Protein AF-B9FAA7-F1 (afdb_monomer_lite)

Structure (mmCIF, N/CA/C/O backbone):
data_AF-B9FAA7-F1
#
_entry.id   AF-B9FAA7-F1
#
loop_
_atom_site.group_PDB
_atom_site.id
_atom_site.type_symbol
_atom_site.label_atom_id
_atom_site.label_alt_id
_atom_site.label_comp_id
_atom_site.label_asym_id
_atom_site.label_entity_id
_atom_site.label_seq_id
_atom_site.pdbx_PDB_ins_code
_atom_site.Cartn_x
_atom_site.Cartn_y
_atom_site.Cartn_z
_atom_site.occupancy
_atom_site.B_iso_or_equiv
_atom_site.auth_seq_id
_atom_site.auth_comp_id
_atom_site.auth_asym_id
_atom_site.auth_atom_id
_atom_site.pdbx_PDB_model_num
ATOM 1 N N . MET A 1 1 ? 46.317 -9.852 -46.069 1.00 83.25 1 MET A N 1
ATOM 2 C CA . MET A 1 1 ? 47.782 -9.994 -46.211 1.00 83.25 1 MET A CA 1
ATOM 3 C C . MET A 1 1 ? 48.183 -11.458 -46.258 1.00 83.25 1 MET A C 1
ATOM 5 O O . MET A 1 1 ? 48.580 -11.908 -47.322 1.00 83.25 1 MET A O 1
ATOM 9 N N . ASP A 1 2 ? 47.978 -12.222 -45.183 1.00 87.25 2 ASP A N 1
ATOM 10 C CA . ASP A 1 2 ? 48.342 -13.651 -45.115 1.00 87.25 2 ASP A CA 1
ATOM 11 C C . ASP A 1 2 ? 47.782 -14.503 -46.278 1.00 87.25 2 ASP A C 1
ATOM 13 O O . ASP A 1 2 ? 48.499 -15.276 -46.909 1.00 87.25 2 ASP A O 1
ATOM 17 N N . SER A 1 3 ? 46.523 -14.280 -46.670 1.00 89.56 3 SER A N 1
ATOM 18 C CA . SER A 1 3 ? 45.907 -14.951 -47.826 1.00 89.56 3 SER A CA 1
ATOM 19 C C . SER A 1 3 ? 46.642 -14.719 -49.156 1.00 89.56 3 SER A C 1
ATOM 21 O O . SER A 1 3 ? 46.718 -15.631 -49.979 1.00 89.56 3 SER A O 1
ATOM 23 N N . LYS A 1 4 ? 47.208 -13.524 -49.367 1.00 85.56 4 LYS A N 1
ATOM 24 C CA . LYS A 1 4 ? 47.966 -13.168 -50.576 1.00 85.56 4 LYS A CA 1
ATOM 25 C C . LYS A 1 4 ? 49.333 -13.850 -50.577 1.00 85.56 4 LYS A C 1
ATOM 27 O O . LYS A 1 4 ? 49.690 -14.465 -51.575 1.00 85.56 4 LYS A O 1
ATOM 32 N N . VAL A 1 5 ? 50.031 -13.848 -49.439 1.00 89.81 5 VAL A N 1
ATOM 33 C CA . VAL A 1 5 ? 51.309 -14.564 -49.268 1.00 89.81 5 VAL A CA 1
ATOM 34 C C . VAL A 1 5 ? 51.126 -16.063 -49.510 1.00 89.81 5 VAL A C 1
ATOM 36 O O . VAL A 1 5 ? 51.869 -16.660 -50.286 1.00 89.81 5 VAL A O 1
ATOM 39 N N . LYS A 1 6 ? 50.079 -16.673 -48.940 1.00 91.00 6 LYS A N 1
ATOM 40 C CA . LYS A 1 6 ? 49.749 -18.088 -49.179 1.00 91.00 6 LYS A CA 1
ATOM 41 C C . LYS A 1 6 ? 49.495 -18.394 -50.657 1.00 91.00 6 LYS A C 1
ATOM 43 O O . LYS A 1 6 ? 49.919 -19.441 -51.138 1.00 91.00 6 LYS A O 1
ATOM 48 N N . ALA A 1 7 ? 48.830 -17.498 -51.386 1.00 89.31 7 ALA A N 1
ATOM 49 C CA . ALA A 1 7 ? 48.627 -17.654 -52.825 1.00 89.31 7 ALA A CA 1
ATOM 50 C C . ALA A 1 7 ? 49.944 -17.531 -53.622 1.00 89.31 7 ALA A C 1
ATOM 52 O O . ALA A 1 7 ? 50.160 -18.312 -54.546 1.00 89.31 7 ALA A O 1
ATOM 53 N N . MET A 1 8 ? 50.861 -16.640 -53.222 1.00 90.12 8 MET A N 1
ATOM 54 C CA . MET A 1 8 ? 52.193 -16.519 -53.838 1.00 90.12 8 MET A CA 1
ATOM 55 C C . MET A 1 8 ? 53.030 -17.784 -53.629 1.00 90.12 8 MET A C 1
ATOM 57 O O . MET A 1 8 ? 53.631 -18.290 -54.572 1.00 90.12 8 MET A O 1
ATOM 61 N N . ILE A 1 9 ? 53.022 -18.335 -52.411 1.00 87.50 9 ILE A N 1
ATOM 62 C CA . ILE A 1 9 ? 53.741 -19.575 -52.082 1.00 87.50 9 ILE A CA 1
ATOM 63 C C . ILE A 1 9 ? 53.204 -20.751 -52.907 1.00 87.50 9 ILE A C 1
ATOM 65 O O . ILE A 1 9 ? 53.989 -21.543 -53.425 1.00 87.50 9 ILE A O 1
ATOM 69 N N . LYS A 1 10 ? 51.880 -20.852 -53.091 1.00 87.56 10 LYS A N 1
ATOM 70 C CA . LYS A 1 10 ? 51.273 -21.901 -53.929 1.00 87.56 10 LYS A CA 1
ATOM 71 C C . LYS A 1 10 ? 51.723 -21.830 -55.392 1.00 87.56 10 LYS A C 1
ATOM 73 O O . LYS A 1 10 ? 51.966 -22.874 -55.980 1.00 87.56 10 LYS A O 1
ATOM 78 N N . LEU A 1 11 ? 51.872 -20.630 -55.962 1.00 85.25 11 LEU A N 1
ATOM 79 C CA . LEU A 1 11 ? 52.363 -20.460 -57.338 1.00 85.25 11 LEU A CA 1
ATOM 80 C C . LEU A 1 11 ? 53.830 -20.892 -57.507 1.00 85.25 11 LEU A C 1
ATOM 82 O O . LEU A 1 11 ? 54.213 -21.310 -58.600 1.00 85.25 11 LEU A O 1
ATOM 86 N N . LEU A 1 12 ? 54.636 -20.783 -56.445 1.00 83.81 12 LEU A N 1
ATOM 87 C CA . LEU A 1 12 ? 56.060 -21.131 -56.445 1.00 83.81 12 LEU A CA 1
ATOM 88 C C . LEU A 1 12 ? 56.321 -22.622 -56.192 1.00 83.81 12 LEU A C 1
ATOM 90 O O . LEU A 1 12 ? 57.197 -23.198 -56.832 1.00 83.81 12 LEU A O 1
ATOM 94 N N . ASN A 1 13 ? 55.566 -23.245 -55.285 1.00 80.44 13 ASN A N 1
ATOM 95 C CA . ASN A 1 13 ? 55.794 -24.621 -54.828 1.00 80.44 13 ASN A CA 1
ATOM 96 C C . ASN A 1 13 ? 55.036 -25.684 -55.644 1.00 80.44 13 ASN A C 1
ATOM 98 O O . ASN A 1 13 ? 54.739 -26.754 -55.122 1.00 80.44 13 ASN A O 1
ATOM 102 N N . GLU A 1 14 ? 54.678 -25.410 -56.899 1.00 76.19 14 GLU A N 1
ATOM 103 C CA . GLU A 1 14 ? 53.942 -26.393 -57.697 1.00 76.19 14 GLU A CA 1
ATOM 104 C C . GLU A 1 14 ? 54.856 -27.537 -58.162 1.00 76.19 14 GLU A C 1
ATOM 106 O O . GLU A 1 14 ? 55.918 -27.308 -58.751 1.00 76.19 14 GLU A O 1
ATOM 111 N N . ASP A 1 15 ? 54.446 -28.773 -57.872 1.00 74.12 15 ASP A N 1
ATOM 112 C CA . ASP A 1 15 ? 55.227 -29.976 -58.151 1.00 74.12 15 ASP A CA 1
ATOM 113 C C . ASP A 1 15 ? 55.348 -30.241 -59.657 1.00 74.12 15 ASP A C 1
ATOM 115 O O . ASP A 1 15 ? 54.360 -30.290 -60.391 1.00 74.12 15 ASP A O 1
ATOM 119 N N . ALA A 1 16 ? 56.579 -30.468 -60.117 1.00 75.62 16 ALA A N 1
ATOM 120 C CA . ALA A 1 16 ? 56.848 -31.014 -61.440 1.00 75.62 16 ALA A CA 1
ATOM 121 C C . ALA A 1 16 ? 57.983 -32.042 -61.370 1.00 75.62 16 ALA A C 1
ATOM 123 O O . ALA A 1 16 ? 58.930 -31.885 -60.596 1.00 75.62 16 ALA A O 1
ATOM 124 N N . ASP A 1 17 ? 57.905 -33.061 -62.229 1.00 80.06 17 ASP A N 1
ATOM 125 C CA . ASP A 1 17 ? 58.768 -34.255 -62.209 1.00 80.06 17 ASP A CA 1
ATOM 126 C C . ASP A 1 17 ? 60.265 -33.972 -62.433 1.00 80.06 17 ASP A C 1
ATOM 128 O O . ASP A 1 17 ? 61.112 -34.825 -62.175 1.00 80.06 17 ASP A O 1
ATOM 132 N N . SER A 1 18 ? 60.622 -32.784 -62.937 1.00 85.50 18 SER A N 1
ATOM 133 C CA . SER A 1 18 ? 62.015 -32.394 -63.168 1.00 85.50 18 SER A CA 1
ATOM 134 C C . SER A 1 18 ? 62.275 -30.926 -62.837 1.00 85.50 18 SER A C 1
ATOM 136 O O . SER A 1 18 ? 61.400 -30.065 -62.955 1.00 85.50 18 SER A O 1
ATOM 138 N N . PHE A 1 19 ? 63.520 -30.617 -62.458 1.00 83.75 19 PHE A N 1
ATOM 139 C CA . PHE A 1 19 ? 63.954 -29.243 -62.190 1.00 83.75 19 PHE A CA 1
ATOM 140 C C . PHE A 1 19 ? 63.767 -28.322 -63.405 1.00 83.75 19 PHE A C 1
ATOM 142 O O . PHE A 1 19 ? 63.283 -27.205 -63.247 1.00 83.75 19 PHE A O 1
ATOM 149 N N . ALA A 1 20 ? 64.079 -28.802 -64.615 1.00 85.50 20 ALA A N 1
ATOM 150 C CA . ALA A 1 20 ? 63.898 -28.030 -65.844 1.00 85.50 20 ALA A CA 1
ATOM 151 C C . ALA A 1 20 ? 62.422 -27.660 -66.076 1.00 85.50 20 ALA A C 1
ATOM 153 O O . ALA A 1 20 ? 62.127 -26.510 -66.396 1.00 85.50 20 ALA A O 1
ATOM 154 N N . ARG A 1 21 ? 61.487 -28.594 -65.824 1.00 85.19 21 ARG A N 1
ATOM 155 C CA . ARG A 1 21 ? 60.044 -28.307 -65.876 1.00 85.19 21 ARG A CA 1
ATOM 156 C C . ARG A 1 21 ? 59.603 -27.317 -64.800 1.00 85.19 21 ARG A C 1
ATOM 158 O O . ARG A 1 21 ? 58.840 -26.409 -65.116 1.00 85.19 21 ARG A O 1
ATOM 165 N N . ARG A 1 22 ? 60.092 -27.445 -63.558 1.00 83.00 22 ARG A N 1
ATOM 166 C CA . ARG A 1 22 ? 59.811 -26.464 -62.487 1.00 83.00 22 ARG A CA 1
ATOM 167 C C . ARG A 1 22 ? 60.271 -25.060 -62.878 1.00 83.00 22 ARG A C 1
ATOM 169 O O . ARG A 1 22 ? 59.516 -24.105 -62.720 1.00 83.00 22 ARG A O 1
ATOM 176 N N . ALA A 1 23 ? 61.475 -24.935 -63.438 1.00 85.12 23 ALA A N 1
ATOM 177 C CA . ALA A 1 23 ? 61.996 -23.659 -63.917 1.00 85.12 23 ALA A CA 1
ATOM 178 C C . ALA A 1 23 ? 61.135 -23.083 -65.056 1.00 85.12 23 ALA A C 1
ATOM 180 O O . ALA A 1 23 ? 60.758 -21.914 -65.003 1.00 85.12 23 ALA A O 1
ATOM 181 N N . GLU A 1 24 ? 60.766 -23.893 -66.053 1.00 88.44 24 GLU A N 1
ATOM 182 C CA . GLU A 1 24 ? 59.886 -23.472 -67.152 1.00 88.44 24 GLU A CA 1
ATOM 183 C C . GLU A 1 24 ? 58.508 -23.005 -66.646 1.00 88.44 24 GLU A C 1
ATOM 185 O O . GLU A 1 24 ? 58.010 -21.955 -67.062 1.00 88.44 24 GLU A O 1
ATOM 190 N N . MET A 1 25 ? 57.905 -23.744 -65.707 1.00 87.00 25 MET A N 1
ATOM 191 C CA . MET A 1 25 ? 56.639 -23.364 -65.074 1.00 87.00 25 MET A CA 1
ATOM 192 C C . MET A 1 25 ? 56.749 -22.060 -64.283 1.00 87.00 25 MET A C 1
ATOM 194 O O . MET A 1 25 ? 55.859 -21.216 -64.386 1.00 87.00 25 MET A O 1
ATOM 198 N N . TYR A 1 26 ? 57.844 -21.857 -63.549 1.00 87.38 26 TYR A N 1
ATOM 199 C CA . TYR A 1 26 ? 58.108 -20.598 -62.858 1.00 87.38 26 TYR A CA 1
ATOM 200 C C . TYR A 1 26 ? 58.152 -19.419 -63.837 1.00 87.38 26 TYR A C 1
ATOM 202 O O . TYR A 1 26 ? 57.464 -18.421 -63.621 1.00 87.38 26 TYR A O 1
ATOM 210 N N . TYR A 1 27 ? 58.890 -19.537 -64.948 1.00 88.75 27 TYR A N 1
ATOM 211 C CA . TYR A 1 27 ? 58.933 -18.489 -65.975 1.00 88.75 27 TYR A CA 1
ATOM 212 C C . TYR A 1 27 ? 57.551 -18.194 -66.570 1.00 88.75 27 TYR A C 1
ATOM 214 O O . TYR A 1 27 ? 57.214 -17.024 -66.748 1.00 88.75 27 TYR A O 1
ATOM 222 N N . LYS A 1 28 ? 56.730 -19.225 -66.808 1.00 89.56 28 LYS A N 1
ATOM 223 C CA . LYS A 1 28 ? 55.342 -19.066 -67.279 1.00 89.56 28 LYS A CA 1
ATOM 224 C C . LYS A 1 28 ? 54.446 -18.352 -66.259 1.00 89.56 28 LYS A C 1
ATOM 226 O O . LYS A 1 28 ? 53.595 -17.565 -66.658 1.00 89.56 28 LYS A O 1
ATOM 231 N N . LYS A 1 29 ? 54.657 -18.579 -64.959 1.00 90.00 29 LYS A N 1
ATOM 232 C CA . LYS A 1 29 ? 53.862 -17.989 -63.865 1.00 90.00 29 LYS A CA 1
ATOM 233 C C . LYS A 1 29 ? 54.360 -16.631 -63.367 1.00 90.00 29 LYS A C 1
ATOM 235 O O . LYS A 1 29 ? 53.645 -15.975 -62.612 1.00 90.00 29 LYS A O 1
ATOM 240 N N . ARG A 1 30 ? 55.540 -16.164 -63.795 1.00 90.06 30 ARG A N 1
ATOM 241 C CA . ARG A 1 30 ? 56.090 -14.847 -63.407 1.00 90.06 30 ARG A CA 1
ATOM 242 C C . ARG A 1 30 ? 55.090 -13.684 -63.520 1.00 90.06 30 ARG A C 1
ATOM 244 O O . ARG A 1 30 ? 55.064 -12.888 -62.586 1.00 90.06 30 ARG A O 1
ATOM 251 N N . PRO A 1 31 ? 54.258 -13.559 -64.576 1.00 92.38 31 PRO A N 1
ATOM 252 C CA . PRO A 1 31 ? 53.289 -12.465 -64.670 1.00 92.38 31 PRO A CA 1
ATOM 253 C C . PRO A 1 31 ? 52.192 -12.526 -63.597 1.00 92.38 31 PRO A C 1
ATOM 255 O O . PRO A 1 31 ? 51.804 -11.493 -63.058 1.00 92.38 31 PRO A O 1
ATOM 258 N N . GLU A 1 32 ? 51.696 -13.723 -63.264 1.00 90.06 32 GLU A N 1
ATOM 259 C CA . GLU A 1 32 ? 50.690 -13.915 -62.207 1.00 90.06 32 GLU A CA 1
ATOM 260 C C . GLU A 1 32 ? 51.281 -13.648 -60.824 1.00 90.06 32 GLU A C 1
ATOM 262 O O . GLU A 1 32 ? 50.668 -12.961 -60.005 1.00 90.06 32 GLU A O 1
ATOM 267 N N . LEU A 1 33 ? 52.506 -14.128 -60.591 1.00 91.75 33 LEU A N 1
ATOM 268 C CA . LEU A 1 33 ? 53.241 -13.851 -59.365 1.00 91.75 33 LEU A CA 1
ATOM 269 C C . LEU A 1 33 ? 53.500 -12.347 -59.203 1.00 91.75 33 LEU A C 1
ATOM 271 O O . LEU A 1 33 ? 53.279 -11.814 -58.120 1.00 91.75 33 LEU A O 1
ATOM 275 N N . MET A 1 34 ? 53.899 -11.654 -60.276 1.00 93.38 34 MET A N 1
ATOM 276 C CA . MET A 1 34 ? 54.132 -10.207 -60.267 1.00 93.38 34 MET A CA 1
ATOM 277 C C . MET A 1 34 ? 52.865 -9.430 -59.901 1.00 93.38 34 MET A C 1
ATOM 279 O O . MET A 1 34 ? 52.906 -8.595 -59.002 1.00 93.38 34 MET A O 1
ATOM 283 N N . LYS A 1 35 ? 51.716 -9.758 -60.510 1.00 92.50 35 LYS A N 1
ATOM 284 C CA . LYS A 1 35 ? 50.429 -9.137 -60.145 1.00 92.50 35 LYS A CA 1
ATOM 285 C C . LYS A 1 35 ? 50.114 -9.311 -58.661 1.00 92.50 35 LYS A C 1
ATOM 287 O O . LYS A 1 35 ? 49.677 -8.370 -58.006 1.00 92.50 35 LYS A O 1
ATOM 292 N N . LEU A 1 36 ? 50.359 -10.501 -58.116 1.00 90.62 36 LEU A N 1
ATOM 293 C CA . LEU A 1 36 ? 50.076 -10.792 -56.714 1.00 90.62 36 LEU A CA 1
ATOM 294 C C . LEU A 1 36 ? 51.017 -10.039 -55.754 1.00 90.62 36 LEU A C 1
ATOM 296 O O . LEU A 1 36 ? 50.569 -9.587 -54.700 1.00 90.62 36 LEU A O 1
ATOM 300 N N . VAL A 1 37 ? 52.286 -9.852 -56.139 1.00 93.62 37 VAL A N 1
ATOM 301 C CA . VAL A 1 37 ? 53.263 -9.006 -55.427 1.00 93.62 37 VAL A CA 1
ATOM 302 C C . VAL A 1 37 ? 52.833 -7.539 -55.450 1.00 93.62 37 VAL A C 1
ATOM 304 O O . VAL A 1 37 ? 52.816 -6.888 -54.407 1.00 93.62 37 VAL A O 1
ATOM 307 N N . GLU A 1 38 ? 52.449 -7.015 -56.614 1.00 94.25 38 GLU A N 1
ATOM 308 C CA . GLU A 1 38 ? 51.984 -5.632 -56.753 1.00 94.25 38 GLU A CA 1
ATOM 309 C C . GLU A 1 38 ? 50.721 -5.377 -55.920 1.00 94.25 38 GLU A C 1
ATOM 311 O O . GLU A 1 38 ? 50.622 -4.363 -55.227 1.00 94.25 38 GLU A O 1
ATOM 316 N N . GLU A 1 39 ? 49.766 -6.309 -55.931 1.00 91.94 39 GLU A N 1
ATOM 317 C CA . GLU A 1 39 ? 48.573 -6.247 -55.084 1.00 91.94 39 GLU A CA 1
ATOM 318 C C . GLU A 1 39 ? 48.918 -6.301 -53.593 1.00 91.94 39 GLU A C 1
ATOM 320 O O . GLU A 1 39 ? 48.323 -5.568 -52.799 1.00 91.94 39 GLU A O 1
ATOM 325 N N . PHE A 1 40 ? 49.878 -7.142 -53.199 1.00 94.19 40 PHE A N 1
ATOM 326 C CA . PHE A 1 40 ? 50.356 -7.209 -51.821 1.00 94.19 40 PHE A CA 1
ATOM 327 C C . PHE A 1 40 ? 50.991 -5.882 -51.385 1.00 94.19 40 PHE A C 1
ATOM 329 O O . PHE A 1 40 ? 50.651 -5.373 -50.318 1.00 94.19 40 PHE A O 1
ATOM 336 N N . TYR A 1 41 ? 51.840 -5.282 -52.222 1.00 94.06 41 TYR A N 1
ATOM 337 C CA . TYR A 1 41 ? 52.459 -3.984 -51.946 1.00 94.06 41 TYR A CA 1
ATOM 338 C C . TYR A 1 41 ? 51.418 -2.862 -51.841 1.00 94.06 41 TYR A C 1
ATOM 340 O O . TYR A 1 41 ? 51.452 -2.071 -50.899 1.00 94.06 41 TYR A O 1
ATOM 348 N N . ARG A 1 42 ? 50.432 -2.824 -52.748 1.00 92.88 42 ARG A N 1
ATOM 349 C CA . ARG A 1 42 ? 49.312 -1.868 -52.677 1.00 92.88 42 ARG A CA 1
ATOM 350 C C . ARG A 1 42 ? 48.506 -2.028 -51.388 1.00 92.88 42 ARG A C 1
ATOM 352 O O . ARG A 1 42 ? 48.176 -1.031 -50.753 1.00 92.88 42 ARG A O 1
ATOM 359 N N . ALA A 1 43 ? 48.212 -3.265 -50.984 1.00 92.12 43 ALA A N 1
ATOM 360 C CA . ALA A 1 43 ? 47.494 -3.542 -49.742 1.00 92.12 43 ALA A CA 1
ATOM 361 C C . ALA A 1 43 ? 48.310 -3.152 -48.497 1.00 92.12 43 ALA A C 1
ATOM 363 O O . ALA A 1 43 ? 47.744 -2.597 -47.558 1.00 92.12 43 ALA A O 1
ATOM 364 N N . TYR A 1 44 ? 49.623 -3.405 -48.497 1.00 94.81 44 TYR A N 1
ATOM 365 C CA . TYR A 1 44 ? 50.528 -2.978 -47.428 1.00 94.81 44 TYR A CA 1
ATOM 366 C C . TYR A 1 44 ? 50.568 -1.454 -47.302 1.00 94.81 44 TYR A C 1
ATOM 368 O O . TYR A 1 44 ? 50.379 -0.918 -46.215 1.00 94.81 44 TYR A O 1
ATOM 376 N N . ARG A 1 45 ? 50.736 -0.751 -48.426 1.00 94.00 45 ARG A N 1
ATOM 377 C CA . ARG A 1 45 ? 50.758 0.712 -48.459 1.00 94.00 45 ARG A CA 1
ATOM 378 C C . ARG A 1 45 ? 49.447 1.317 -47.954 1.00 94.00 45 ARG A C 1
ATOM 380 O O . ARG A 1 45 ? 49.478 2.201 -47.110 1.00 94.00 45 ARG A O 1
ATOM 387 N N . ALA A 1 46 ? 48.304 0.792 -48.397 1.00 94.62 46 ALA A N 1
ATOM 388 C CA . ALA A 1 46 ? 46.998 1.241 -47.914 1.00 94.62 46 ALA A CA 1
ATOM 389 C C . ALA A 1 46 ? 46.800 0.973 -46.410 1.00 94.62 46 ALA A C 1
ATOM 391 O O . ALA A 1 46 ? 46.133 1.745 -45.723 1.00 94.62 46 ALA A O 1
ATOM 392 N N . LEU A 1 47 ? 47.362 -0.120 -45.882 1.00 92.38 47 LEU A N 1
ATOM 393 C CA . LEU A 1 47 ? 47.341 -0.396 -44.447 1.00 92.38 47 LEU A CA 1
ATOM 394 C C . LEU A 1 47 ? 48.194 0.614 -43.670 1.00 92.38 47 LEU A C 1
ATOM 396 O O . LEU A 1 47 ? 47.721 1.120 -42.657 1.00 92.38 47 LEU A O 1
ATOM 400 N N . ALA A 1 48 ? 49.399 0.924 -44.156 1.00 94.62 48 ALA A N 1
ATOM 401 C CA . ALA A 1 48 ? 50.274 1.929 -43.556 1.00 94.62 48 ALA A CA 1
ATOM 402 C C . ALA A 1 48 ? 49.610 3.317 -43.540 1.00 94.62 48 ALA A C 1
ATOM 404 O O . ALA A 1 48 ? 49.495 3.924 -42.482 1.00 94.62 48 ALA A O 1
ATOM 405 N N . GLU A 1 49 ? 49.034 3.756 -44.665 1.00 94.19 49 GLU A N 1
ATOM 406 C CA . GLU A 1 49 ? 48.312 5.036 -44.753 1.00 94.19 49 GLU A CA 1
ATOM 407 C C . GLU A 1 49 ? 47.117 5.094 -43.780 1.00 94.19 49 GLU A C 1
ATOM 409 O O . GLU A 1 49 ? 46.885 6.112 -43.127 1.00 94.19 49 GLU A O 1
ATOM 414 N N . ARG A 1 50 ? 46.371 3.991 -43.620 1.00 94.94 50 ARG A N 1
ATOM 415 C CA . ARG A 1 50 ? 45.289 3.903 -42.621 1.00 94.94 50 ARG A CA 1
ATOM 416 C C . ARG A 1 50 ? 45.808 3.939 -41.186 1.00 94.94 50 ARG A C 1
ATOM 418 O O . ARG A 1 50 ? 45.120 4.471 -40.318 1.00 94.94 50 ARG A O 1
ATOM 425 N N . TYR A 1 51 ? 46.974 3.356 -40.928 1.00 95.12 51 TYR A N 1
ATOM 426 C CA . TYR A 1 51 ? 47.598 3.371 -39.610 1.00 95.12 51 TYR A CA 1
ATOM 427 C C . TYR A 1 51 ? 48.060 4.783 -39.238 1.00 95.12 51 TYR A C 1
ATOM 429 O O . TYR A 1 51 ? 47.780 5.245 -38.132 1.00 95.12 51 TYR A O 1
ATOM 437 N N . ASP A 1 52 ? 48.661 5.510 -40.180 1.00 93.06 52 ASP A N 1
ATOM 438 C CA . ASP A 1 52 ? 49.046 6.911 -39.993 1.00 93.06 52 ASP A CA 1
ATOM 439 C C . ASP A 1 52 ? 47.823 7.800 -39.743 1.00 93.06 52 ASP A C 1
ATOM 441 O O . ASP A 1 52 ? 47.829 8.622 -38.825 1.00 93.06 52 ASP A O 1
ATOM 445 N N . GLN A 1 53 ? 46.732 7.587 -40.487 1.00 94.38 53 GLN A N 1
ATOM 446 C CA . GLN A 1 53 ? 45.464 8.291 -40.266 1.00 94.38 53 GLN A CA 1
ATOM 447 C C . GLN A 1 53 ? 44.863 7.990 -38.889 1.00 94.38 53 GLN A C 1
ATOM 449 O O . GLN A 1 53 ? 44.449 8.913 -38.191 1.00 94.38 53 GLN A O 1
ATOM 454 N N . ALA A 1 54 ? 44.831 6.720 -38.472 1.00 94.62 54 ALA A N 1
ATOM 455 C CA . ALA A 1 54 ? 44.322 6.329 -37.159 1.00 94.62 54 ALA A CA 1
ATOM 456 C C . ALA A 1 54 ? 45.187 6.898 -36.023 1.00 94.62 54 ALA A C 1
ATOM 458 O O . ALA A 1 54 ? 44.654 7.399 -35.036 1.00 94.62 54 ALA A O 1
ATOM 459 N N . THR A 1 55 ? 46.512 6.889 -36.185 1.00 93.56 55 THR A N 1
ATOM 460 C CA . THR A 1 55 ? 47.458 7.456 -35.213 1.00 93.56 55 THR A CA 1
ATOM 461 C C . THR A 1 55 ? 47.325 8.979 -35.142 1.00 93.56 55 THR A C 1
ATOM 463 O O . THR A 1 55 ? 47.322 9.553 -34.053 1.00 93.56 55 THR A O 1
ATOM 466 N N . GLY A 1 56 ? 47.153 9.647 -36.286 1.00 91.38 56 GLY A N 1
ATOM 467 C CA . GLY A 1 56 ? 46.854 11.076 -36.357 1.00 91.38 56 GLY A CA 1
ATOM 468 C C . GLY A 1 56 ? 45.533 11.431 -35.668 1.00 91.38 56 GLY A C 1
ATOM 469 O O . GLY A 1 56 ? 45.502 12.340 -34.839 1.00 91.38 56 GLY A O 1
ATOM 470 N N . ALA A 1 57 ? 44.468 10.672 -35.937 1.00 92.50 57 ALA A N 1
ATOM 471 C CA . ALA A 1 57 ? 43.161 10.852 -35.306 1.00 92.50 57 ALA A CA 1
ATOM 472 C C . ALA A 1 57 ? 43.205 10.603 -33.791 1.00 92.50 57 ALA A C 1
ATOM 474 O O . ALA A 1 57 ? 42.606 11.359 -33.031 1.00 92.50 57 ALA A O 1
ATOM 475 N N . LEU A 1 58 ? 43.954 9.593 -33.334 1.00 92.88 58 LEU A N 1
ATOM 476 C CA . LEU A 1 58 ? 44.150 9.314 -31.912 1.00 92.88 58 LEU A CA 1
ATOM 477 C C . LEU A 1 58 ? 44.871 10.475 -31.212 1.00 92.88 58 LEU A C 1
ATOM 479 O O . LEU A 1 58 ? 44.411 10.944 -30.174 1.00 92.88 58 LEU A O 1
ATOM 483 N N . ARG A 1 59 ? 45.952 11.004 -31.806 1.00 92.06 59 ARG A N 1
ATOM 484 C CA . ARG A 1 59 ? 46.639 12.203 -31.290 1.00 92.06 59 ARG A CA 1
ATOM 485 C C . ARG A 1 59 ? 45.702 13.411 -31.230 1.00 92.06 59 ARG A C 1
ATOM 487 O O . ARG A 1 59 ? 45.725 14.151 -30.250 1.00 92.06 59 ARG A O 1
ATOM 494 N N . GLN A 1 60 ? 44.860 13.599 -32.245 1.00 91.81 60 GLN A N 1
ATOM 495 C CA . GLN A 1 60 ? 43.878 14.683 -32.273 1.00 91.81 60 GLN A CA 1
ATOM 496 C C . GLN A 1 60 ? 42.799 14.512 -31.192 1.00 91.81 60 GLN A C 1
ATOM 498 O O . GLN A 1 60 ? 42.475 15.479 -30.508 1.00 91.81 60 GLN A O 1
ATOM 503 N N . ALA A 1 61 ? 42.296 13.292 -30.981 1.00 91.00 61 ALA A N 1
ATOM 504 C CA . ALA A 1 61 ? 41.342 12.980 -29.920 1.00 91.00 61 ALA A CA 1
ATOM 505 C C . ALA A 1 61 ? 41.945 13.223 -28.531 1.00 91.00 61 ALA A C 1
ATOM 507 O O . ALA A 1 61 ? 41.306 13.857 -27.696 1.00 91.00 61 ALA A O 1
ATOM 508 N N . HIS A 1 62 ? 43.194 12.803 -28.302 1.00 81.44 62 HIS A N 1
ATOM 509 C CA . HIS A 1 62 ? 43.906 13.115 -27.063 1.00 81.44 62 HIS A CA 1
ATOM 510 C C . HIS A 1 62 ? 44.055 14.619 -26.855 1.00 81.44 62 HIS A C 1
ATOM 512 O O . HIS A 1 62 ? 43.799 15.097 -25.756 1.00 81.44 62 HIS A O 1
ATOM 518 N N . LYS A 1 63 ? 44.384 15.380 -27.905 1.00 85.75 63 LYS A N 1
ATOM 519 C CA . LYS A 1 63 ? 44.458 16.841 -27.819 1.00 85.75 63 LYS A CA 1
ATOM 520 C C . LYS A 1 63 ? 43.100 17.461 -27.461 1.00 85.75 63 LYS A C 1
ATOM 522 O O . LYS A 1 63 ? 43.043 18.275 -26.547 1.00 85.75 63 LYS A O 1
ATOM 527 N N . SER A 1 64 ? 42.006 17.011 -28.084 1.00 88.94 64 SER A N 1
ATOM 528 C CA . SER A 1 64 ? 40.647 17.453 -27.731 1.00 88.94 64 SER A CA 1
ATOM 529 C C . SER A 1 64 ? 40.234 17.072 -26.309 1.00 88.94 64 SER A C 1
ATOM 531 O O . SER A 1 64 ? 39.566 17.863 -25.651 1.00 88.94 64 SER A O 1
ATOM 533 N N . ILE A 1 65 ? 40.619 15.893 -25.813 1.00 76.38 65 ILE A N 1
ATOM 534 C CA . ILE A 1 65 ? 40.336 15.479 -24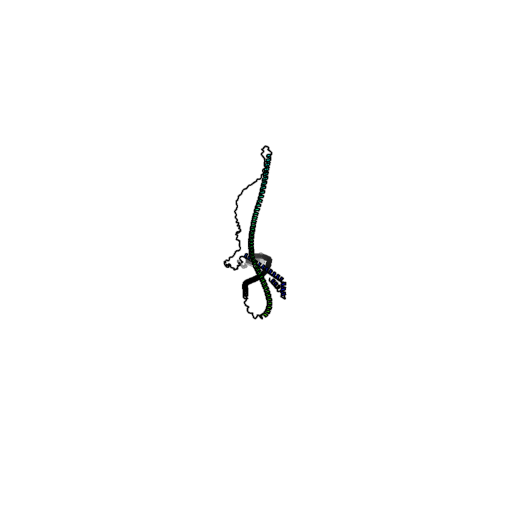.430 1.00 76.38 65 ILE A CA 1
ATOM 535 C C . ILE A 1 65 ? 41.144 16.331 -23.446 1.00 76.38 65 ILE A C 1
ATOM 537 O O . ILE A 1 65 ? 40.575 16.802 -22.465 1.00 76.38 65 ILE A O 1
ATOM 541 N N . SER A 1 66 ? 42.428 16.588 -23.719 1.00 77.69 66 SER A N 1
ATOM 542 C CA . SER A 1 66 ? 43.268 17.465 -22.892 1.00 77.69 66 SER A CA 1
ATOM 543 C C . SER A 1 66 ? 42.769 18.914 -22.878 1.00 77.69 66 SER A C 1
ATOM 545 O O . SER A 1 66 ? 42.844 19.573 -21.846 1.00 77.69 66 SER A O 1
ATOM 547 N N . GLU A 1 67 ? 42.218 19.410 -23.990 1.00 79.88 67 GLU A N 1
ATOM 548 C CA . GLU A 1 67 ? 41.585 20.735 -24.068 1.00 79.88 67 GLU A CA 1
ATOM 549 C C . GLU A 1 67 ? 40.224 20.778 -23.343 1.00 79.88 67 GLU A C 1
ATOM 551 O O . GLU A 1 67 ? 39.913 21.769 -22.683 1.00 79.88 67 GLU A O 1
ATOM 556 N N . ALA A 1 68 ? 39.421 19.709 -23.420 1.00 80.81 68 ALA A N 1
ATOM 557 C CA . ALA A 1 68 ? 38.117 19.620 -22.756 1.00 80.81 68 ALA A CA 1
ATOM 558 C C . ALA A 1 68 ? 38.221 19.361 -21.241 1.00 80.81 68 ALA A C 1
ATOM 560 O O . ALA A 1 68 ? 37.363 19.807 -20.478 1.00 80.81 68 ALA A O 1
ATOM 561 N N . PHE A 1 69 ? 39.273 18.666 -20.799 1.00 72.69 69 PHE A N 1
ATOM 562 C CA . PHE A 1 69 ? 39.502 18.295 -19.401 1.00 72.69 69 PHE A CA 1
ATOM 563 C C . PHE A 1 69 ? 40.960 18.558 -18.970 1.00 72.69 69 PHE A C 1
ATOM 565 O O . PHE A 1 69 ? 41.693 17.609 -18.676 1.00 72.69 69 PHE A O 1
ATOM 572 N N . PRO A 1 70 ? 41.387 19.832 -18.839 1.00 71.31 70 PRO A N 1
ATOM 573 C CA . PRO A 1 70 ? 42.778 20.188 -18.523 1.00 71.31 70 PRO A CA 1
ATOM 574 C C . PRO A 1 70 ? 43.317 19.566 -17.227 1.00 71.31 70 PRO A C 1
ATOM 576 O O . PRO A 1 70 ? 44.516 19.361 -17.081 1.00 71.31 70 PRO A O 1
ATOM 579 N N . ASN A 1 71 ? 42.429 19.259 -16.276 1.00 65.56 71 ASN A N 1
ATOM 580 C CA . ASN A 1 71 ? 42.808 18.863 -14.919 1.00 65.56 71 ASN A CA 1
ATOM 581 C C . ASN A 1 71 ? 42.948 17.344 -14.716 1.00 65.56 71 ASN A C 1
ATOM 583 O O . ASN A 1 71 ? 43.295 16.931 -13.613 1.00 65.56 71 ASN A O 1
ATOM 587 N N . GLN A 1 72 ? 42.634 16.511 -15.718 1.00 60.00 72 GLN A N 1
ATOM 588 C CA . GLN A 1 72 ? 42.651 15.044 -15.569 1.00 60.00 72 GLN A CA 1
ATOM 589 C C . GLN A 1 72 ? 43.724 14.330 -16.402 1.00 60.00 72 GLN A C 1
ATOM 591 O O . GLN A 1 72 ? 43.853 13.114 -16.298 1.00 60.00 72 GLN A O 1
ATOM 596 N N . MET A 1 73 ? 44.522 15.056 -17.189 1.00 45.16 73 MET A N 1
ATOM 597 C CA . MET A 1 73 ? 45.635 14.478 -17.948 1.00 45.16 73 MET A CA 1
ATOM 598 C C . MET A 1 73 ? 46.968 14.871 -17.295 1.00 45.16 73 MET A C 1
ATOM 600 O O . MET A 1 73 ? 47.269 16.065 -17.224 1.00 45.16 73 MET A O 1
ATOM 604 N N . PRO A 1 74 ? 47.772 13.904 -16.809 1.00 50.91 74 PRO A N 1
ATOM 605 C CA . PRO A 1 74 ? 49.130 14.167 -16.355 1.00 50.91 74 PRO A CA 1
ATOM 606 C C . PRO A 1 74 ? 49.928 14.846 -17.477 1.00 50.91 74 PRO A C 1
ATOM 608 O O . PRO A 1 74 ? 49.841 14.402 -18.626 1.00 50.91 74 PRO A O 1
ATOM 611 N N . PRO A 1 75 ? 50.712 15.900 -17.186 1.00 50.78 75 PRO A N 1
ATOM 612 C CA . PRO A 1 75 ? 51.681 16.397 -18.146 1.00 50.78 75 PRO A CA 1
ATOM 613 C C . PRO A 1 75 ? 52.615 15.234 -18.462 1.00 50.78 75 PRO A C 1
ATOM 615 O O . PRO A 1 75 ? 53.243 14.680 -17.558 1.00 50.78 75 PRO A O 1
ATOM 618 N N . MET A 1 76 ? 52.641 14.819 -19.728 1.00 49.06 76 MET A N 1
ATOM 619 C CA . MET A 1 76 ? 53.567 13.791 -20.176 1.00 49.06 76 MET A CA 1
ATOM 620 C C . MET A 1 76 ? 54.968 14.322 -19.900 1.00 49.06 76 MET A C 1
ATOM 622 O O . MET A 1 76 ? 55.412 15.299 -20.499 1.00 49.06 76 MET A O 1
ATOM 626 N N . SER A 1 77 ? 55.591 13.716 -18.896 1.00 42.25 77 SER A N 1
ATOM 627 C CA . SER A 1 77 ? 56.989 13.888 -18.566 1.00 42.25 77 SER A CA 1
ATOM 628 C C . SER A 1 77 ? 57.784 13.496 -19.803 1.00 42.25 77 SER A C 1
ATOM 630 O O . SER A 1 77 ? 57.816 12.321 -20.167 1.00 42.25 77 SER A O 1
ATOM 632 N N . ASP A 1 78 ? 58.393 14.481 -20.459 1.00 43.41 78 ASP A N 1
ATOM 633 C CA . ASP A 1 78 ? 59.497 14.261 -21.387 1.00 43.41 78 ASP A CA 1
ATOM 634 C C . ASP A 1 78 ? 60.675 13.699 -20.575 1.00 43.41 78 ASP A C 1
ATOM 636 O O . ASP A 1 78 ? 61.620 14.398 -20.212 1.00 43.41 78 ASP A O 1
ATOM 640 N N . GLU A 1 79 ? 60.625 12.408 -20.251 1.00 38.38 79 GLU A N 1
ATOM 641 C CA . GLU A 1 79 ? 61.813 11.639 -19.891 1.00 38.38 79 GLU A CA 1
ATOM 642 C C . GLU A 1 79 ? 62.609 11.371 -21.171 1.00 38.38 79 GLU A C 1
ATOM 644 O O . GLU A 1 79 ? 62.646 10.277 -21.723 1.00 38.38 79 GLU A 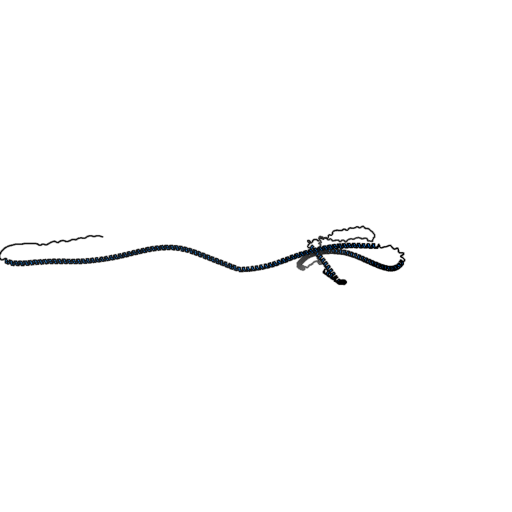O 1
ATOM 649 N N . SER A 1 80 ? 63.258 12.422 -21.662 1.00 39.12 80 SER A N 1
ATOM 650 C CA . SER A 1 80 ? 64.477 12.308 -22.455 1.00 39.12 80 SER A CA 1
ATOM 651 C C . SER A 1 80 ? 65.615 12.894 -21.619 1.00 39.12 80 SER A C 1
ATOM 653 O O . SER A 1 80 ? 65.784 14.113 -21.573 1.00 39.12 80 SER A O 1
ATOM 655 N N . PRO A 1 81 ? 66.394 12.061 -20.908 1.00 37.44 81 PRO A N 1
ATOM 656 C CA . PRO A 1 81 ? 67.571 12.521 -20.195 1.00 37.44 81 PRO A CA 1
ATOM 657 C C . PRO A 1 81 ? 68.692 12.768 -21.210 1.00 37.44 81 PRO A C 1
ATOM 659 O O . PRO A 1 81 ? 69.409 11.854 -21.599 1.00 37.44 81 PRO A O 1
ATOM 662 N N . SER A 1 82 ? 68.849 14.013 -21.655 1.00 36.75 82 SER A N 1
ATOM 663 C CA . SER A 1 82 ? 70.092 14.480 -22.277 1.00 36.75 82 SER A CA 1
ATOM 664 C C . SER A 1 82 ? 70.230 15.977 -21.999 1.00 36.75 82 SER A C 1
ATOM 666 O O . SER A 1 82 ? 69.576 16.816 -22.606 1.00 36.75 82 SER A O 1
ATOM 668 N N . SER A 1 83 ? 70.825 16.312 -20.856 1.00 26.80 83 SER A N 1
ATOM 669 C CA . SER A 1 83 ? 72.239 16.697 -20.787 1.00 26.80 83 SER A CA 1
ATOM 670 C C . SER A 1 83 ? 72.491 18.017 -21.517 1.00 26.80 83 SER A C 1
ATOM 672 O O . SER A 1 83 ? 72.812 18.057 -22.702 1.00 26.80 83 SER A O 1
ATOM 674 N N . SER A 1 84 ? 72.382 19.119 -20.768 1.00 32.31 84 SER A N 1
ATOM 675 C CA . SER A 1 84 ? 73.022 20.385 -21.120 1.00 32.31 84 SER A CA 1
ATOM 676 C C . SER A 1 84 ? 74.539 20.220 -20.949 1.00 32.31 84 SER A C 1
ATOM 678 O O . SER A 1 84 ? 75.123 20.641 -19.952 1.00 32.31 84 SER A O 1
ATOM 680 N N . GLY A 1 85 ? 75.168 19.524 -21.887 1.00 30.95 85 GLY A N 1
ATOM 681 C CA . GLY A 1 85 ? 76.608 19.332 -21.955 1.00 30.95 85 GLY A CA 1
ATOM 682 C C . GLY A 1 85 ? 77.118 19.979 -23.225 1.00 30.95 85 GLY A C 1
ATOM 683 O O . GLY A 1 85 ? 77.174 19.349 -24.272 1.00 30.95 85 GLY A O 1
ATOM 684 N N . GLN A 1 86 ? 77.440 21.264 -23.137 1.00 37.62 86 GLN A N 1
ATOM 685 C CA . GLN A 1 86 ? 78.178 21.989 -24.159 1.00 37.62 86 GLN A CA 1
ATOM 686 C C . GLN A 1 86 ? 79.608 21.417 -24.172 1.00 37.62 86 GLN A C 1
ATOM 688 O O . GLN A 1 86 ? 80.487 21.927 -23.479 1.00 37.62 86 GLN A O 1
ATOM 693 N N . GLU A 1 87 ? 79.825 20.298 -24.868 1.00 31.42 87 GLU A N 1
ATOM 694 C CA . GLU A 1 87 ? 81.162 19.735 -25.065 1.00 31.42 87 GLU A CA 1
ATOM 695 C C . GLU A 1 87 ? 81.938 20.628 -26.033 1.00 31.42 87 GLU A C 1
ATOM 697 O O . GLU A 1 87 ? 81.759 20.639 -27.248 1.00 31.42 87 GLU A O 1
ATOM 702 N N . VAL A 1 88 ? 82.775 21.453 -25.416 1.00 35.44 88 VAL A N 1
ATOM 703 C CA . VAL A 1 88 ? 83.878 22.182 -26.022 1.00 35.44 88 VAL A CA 1
ATOM 704 C C . VAL A 1 88 ? 84.944 21.152 -26.393 1.00 35.44 88 VAL A C 1
ATOM 706 O O . VAL A 1 88 ? 85.645 20.661 -25.510 1.00 35.44 88 VAL A O 1
ATOM 709 N N . GLU A 1 89 ? 85.080 20.820 -27.677 1.00 34.19 89 GLU A N 1
ATOM 710 C CA . GLU A 1 89 ? 86.235 20.055 -28.161 1.00 34.19 89 GLU A CA 1
ATOM 711 C C . GLU A 1 89 ? 87.383 21.019 -28.549 1.00 34.19 89 GLU A C 1
ATOM 713 O O . GLU A 1 89 ? 87.124 22.098 -29.097 1.00 34.19 89 GLU A O 1
ATOM 718 N N . PRO A 1 90 ? 88.647 20.712 -28.191 1.00 31.47 90 PRO A N 1
ATOM 719 C CA . PRO A 1 90 ? 89.696 21.703 -27.992 1.00 31.47 90 PRO A CA 1
ATOM 720 C C . PRO A 1 90 ? 90.328 22.202 -29.289 1.00 31.47 90 PRO A C 1
ATOM 722 O O . PRO A 1 90 ? 90.711 21.440 -30.172 1.00 31.47 90 PRO A O 1
ATOM 725 N N . HIS A 1 91 ? 90.570 23.508 -29.315 1.00 24.94 91 HIS A N 1
ATOM 726 C CA . HIS A 1 91 ? 91.510 24.155 -30.218 1.00 24.94 91 HIS A CA 1
ATOM 727 C C . HIS A 1 91 ? 92.905 23.512 -30.133 1.00 24.94 91 HIS A C 1
ATOM 729 O O . HIS A 1 91 ? 93.479 23.430 -29.045 1.00 24.94 91 HIS A O 1
ATOM 735 N N . THR A 1 92 ? 93.510 23.185 -31.278 1.00 30.88 92 THR A N 1
ATOM 736 C CA . THR A 1 92 ? 94.975 23.198 -31.407 1.00 30.88 92 THR A CA 1
ATOM 737 C C . THR A 1 92 ? 95.409 24.362 -32.294 1.00 30.88 92 THR A C 1
ATOM 739 O O . THR A 1 92 ? 94.851 24.510 -33.382 1.00 30.88 92 THR A O 1
ATOM 742 N N . PRO A 1 93 ? 96.356 25.203 -31.836 1.00 30.66 93 PRO A N 1
ATOM 743 C CA . PRO A 1 93 ? 96.583 26.539 -32.369 1.00 30.66 93 PRO A CA 1
ATOM 744 C C . PRO A 1 93 ? 97.619 26.543 -33.493 1.00 30.66 93 PRO A C 1
ATOM 746 O O . PRO A 1 93 ? 98.617 25.823 -33.451 1.00 30.66 93 PRO A O 1
ATOM 749 N N . ASP A 1 94 ? 97.386 27.436 -34.445 1.00 24.67 94 ASP A N 1
ATOM 750 C CA . ASP A 1 94 ? 98.310 27.866 -35.484 1.00 24.67 94 ASP A CA 1
ATOM 751 C C . ASP A 1 94 ? 99.727 28.185 -34.975 1.00 24.67 94 ASP A C 1
ATOM 753 O O . ASP A 1 94 ? 99.912 28.871 -33.966 1.00 24.67 94 ASP A O 1
ATOM 757 N N . LEU A 1 95 ? 100.733 27.839 -35.787 1.00 31.78 95 LEU A N 1
ATOM 758 C CA . LEU A 1 95 ? 101.835 28.765 -36.054 1.00 31.78 95 LEU A CA 1
ATOM 759 C C . LEU A 1 95 ? 102.242 28.693 -37.546 1.00 31.78 95 LEU A C 1
ATOM 761 O O . LEU A 1 95 ? 102.567 27.609 -38.033 1.00 31.78 95 LEU A O 1
ATOM 765 N N . PRO A 1 96 ? 102.234 29.827 -38.277 1.00 31.50 96 PRO A N 1
ATOM 766 C CA . PRO A 1 96 ? 102.490 29.906 -39.716 1.00 31.50 96 PRO A CA 1
ATOM 767 C C . PRO A 1 96 ? 104.005 29.953 -39.979 1.00 31.50 96 PRO A C 1
ATOM 769 O O . PRO A 1 96 ? 104.790 30.257 -39.083 1.00 31.50 96 PRO A O 1
ATOM 772 N N . THR A 1 97 ? 104.522 29.691 -41.180 1.00 29.53 97 THR A N 1
ATOM 773 C CA . THR A 1 97 ? 104.847 30.727 -42.185 1.00 29.53 97 THR A CA 1
ATOM 774 C C . THR A 1 97 ? 105.679 30.034 -43.268 1.00 29.53 97 THR A C 1
ATOM 776 O O . THR A 1 97 ? 106.751 29.574 -42.915 1.00 29.53 97 THR A O 1
ATOM 779 N N . PHE A 1 98 ? 105.286 29.986 -44.548 1.00 35.16 98 PHE A N 1
ATOM 780 C CA . PHE A 1 98 ? 106.256 29.871 -45.661 1.00 35.16 98 PHE A CA 1
ATOM 781 C C . PHE A 1 98 ? 105.681 30.410 -46.984 1.00 35.16 98 PHE A C 1
ATOM 783 O O . PHE A 1 98 ? 105.177 29.693 -47.837 1.00 35.16 98 PHE A O 1
ATOM 790 N N . THR A 1 99 ? 105.763 31.732 -47.114 1.00 26.59 99 THR A N 1
ATOM 791 C CA . THR A 1 99 ? 106.287 32.502 -48.256 1.00 26.59 99 THR A CA 1
ATOM 792 C C . THR A 1 99 ? 106.562 31.760 -49.580 1.00 26.59 99 THR A C 1
ATOM 794 O O . THR A 1 99 ? 107.584 31.083 -49.676 1.00 26.59 99 THR A O 1
ATOM 797 N N . ARG A 1 100 ? 105.810 32.064 -50.658 1.00 29.05 100 ARG A N 1
ATOM 798 C CA . ARG A 1 100 ? 106.384 32.539 -51.946 1.00 29.05 100 ARG A CA 1
ATOM 799 C C . ARG A 1 100 ? 105.352 32.861 -53.045 1.00 29.05 100 ARG A C 1
ATOM 801 O O . ARG A 1 100 ? 104.668 31.976 -53.532 1.00 29.05 100 ARG A O 1
ATOM 808 N N . LEU A 1 101 ? 105.501 34.092 -53.545 1.00 33.97 101 LEU A N 1
ATOM 809 C CA . LEU A 1 101 ? 105.347 34.577 -54.928 1.00 33.97 101 LEU A CA 1
ATOM 810 C C . LEU A 1 101 ? 103.932 34.765 -55.518 1.00 33.97 101 LEU A C 1
ATOM 812 O O . LEU A 1 101 ? 103.041 33.960 -55.284 1.00 33.97 101 LEU A O 1
ATOM 816 N N . PRO A 1 102 ? 103.731 35.858 -56.282 1.00 30.77 102 PRO A N 1
ATOM 817 C CA . PRO A 1 102 ? 102.467 36.584 -56.322 1.00 30.77 102 PRO A CA 1
ATOM 818 C C . PRO A 1 102 ? 101.710 36.323 -57.627 1.00 30.77 102 PRO A C 1
ATOM 820 O O . PRO A 1 102 ? 102.276 36.449 -58.713 1.00 30.77 102 PRO A O 1
ATOM 823 N N . PHE A 1 103 ? 100.422 36.014 -57.503 1.00 29.92 103 PHE A N 1
ATOM 824 C CA . PHE A 1 103 ? 99.447 36.188 -58.571 1.00 29.92 103 PHE A CA 1
ATOM 825 C C . PHE A 1 103 ? 98.567 37.386 -58.218 1.00 29.92 103 PHE A C 1
ATOM 827 O O . PHE A 1 103 ? 98.142 37.550 -57.076 1.00 29.92 103 PHE A O 1
ATOM 834 N N . ASP A 1 104 ? 98.402 38.217 -59.234 1.00 28.56 104 ASP A N 1
ATOM 835 C CA . ASP A 1 104 ? 97.692 39.486 -59.328 1.00 28.56 104 ASP A CA 1
ATOM 836 C C . ASP A 1 104 ? 96.291 39.433 -58.697 1.00 28.56 104 ASP A C 1
ATOM 838 O O . ASP A 1 104 ? 95.468 38.601 -59.086 1.00 28.56 104 ASP A O 1
ATOM 842 N N . LEU A 1 105 ? 96.007 40.321 -57.742 1.00 34.72 105 LEU A N 1
ATOM 843 C CA . LEU A 1 105 ? 94.636 40.621 -57.344 1.00 34.72 105 LEU A CA 1
ATOM 844 C C . LEU A 1 105 ? 94.486 42.133 -57.216 1.00 34.72 105 LEU A C 1
ATOM 846 O O . LEU A 1 105 ? 95.077 42.761 -56.337 1.00 34.72 105 LEU A O 1
ATOM 850 N N . ASP A 1 106 ? 93.707 42.659 -58.155 1.00 34.62 106 ASP A N 1
ATOM 851 C CA . ASP A 1 106 ? 93.276 44.040 -58.269 1.00 34.62 106 ASP A CA 1
ATOM 852 C C . ASP A 1 106 ? 92.732 44.590 -56.952 1.00 34.62 106 ASP A C 1
ATOM 854 O O . ASP A 1 106 ? 92.003 43.939 -56.196 1.00 34.62 106 ASP A O 1
ATOM 858 N N . ASP A 1 107 ? 93.123 45.835 -56.726 1.00 35.00 107 ASP A N 1
ATOM 859 C CA . ASP A 1 107 ? 92.878 46.606 -55.532 1.00 35.00 107 ASP A CA 1
ATOM 860 C C . ASP A 1 107 ? 91.399 46.990 -55.390 1.00 35.00 107 ASP A C 1
ATOM 862 O O . ASP A 1 107 ? 90.663 47.269 -56.340 1.00 35.00 107 ASP A O 1
ATOM 866 N N . LEU A 1 108 ? 90.989 46.998 -54.133 1.00 31.00 108 LEU A N 1
ATOM 867 C CA . LEU A 1 108 ? 89.643 47.198 -53.636 1.00 31.00 108 LEU A CA 1
ATOM 868 C C . LEU A 1 108 ? 89.247 48.679 -53.692 1.00 31.00 108 LEU A C 1
ATOM 870 O O . LEU A 1 108 ? 89.821 49.513 -52.994 1.00 31.00 108 LEU A O 1
ATOM 874 N N . GLN A 1 109 ? 88.156 48.984 -54.393 1.00 35.00 109 GLN A N 1
ATOM 875 C CA . GLN A 1 109 ? 87.350 50.189 -54.167 1.00 35.00 109 GLN A CA 1
ATOM 876 C C . GLN A 1 109 ? 85.955 49.715 -53.714 1.00 35.00 109 GLN A C 1
ATOM 878 O O . GLN A 1 109 ? 85.213 49.133 -54.494 1.00 35.00 109 GLN A O 1
ATOM 883 N N . LYS A 1 110 ? 85.678 49.592 -52.411 1.00 33.28 110 LYS A N 1
ATOM 884 C CA . LYS A 1 110 ? 85.296 50.626 -51.427 1.00 33.28 110 LYS A CA 1
ATOM 885 C C . LYS A 1 110 ? 83.966 51.341 -51.731 1.00 33.28 110 LYS A C 1
ATOM 887 O O . LYS A 1 110 ? 83.905 52.260 -52.536 1.00 33.28 110 LYS A O 1
ATOM 892 N N . ASP A 1 111 ? 82.986 50.936 -50.918 1.00 30.20 111 ASP A N 1
ATOM 893 C CA . ASP A 1 111 ? 82.047 51.769 -50.148 1.00 30.20 111 ASP A CA 1
ATOM 894 C C . ASP A 1 111 ? 80.620 52.036 -50.670 1.00 30.20 111 ASP A C 1
ATOM 896 O O . ASP A 1 111 ? 80.393 52.528 -51.770 1.00 30.20 111 ASP A O 1
ATOM 900 N N . GLY A 1 112 ? 79.658 51.793 -49.761 1.00 30.61 112 GLY A N 1
ATOM 901 C CA . GLY A 1 112 ? 78.297 52.353 -49.763 1.00 30.61 112 GLY A CA 1
ATOM 902 C C . GLY A 1 112 ? 77.180 51.302 -49.698 1.00 30.61 112 GLY A C 1
ATOM 903 O O . GLY A 1 112 ? 76.513 51.052 -50.689 1.00 30.61 112 GLY A O 1
ATOM 904 N N . VAL A 1 113 ? 77.045 50.509 -48.631 1.00 29.62 113 VAL A N 1
ATOM 905 C CA . VAL A 1 113 ? 76.223 50.791 -47.428 1.00 29.62 113 VAL A CA 1
ATOM 906 C C . VAL A 1 113 ? 74.764 51.194 -47.725 1.00 29.62 113 VAL A C 1
ATOM 908 O O . VAL A 1 113 ? 74.458 52.353 -47.970 1.00 29.62 113 VAL A O 1
ATOM 911 N N . GLY A 1 114 ? 73.864 50.216 -47.564 1.00 26.11 114 GLY A N 1
ATOM 912 C CA . GLY A 1 114 ? 72.811 50.265 -46.540 1.00 26.11 114 GLY A CA 1
ATOM 913 C C . GLY A 1 114 ? 71.601 51.169 -46.783 1.00 26.11 114 GLY A C 1
ATOM 914 O O . GLY A 1 114 ? 71.532 52.274 -46.255 1.00 26.11 114 GLY A O 1
ATOM 915 N N . VAL A 1 115 ? 70.570 50.630 -47.438 1.00 30.08 115 VAL A N 1
ATOM 916 C CA . VAL A 1 115 ? 69.191 51.127 -47.314 1.00 30.08 115 VAL A CA 1
ATOM 917 C C . VAL A 1 115 ? 68.554 50.415 -46.117 1.00 30.08 115 VAL A C 1
ATOM 919 O O . VAL A 1 115 ? 68.159 49.257 -46.217 1.00 30.08 115 VAL A O 1
ATOM 922 N N . SER A 1 116 ? 68.510 51.088 -44.964 1.00 31.27 116 SER A N 1
ATOM 923 C CA . SER A 1 116 ? 67.780 50.621 -43.778 1.00 31.27 116 SER A CA 1
ATOM 924 C C . SER A 1 116 ? 66.348 51.194 -43.781 1.00 31.27 116 SER A C 1
ATOM 926 O O . SER A 1 116 ? 66.203 52.415 -43.896 1.00 31.27 116 SER A O 1
ATOM 928 N N . PRO A 1 117 ? 65.289 50.364 -43.686 1.00 35.09 117 PRO A N 1
ATOM 929 C CA . PRO A 1 117 ? 63.887 50.788 -43.785 1.00 35.09 117 PRO A CA 1
ATOM 930 C C . PRO A 1 117 ? 63.374 51.616 -42.597 1.00 35.09 117 PRO A C 1
ATOM 932 O O . PRO A 1 117 ? 63.444 51.215 -41.436 1.00 35.09 117 PRO A O 1
ATOM 935 N N . GLN A 1 118 ? 62.785 52.767 -42.914 1.00 34.19 118 GLN A N 1
ATOM 936 C CA . GLN A 1 118 ? 62.212 53.724 -41.973 1.00 34.19 118 GLN A CA 1
ATOM 937 C C . GLN A 1 118 ? 60.777 53.299 -41.602 1.00 34.19 118 GLN A C 1
ATOM 939 O O . GLN A 1 118 ? 59.853 53.402 -42.408 1.00 34.19 118 GLN A O 1
ATOM 944 N N . GLN A 1 119 ? 60.592 52.783 -40.385 1.00 33.50 119 GLN A N 1
ATOM 945 C CA . GLN A 1 119 ? 59.281 52.425 -39.840 1.00 33.50 119 GLN A CA 1
ATOM 946 C C . GLN A 1 119 ? 58.485 53.676 -39.439 1.00 33.50 119 GLN A C 1
ATOM 948 O O . GLN A 1 119 ? 58.953 54.537 -38.694 1.00 33.50 119 GLN A O 1
ATOM 953 N N . PHE A 1 120 ? 57.250 53.740 -39.935 1.00 30.27 120 PHE A N 1
ATOM 954 C CA . PHE A 1 120 ? 56.240 54.740 -39.615 1.00 30.27 120 PHE A CA 1
ATOM 955 C C . PHE A 1 120 ? 55.582 54.433 -38.264 1.00 30.27 120 PHE A C 1
ATOM 957 O O . PHE A 1 120 ? 54.873 53.440 -38.126 1.00 30.27 120 PHE A O 1
ATOM 964 N N . THR A 1 121 ? 55.714 55.332 -37.289 1.00 31.08 121 THR A N 1
ATOM 965 C CA . THR A 1 121 ? 54.810 55.389 -36.131 1.00 31.08 121 THR A CA 1
ATOM 966 C C . THR A 1 121 ? 53.949 56.642 -36.240 1.00 31.08 121 THR A C 1
ATOM 968 O O . THR A 1 121 ? 54.400 57.750 -35.952 1.00 31.08 121 THR A O 1
ATOM 971 N N . SER A 1 122 ? 52.700 56.460 -36.670 1.00 32.66 122 SER A N 1
ATOM 972 C CA . SER A 1 122 ? 51.664 57.496 -36.665 1.00 32.66 122 SER A CA 1
ATOM 973 C C . SER A 1 122 ? 51.034 57.577 -35.277 1.00 32.66 122 SER A C 1
ATOM 975 O O . SER A 1 122 ? 50.418 56.617 -34.816 1.00 32.66 122 SER A O 1
ATOM 977 N N . LYS A 1 123 ? 51.180 58.722 -34.601 1.00 32.59 123 LYS A N 1
ATOM 978 C CA . LYS A 1 123 ? 50.539 59.006 -33.311 1.00 32.59 123 LYS A CA 1
ATOM 979 C C . LYS A 1 123 ? 49.521 60.135 -33.470 1.00 32.59 123 LYS A C 1
ATOM 981 O O . LYS A 1 123 ? 49.822 61.212 -33.969 1.00 32.59 123 LYS A O 1
ATOM 986 N N . ARG A 1 124 ? 48.299 59.807 -33.063 1.00 27.20 124 ARG A N 1
ATOM 987 C CA . ARG A 1 124 ? 47.057 60.585 -33.040 1.00 27.20 124 ARG A CA 1
ATOM 988 C C . ARG A 1 124 ? 47.106 61.673 -31.957 1.00 27.20 124 ARG A C 1
ATOM 990 O O . ARG A 1 124 ? 47.603 61.385 -30.876 1.00 27.20 124 ARG A O 1
ATOM 997 N N . ASN A 1 125 ? 46.581 62.861 -32.273 1.00 30.42 125 ASN A N 1
ATOM 998 C CA . ASN A 1 125 ? 45.948 63.903 -31.431 1.00 30.42 125 ASN A CA 1
ATOM 999 C C . ASN A 1 125 ? 45.722 65.111 -32.382 1.00 30.42 125 ASN A C 1
ATOM 1001 O O . ASN A 1 125 ? 46.649 65.481 -33.085 1.00 30.42 125 ASN A O 1
ATOM 1005 N N . GLY A 1 126 ? 44.565 65.746 -32.573 1.00 26.72 126 GLY A N 1
ATOM 1006 C CA . GLY A 1 126 ? 43.364 65.828 -31.756 1.00 26.72 126 GLY A CA 1
ATOM 1007 C C . GLY A 1 126 ? 43.288 67.165 -31.012 1.00 26.72 126 GLY A C 1
ATOM 1008 O O . GLY A 1 126 ? 43.323 67.128 -29.793 1.00 26.72 126 GLY A O 1
ATOM 1009 N N . THR A 1 127 ? 43.168 68.305 -31.712 1.00 31.30 127 THR A N 1
ATOM 1010 C CA . THR A 1 127 ? 42.683 69.569 -31.118 1.00 31.30 127 THR A CA 1
ATOM 1011 C C . THR A 1 127 ? 41.870 70.360 -32.146 1.00 31.30 127 THR A C 1
ATOM 1013 O O . THR A 1 127 ? 42.260 70.498 -33.302 1.00 31.30 127 THR A O 1
ATOM 1016 N N . HIS A 1 128 ? 40.700 70.788 -31.685 1.00 29.48 128 HIS A N 1
ATOM 1017 C CA . HIS A 1 128 ? 39.586 71.443 -32.371 1.00 29.48 128 HIS A CA 1
ATOM 1018 C C . HIS A 1 128 ? 39.811 72.987 -32.428 1.00 29.48 128 HIS A C 1
ATOM 1020 O O . HIS A 1 128 ? 40.924 73.434 -32.162 1.00 29.48 128 HIS A O 1
ATOM 1026 N N . PRO A 1 129 ? 38.807 73.798 -32.809 1.00 38.47 129 PRO A N 1
ATOM 1027 C CA . PRO A 1 129 ? 38.790 74.678 -33.979 1.00 38.47 129 PRO A CA 1
ATOM 1028 C C . PRO A 1 129 ? 39.077 76.159 -33.644 1.00 38.47 129 PRO A C 1
ATOM 1030 O O . PRO A 1 129 ? 38.959 76.567 -32.493 1.00 38.47 129 PRO A O 1
ATOM 1033 N N . GLU A 1 130 ? 39.297 77.007 -34.648 1.00 32.25 130 GLU A N 1
ATOM 1034 C CA . GLU A 1 130 ? 39.015 78.434 -34.467 1.00 32.25 130 GLU A CA 1
ATOM 1035 C C . GLU A 1 130 ? 38.430 79.072 -35.726 1.00 32.25 130 GLU A C 1
ATOM 1037 O O . GLU A 1 130 ? 38.700 78.683 -36.863 1.00 32.25 130 GLU A O 1
ATOM 1042 N N . GLU A 1 131 ? 37.514 79.980 -35.435 1.00 27.56 131 GLU A N 1
ATOM 1043 C CA . GLU A 1 131 ? 36.476 80.567 -36.256 1.00 27.56 131 GLU A CA 1
ATOM 1044 C C . GLU A 1 131 ? 36.976 81.708 -37.159 1.00 27.56 131 GLU A C 1
ATOM 1046 O O . GLU A 1 131 ? 38.114 82.158 -37.090 1.00 27.56 131 GLU A O 1
ATOM 1051 N N . ALA A 1 132 ? 36.014 82.243 -37.917 1.00 32.47 132 ALA A N 1
ATOM 1052 C CA . ALA A 1 132 ? 35.943 83.606 -38.444 1.00 32.47 132 ALA A CA 1
ATOM 1053 C C . ALA A 1 132 ? 36.336 83.797 -39.917 1.00 32.47 132 ALA A C 1
ATOM 1055 O O . ALA A 1 132 ? 37.414 84.258 -40.275 1.00 32.47 132 ALA A O 1
ATOM 1056 N N . SER A 1 133 ? 35.346 83.628 -40.794 1.00 30.58 133 SER A N 1
ATOM 1057 C CA . SER A 1 133 ? 35.109 84.642 -41.826 1.00 30.58 133 SER A CA 1
ATOM 1058 C C . SER A 1 133 ? 33.612 84.775 -42.103 1.00 30.58 133 SER A C 1
ATOM 1060 O O . SER A 1 133 ? 33.018 84.098 -42.934 1.00 30.58 133 SER A O 1
ATOM 1062 N N . ALA A 1 134 ? 32.993 85.695 -41.367 1.00 27.97 134 ALA A N 1
ATOM 1063 C CA . ALA A 1 134 ? 31.765 86.344 -41.786 1.00 27.97 134 ALA A CA 1
ATOM 1064 C C . ALA A 1 134 ? 32.133 87.444 -42.791 1.00 27.97 134 ALA A C 1
ATOM 1066 O O . ALA A 1 134 ? 32.605 88.504 -42.395 1.00 27.97 134 ALA A O 1
ATOM 1067 N N . LEU A 1 135 ? 31.915 87.205 -44.083 1.00 27.80 135 LEU A N 1
ATOM 1068 C CA . LEU A 1 135 ? 31.810 88.265 -45.089 1.00 27.80 135 LEU A CA 1
ATOM 1069 C C . LEU A 1 135 ? 30.691 87.899 -46.075 1.00 27.80 135 LEU A C 1
ATOM 1071 O O . LEU A 1 135 ? 30.901 87.113 -46.999 1.00 27.80 135 LEU A O 1
ATOM 1075 N N . PRO A 1 136 ? 29.481 88.440 -45.864 1.00 29.42 136 PRO A N 1
ATOM 1076 C CA . PRO A 1 136 ? 28.379 88.342 -46.798 1.00 29.42 136 PRO A CA 1
ATOM 1077 C C . PRO A 1 136 ? 28.462 89.451 -47.854 1.00 29.42 136 PRO A C 1
ATOM 1079 O O . PRO A 1 136 ? 29.245 90.394 -47.758 1.00 29.42 136 PRO A O 1
ATOM 1082 N N . ASN A 1 137 ? 27.540 89.352 -48.807 1.00 27.52 137 ASN A N 1
ATOM 1083 C CA . ASN A 1 137 ? 27.254 90.267 -49.906 1.00 27.52 137 ASN A CA 1
ATOM 1084 C C . ASN A 1 137 ? 28.184 90.180 -51.108 1.00 27.52 137 ASN A C 1
ATOM 1086 O O . ASN A 1 137 ? 29.224 90.831 -51.171 1.00 27.52 137 ASN A O 1
ATOM 1090 N N . ARG A 1 138 ? 27.650 89.581 -52.177 1.00 33.25 138 ARG A N 1
ATOM 1091 C CA . ARG A 1 138 ? 27.592 90.284 -53.458 1.00 33.25 138 ARG A CA 1
ATOM 1092 C C . ARG A 1 138 ? 26.506 89.713 -54.377 1.00 33.25 138 ARG A C 1
ATOM 1094 O O . ARG A 1 138 ? 26.707 88.720 -55.056 1.00 33.25 138 ARG A O 1
ATOM 1101 N N . LYS A 1 139 ? 25.470 90.543 -54.525 1.00 27.67 139 LYS A N 1
ATOM 1102 C CA . LYS A 1 139 ? 25.206 91.297 -55.764 1.00 27.67 139 LYS A CA 1
ATOM 1103 C C . LYS A 1 139 ? 23.995 90.817 -56.559 1.00 27.67 139 LYS A C 1
ATOM 1105 O O . LYS A 1 139 ? 23.989 89.730 -57.111 1.00 27.67 139 LYS A O 1
ATOM 1110 N N . GLY A 1 140 ? 23.060 91.748 -56.730 1.00 30.70 140 GLY A N 1
ATOM 1111 C CA . GLY A 1 140 ? 22.222 91.801 -57.922 1.00 30.70 140 GLY A CA 1
ATOM 1112 C C . GLY A 1 140 ? 20.742 91.619 -57.649 1.00 30.70 140 GLY A C 1
ATOM 1113 O O . GLY A 1 140 ? 20.181 90.583 -57.972 1.00 30.70 140 GLY A O 1
ATOM 1114 N N . PHE A 1 141 ? 20.099 92.667 -57.136 1.00 31.33 141 PHE A N 1
ATOM 1115 C CA . PHE A 1 141 ? 18.742 92.954 -57.583 1.00 31.33 141 PHE A CA 1
ATOM 1116 C C . PHE A 1 141 ? 18.821 93.308 -59.068 1.00 31.33 141 PHE A C 1
ATOM 1118 O O . PHE A 1 141 ? 19.481 94.274 -59.456 1.00 31.33 141 PHE A O 1
ATOM 1125 N N . ASP A 1 142 ? 18.179 92.484 -59.881 1.00 29.97 142 ASP A N 1
ATOM 1126 C CA . ASP A 1 142 ? 18.000 92.677 -61.307 1.00 29.97 142 ASP A CA 1
ATOM 1127 C C . ASP A 1 142 ? 16.708 93.477 -61.507 1.00 29.97 142 ASP A C 1
ATOM 1129 O O . ASP A 1 142 ? 15.610 92.930 -61.458 1.00 29.97 142 ASP A O 1
ATOM 1133 N N . VAL A 1 143 ? 16.813 94.800 -61.659 1.00 35.09 143 VAL A N 1
ATOM 1134 C CA . VAL A 1 143 ? 15.703 95.599 -62.193 1.00 35.09 143 VAL A CA 1
ATOM 1135 C C . VAL A 1 143 ? 16.241 96.585 -63.216 1.00 35.09 143 VAL A C 1
ATOM 1137 O O . VAL A 1 143 ? 16.674 97.702 -62.940 1.00 35.09 143 VAL A O 1
ATOM 1140 N N . LYS A 1 144 ? 16.137 96.127 -64.455 1.00 32.03 144 LYS A N 1
ATOM 1141 C CA . LYS A 1 144 ? 16.072 96.898 -65.687 1.00 32.03 144 LYS A CA 1
ATOM 1142 C C . LYS A 1 144 ? 14.886 97.870 -65.627 1.00 32.03 144 LYS A C 1
ATOM 1144 O O . LYS A 1 144 ? 13.818 97.583 -66.163 1.00 32.03 144 LYS A O 1
ATOM 1149 N N . VAL A 1 145 ? 15.063 99.031 -64.994 1.00 36.91 145 VAL A N 1
ATOM 1150 C CA . VAL A 1 145 ? 14.125 100.150 -65.159 1.00 36.91 145 VAL A CA 1
ATOM 1151 C C . VAL A 1 145 ? 14.487 100.929 -66.414 1.00 36.91 145 VAL A C 1
ATOM 1153 O O . VAL A 1 145 ? 15.618 101.361 -66.636 1.00 36.91 145 VAL A O 1
ATOM 1156 N N . ARG A 1 146 ? 13.480 101.025 -67.276 1.00 37.62 146 ARG A N 1
ATOM 1157 C CA . ARG A 1 146 ? 13.496 101.675 -68.575 1.00 37.62 146 ARG A CA 1
ATOM 1158 C C . ARG A 1 146 ? 13.895 103.142 -68.470 1.00 37.62 146 ARG A C 1
ATOM 1160 O O . ARG A 1 146 ? 13.448 103.883 -67.604 1.00 37.62 146 ARG A O 1
ATOM 1167 N N . LYS A 1 147 ? 14.646 103.535 -69.493 1.00 33.44 147 LYS A N 1
ATOM 1168 C CA . LYS A 1 147 ? 14.863 104.885 -70.004 1.00 33.44 147 LYS A CA 1
ATOM 1169 C C . LYS A 1 147 ? 13.500 105.560 -70.243 1.00 33.44 147 LYS A C 1
ATOM 1171 O O . LYS A 1 147 ? 12.898 105.398 -71.298 1.00 33.44 147 LYS A O 1
ATOM 1176 N N . GLY A 1 148 ? 12.993 106.237 -69.218 1.00 30.97 148 GLY A N 1
ATOM 1177 C CA . GLY A 1 148 ? 11.771 107.032 -69.234 1.00 30.97 148 GLY A CA 1
ATOM 1178 C C . GLY A 1 148 ? 12.107 108.516 -69.240 1.00 30.97 148 GLY A C 1
ATOM 1179 O O . GLY A 1 148 ? 12.328 109.094 -68.190 1.00 30.97 148 GLY A O 1
ATOM 1180 N N . LEU A 1 149 ? 12.155 109.055 -70.456 1.00 37.88 149 LEU A N 1
ATOM 1181 C CA . LEU A 1 149 ? 11.677 110.370 -70.886 1.00 37.88 149 LEU A CA 1
ATOM 1182 C C . LEU A 1 149 ? 12.222 111.654 -70.232 1.00 37.88 149 LEU A C 1
ATOM 1184 O O . LEU A 1 149 ? 12.100 111.941 -69.048 1.00 37.88 149 LEU A O 1
ATOM 1188 N N . SER A 1 150 ? 12.757 112.454 -71.151 1.00 33.84 150 SER A N 1
ATOM 1189 C CA . SER A 1 150 ? 13.111 113.863 -71.067 1.00 33.84 150 SER A CA 1
ATOM 1190 C C . SER A 1 150 ? 11.964 114.745 -70.570 1.00 33.84 150 SER A C 1
ATOM 1192 O O . SER A 1 150 ? 10.804 114.541 -70.918 1.00 33.84 150 SER A O 1
ATOM 1194 N N . PHE A 1 151 ? 12.366 115.787 -69.844 1.00 28.61 151 PHE A N 1
ATOM 1195 C CA . PHE A 1 151 ? 11.615 116.990 -69.497 1.00 28.61 151 PHE A CA 1
ATOM 1196 C C . PHE A 1 151 ? 10.809 117.555 -70.681 1.00 28.61 151 PHE A C 1
ATOM 1198 O O . PHE A 1 151 ? 11.366 117.826 -71.746 1.00 28.61 151 PHE A O 1
ATOM 1205 N N . GLY A 1 152 ? 9.522 117.798 -70.435 1.00 33.66 152 GLY A N 1
ATOM 1206 C CA . GLY A 1 152 ? 8.621 118.651 -71.205 1.00 33.66 152 GLY A CA 1
ATOM 1207 C C . GLY A 1 152 ? 7.489 119.096 -70.275 1.00 33.66 152 GLY A C 1
ATOM 1208 O O . GLY A 1 152 ? 6.659 118.282 -69.889 1.00 33.66 152 GLY A O 1
ATOM 1209 N N . SER A 1 153 ? 7.557 120.355 -69.839 1.00 32.91 153 SER A N 1
ATOM 1210 C CA . SER A 1 153 ? 6.745 121.018 -68.802 1.00 32.91 153 SER A CA 1
ATOM 1211 C C . SER A 1 153 ? 5.244 121.184 -69.145 1.00 32.91 153 SER A C 1
ATOM 1213 O O . SER A 1 153 ? 4.857 120.962 -70.290 1.00 32.91 153 SER A O 1
ATOM 1215 N N . PRO A 1 154 ? 4.394 121.550 -68.160 1.00 40.06 154 PRO A N 1
ATOM 1216 C CA . PRO A 1 154 ? 2.985 121.155 -68.085 1.00 40.06 154 PRO A CA 1
ATOM 1217 C C . PRO A 1 154 ? 2.006 122.209 -68.619 1.00 40.06 154 PRO A C 1
ATOM 1219 O O . PRO A 1 154 ? 2.178 123.384 -68.320 1.00 40.06 154 PRO A O 1
ATOM 1222 N N . GLU A 1 155 ? 0.909 121.789 -69.270 1.00 33.59 155 GLU A N 1
ATOM 1223 C CA . GLU A 1 155 ? -0.327 122.595 -69.321 1.00 33.59 155 GLU A CA 1
ATOM 1224 C C . GLU A 1 155 ? -1.597 121.800 -69.745 1.00 33.59 155 GLU A C 1
ATOM 1226 O O . GLU A 1 155 ? -1.765 121.416 -70.896 1.00 33.59 155 GLU A O 1
ATOM 1231 N N . VAL A 1 156 ? -2.493 121.603 -68.758 1.00 38.38 156 VAL A N 1
ATOM 1232 C CA . VAL A 1 156 ? -3.977 121.738 -68.762 1.00 38.38 156 VAL A CA 1
ATOM 1233 C C . VAL A 1 156 ? -4.884 120.731 -69.529 1.00 38.38 156 VAL A C 1
ATOM 1235 O O . VAL A 1 156 ? -4.850 120.635 -70.751 1.00 38.38 156 VAL A O 1
ATOM 1238 N N . LYS A 1 157 ? -5.834 120.143 -68.752 1.00 38.06 157 LYS A N 1
ATOM 1239 C CA . LYS A 1 157 ? -7.054 119.311 -69.034 1.00 38.06 157 LYS A CA 1
ATOM 1240 C C . LYS A 1 157 ? -6.903 117.808 -68.690 1.00 38.06 157 LYS A C 1
ATOM 1242 O O . LYS A 1 157 ? -6.343 117.063 -69.473 1.00 38.06 157 LYS A O 1
ATOM 1247 N N . GLY A 1 158 ? -7.391 117.236 -67.580 1.00 37.78 158 GLY A N 1
ATOM 1248 C CA . GLY A 1 158 ? -8.215 117.750 -66.479 1.00 37.78 158 GLY A CA 1
ATOM 1249 C C . GLY A 1 158 ? -9.704 117.360 -66.538 1.00 37.78 158 GLY A C 1
ATOM 1250 O O . GLY A 1 158 ? -10.518 118.270 -66.530 1.00 37.78 158 GLY A O 1
ATOM 1251 N N . CYS A 1 159 ? -10.063 116.067 -66.636 1.00 51.50 159 CYS A N 1
ATOM 1252 C CA . CYS A 1 159 ? -11.294 115.480 -66.041 1.00 51.50 159 CYS A CA 1
ATOM 1253 C C . CYS A 1 159 ? -11.389 113.948 -66.177 1.00 51.50 159 CYS A C 1
ATOM 1255 O O . CYS A 1 159 ? -11.972 113.315 -65.305 1.00 51.50 159 CYS A O 1
ATOM 1257 N N . ASP A 1 160 ? -10.723 113.322 -67.149 1.00 48.50 160 ASP A N 1
ATOM 1258 C CA . ASP A 1 160 ? -10.713 111.847 -67.217 1.00 48.50 160 ASP A CA 1
ATOM 1259 C C . ASP A 1 160 ? -9.665 111.211 -66.282 1.00 48.50 160 ASP A C 1
ATOM 1261 O O . ASP A 1 160 ? -9.757 110.039 -65.928 1.00 48.50 160 ASP A O 1
ATOM 1265 N N . ALA A 1 161 ? -8.689 111.988 -65.797 1.00 56.78 161 ALA A N 1
ATOM 1266 C CA . ALA A 1 161 ? -7.601 111.475 -64.960 1.00 56.78 161 ALA A CA 1
ATOM 1267 C C . ALA A 1 161 ? -8.049 111.023 -63.553 1.00 56.78 161 ALA A C 1
ATOM 1269 O O . ALA A 1 161 ? -7.553 110.017 -63.062 1.00 56.78 161 ALA A O 1
ATOM 1270 N N . ILE A 1 162 ? -9.020 111.705 -62.929 1.00 62.44 162 ILE A N 1
ATOM 1271 C CA . ILE A 1 162 ? -9.485 111.391 -61.560 1.00 62.44 162 ILE A CA 1
ATOM 1272 C C . ILE A 1 162 ? -10.347 110.117 -61.549 1.00 62.44 162 ILE A C 1
ATOM 1274 O O . ILE A 1 162 ? -10.260 109.299 -60.633 1.00 62.44 162 ILE A O 1
ATOM 1278 N N . SER A 1 163 ? -11.158 109.911 -62.594 1.00 67.00 163 SER A N 1
ATOM 1279 C CA . SER A 1 163 ? -11.947 108.683 -62.763 1.00 67.00 163 SER A CA 1
ATOM 1280 C C . SER A 1 163 ? -11.036 107.467 -62.957 1.00 67.00 163 SER A C 1
ATOM 1282 O O . SER A 1 163 ? -11.251 106.429 -62.330 1.00 67.00 163 SER A O 1
ATOM 1284 N N . ASN A 1 164 ? -9.951 107.641 -63.716 1.00 71.44 164 ASN A N 1
ATOM 1285 C CA . ASN A 1 164 ? -8.905 106.631 -63.864 1.00 71.44 164 ASN A CA 1
ATOM 1286 C C . ASN A 1 164 ? -8.198 106.323 -62.528 1.00 71.44 164 ASN A C 1
ATOM 1288 O O . ASN A 1 164 ? -7.817 105.183 -62.283 1.00 71.44 164 ASN A O 1
ATOM 1292 N N . GLU A 1 165 ? -8.056 107.306 -61.639 1.00 75.75 165 GLU A N 1
ATOM 1293 C CA . GLU A 1 165 ? -7.359 107.168 -60.354 1.00 75.75 165 GLU A CA 1
ATOM 1294 C C . GLU A 1 165 ? -8.183 106.416 -59.290 1.00 75.75 165 GLU A C 1
ATOM 1296 O O . GLU A 1 165 ? -7.651 105.574 -58.567 1.00 75.75 165 GLU A O 1
ATOM 1301 N N . MET A 1 166 ? -9.503 106.632 -59.241 1.00 77.62 166 MET A N 1
ATOM 1302 C CA . MET A 1 166 ? -10.409 105.885 -58.353 1.00 77.62 166 MET A CA 1
ATOM 1303 C C . MET A 1 166 ? -10.604 104.434 -58.811 1.00 77.62 166 MET A C 1
ATOM 1305 O O . MET A 1 166 ? -10.607 103.519 -57.984 1.00 77.62 166 MET A O 1
ATOM 1309 N N . VAL A 1 167 ? -10.701 104.218 -60.129 1.00 81.12 167 VAL A N 1
ATOM 1310 C CA . VAL A 1 167 ? -10.672 102.874 -60.721 1.00 81.12 167 VAL A CA 1
ATOM 1311 C C . VAL A 1 167 ? -9.351 102.185 -60.378 1.00 81.12 167 VAL A C 1
ATOM 1313 O O . VAL A 1 167 ? -9.389 101.050 -59.912 1.00 81.12 167 VAL A O 1
ATOM 1316 N N . ASN A 1 168 ? -8.212 102.883 -60.480 1.00 81.94 168 ASN A N 1
ATOM 1317 C CA . ASN A 1 168 ? -6.900 102.356 -60.091 1.00 81.94 168 ASN A CA 1
ATOM 1318 C C . ASN A 1 168 ? -6.831 101.936 -58.615 1.00 81.94 168 ASN A C 1
ATOM 1320 O O . ASN A 1 168 ? -6.356 100.843 -58.332 1.00 81.94 168 ASN A O 1
ATOM 1324 N N . LEU A 1 169 ? -7.308 102.751 -57.666 1.00 84.88 169 LEU A N 1
ATOM 1325 C CA . LEU A 1 169 ? -7.274 102.408 -56.233 1.00 84.88 169 LEU A CA 1
ATOM 1326 C C . LEU A 1 169 ? -8.143 101.188 -55.899 1.00 84.88 169 LEU A C 1
ATOM 1328 O O . LEU A 1 169 ? -7.755 100.342 -55.092 1.00 84.88 169 LEU A O 1
ATOM 1332 N N . GLN A 1 170 ? -9.309 101.064 -56.535 1.00 85.25 170 GLN A N 1
ATOM 1333 C CA . GLN A 1 170 ? -10.171 99.895 -56.357 1.00 85.25 170 GLN A CA 1
ATOM 1334 C C . GLN A 1 170 ? -9.567 98.633 -56.998 1.00 85.25 170 GLN A C 1
ATOM 1336 O O . GLN A 1 170 ? -9.683 97.529 -56.450 1.00 85.25 170 GLN A O 1
ATOM 1341 N N . GLN A 1 171 ? -8.855 98.805 -58.114 1.00 85.19 171 GLN A N 1
ATOM 1342 C CA . GLN A 1 171 ? -8.011 97.777 -58.720 1.00 85.19 171 GLN A CA 1
ATOM 1343 C C . GLN A 1 171 ? -6.861 97.375 -57.785 1.00 85.19 171 GLN A C 1
ATOM 1345 O O . GLN A 1 171 ? -6.575 96.189 -57.653 1.00 85.19 171 GLN A O 1
ATOM 1350 N N . GLU A 1 172 ? -6.260 98.335 -57.083 1.00 86.00 172 GLU A N 1
ATOM 1351 C CA . GLU A 1 172 ? -5.127 98.145 -56.176 1.00 86.00 172 GLU A CA 1
ATOM 1352 C C . GLU A 1 172 ? -5.511 97.378 -54.902 1.00 86.00 172 GLU A C 1
ATOM 1354 O O . GLU A 1 172 ? -4.804 96.463 -54.494 1.00 86.00 172 GLU A O 1
ATOM 1359 N N . ILE A 1 173 ? -6.670 97.664 -54.302 1.00 85.94 173 ILE A N 1
ATOM 1360 C CA . ILE A 1 173 ? -7.180 96.892 -53.153 1.00 85.94 173 ILE A CA 1
ATOM 1361 C C . ILE A 1 173 ? -7.484 95.448 -53.565 1.00 85.94 173 ILE A C 1
ATOM 1363 O O . ILE A 1 173 ? -7.148 94.507 -52.843 1.00 85.94 173 ILE A O 1
ATOM 1367 N N . SER A 1 174 ? -8.086 95.261 -54.742 1.00 85.12 174 SER A N 1
ATOM 1368 C CA . SER A 1 174 ? -8.354 93.927 -55.293 1.00 85.12 174 SER A CA 1
ATOM 1369 C C . SER A 1 174 ? -7.051 93.179 -55.595 1.00 85.12 174 SER A C 1
ATOM 1371 O O . SER A 1 174 ? -6.952 91.981 -55.332 1.00 85.12 174 SER A O 1
ATOM 1373 N N . ARG A 1 175 ? -6.028 93.900 -56.076 1.00 89.94 175 ARG A N 1
ATOM 1374 C CA . ARG A 1 175 ? -4.667 93.400 -56.289 1.00 89.94 175 ARG A CA 1
ATOM 1375 C C . ARG A 1 175 ? -4.027 92.951 -54.978 1.00 89.94 175 ARG A C 1
ATOM 1377 O O . ARG A 1 175 ? -3.579 91.815 -54.910 1.00 89.94 175 ARG A O 1
ATOM 1384 N N . LEU A 1 176 ? -4.064 93.777 -53.932 1.00 88.75 176 LEU A N 1
ATOM 1385 C CA . LEU A 1 176 ? -3.491 93.468 -52.616 1.00 88.75 176 LEU A CA 1
ATOM 1386 C C . LEU A 1 176 ? -4.223 92.327 -51.896 1.00 88.75 176 LEU A C 1
ATOM 1388 O O . LEU A 1 176 ? -3.589 91.528 -51.212 1.00 88.75 176 LEU A O 1
ATOM 1392 N N . LEU A 1 177 ? -5.545 92.204 -52.051 1.00 89.25 177 LEU A N 1
ATOM 1393 C CA . LEU A 1 177 ? -6.307 91.068 -51.511 1.00 89.25 177 LEU A CA 1
ATOM 1394 C C . LEU A 1 177 ? -5.978 89.763 -52.240 1.00 89.25 177 LEU A C 1
ATOM 1396 O O . LEU A 1 177 ? -5.809 88.723 -51.597 1.00 89.25 177 LEU A O 1
ATOM 1400 N N . ALA A 1 178 ? -5.863 89.810 -53.569 1.00 85.69 178 ALA A N 1
ATOM 1401 C CA . ALA A 1 178 ? -5.394 88.677 -54.357 1.00 85.69 178 ALA A CA 1
ATOM 1402 C C . ALA A 1 178 ? -3.950 88.304 -53.981 1.00 85.69 178 ALA A C 1
ATOM 1404 O O . ALA A 1 178 ? -3.652 87.127 -53.792 1.00 85.69 178 ALA A O 1
ATOM 1405 N N . GLU A 1 179 ? -3.082 89.296 -53.782 1.00 88.19 179 GLU A N 1
ATOM 1406 C CA . GLU A 1 179 ? -1.692 89.128 -53.353 1.00 88.19 179 GLU A CA 1
ATOM 1407 C C . GLU A 1 179 ? -1.586 88.576 -51.923 1.00 88.19 179 GLU A C 1
ATOM 1409 O O . GLU A 1 179 ? -0.783 87.685 -51.672 1.00 88.19 179 GLU A O 1
ATOM 1414 N N . SER A 1 180 ? -2.444 89.005 -50.993 1.00 87.44 180 SER A N 1
ATOM 1415 C CA . SER A 1 180 ? -2.502 88.483 -49.620 1.00 87.44 180 SER A CA 1
ATOM 1416 C C . SER A 1 180 ? -2.964 87.025 -49.579 1.00 87.44 180 SER A C 1
ATOM 1418 O O . SER A 1 180 ? -2.346 86.192 -48.911 1.00 87.44 180 SER A O 1
ATOM 1420 N N . ASN A 1 181 ? -4.006 86.684 -50.343 1.00 89.56 181 ASN A N 1
ATOM 1421 C CA . ASN A 1 181 ? -4.451 85.298 -50.481 1.00 89.56 181 ASN A CA 1
ATOM 1422 C C . ASN A 1 181 ? -3.390 84.433 -51.179 1.00 89.56 181 ASN A C 1
ATOM 1424 O O . ASN A 1 181 ? -3.163 83.299 -50.757 1.00 89.56 181 ASN A O 1
ATOM 1428 N N . SER A 1 182 ? -2.696 84.983 -52.180 1.00 88.81 182 SER A N 1
ATOM 1429 C CA . SER A 1 182 ? -1.546 84.350 -52.834 1.00 88.81 182 SER A CA 1
ATOM 1430 C C . SER A 1 182 ? -0.393 84.115 -51.854 1.00 88.81 182 SER A C 1
ATOM 1432 O O . SER A 1 182 ? 0.121 83.005 -51.787 1.00 88.81 182 SER A O 1
ATOM 1434 N N . MET A 1 183 ? -0.017 85.102 -51.035 1.00 86.44 183 MET A N 1
ATOM 1435 C CA . MET A 1 183 ? 1.018 84.950 -50.003 1.00 86.44 183 MET A CA 1
ATOM 1436 C C . MET A 1 183 ? 0.625 83.925 -48.940 1.00 86.44 183 MET A C 1
ATOM 1438 O O . MET A 1 183 ? 1.470 83.169 -48.477 1.00 86.44 183 MET A O 1
ATOM 1442 N N . LYS A 1 184 ? -0.649 83.859 -48.546 1.00 91.31 184 LYS A N 1
ATOM 1443 C CA . LYS A 1 184 ? -1.119 82.864 -47.574 1.00 91.31 184 LYS A CA 1
ATOM 1444 C C . LYS A 1 184 ? -1.044 81.445 -48.139 1.00 91.31 184 LYS A C 1
ATOM 1446 O O . LYS A 1 184 ? -0.588 80.540 -47.446 1.00 91.31 184 LYS A O 1
ATOM 1451 N N . GLN A 1 185 ? -1.444 81.268 -49.400 1.00 88.56 185 GLN A N 1
ATOM 1452 C CA . GLN A 1 185 ? -1.235 80.023 -50.147 1.00 88.56 185 GLN A CA 1
ATOM 1453 C C . GLN A 1 185 ? 0.259 79.692 -50.248 1.00 88.56 185 GLN A C 1
ATOM 1455 O O . GLN A 1 185 ? 0.647 78.552 -50.008 1.00 88.56 185 GLN A O 1
ATOM 1460 N N . GLN A 1 186 ? 1.102 80.697 -50.499 1.00 91.06 186 GLN A N 1
ATOM 1461 C CA . GLN A 1 186 ? 2.551 80.546 -50.546 1.00 91.06 186 GLN A CA 1
ATOM 1462 C C . GLN A 1 186 ? 3.120 80.095 -49.193 1.00 91.06 186 GLN A C 1
ATOM 1464 O O . GLN A 1 186 ? 3.858 79.124 -49.164 1.00 91.06 186 GLN A O 1
ATOM 1469 N N . ILE A 1 187 ? 2.732 80.701 -48.068 1.00 90.31 187 ILE A N 1
ATOM 1470 C CA . ILE A 1 187 ? 3.183 80.313 -46.718 1.00 90.31 187 ILE A CA 1
ATOM 1471 C C . ILE A 1 187 ? 2.743 78.892 -46.362 1.00 90.31 187 ILE A C 1
ATOM 1473 O O . ILE A 1 187 ? 3.534 78.136 -45.803 1.00 90.31 187 ILE A O 1
ATOM 1477 N N . LEU A 1 188 ? 1.503 78.510 -46.684 1.00 89.56 188 LEU A N 1
ATOM 1478 C CA . LEU A 1 188 ? 1.038 77.137 -46.469 1.00 89.56 188 LEU A CA 1
ATOM 1479 C C . LEU A 1 188 ? 1.844 76.152 -47.318 1.00 89.56 188 LEU A C 1
ATOM 1481 O O . LEU A 1 188 ? 2.339 75.163 -46.785 1.00 89.56 188 LEU A O 1
ATOM 1485 N N . SER A 1 189 ? 2.075 76.471 -48.595 1.00 85.75 189 SER A N 1
ATOM 1486 C CA . SER A 1 189 ? 2.932 75.659 -49.462 1.00 85.75 189 SER A CA 1
ATOM 1487 C C . SER A 1 189 ? 4.386 75.604 -48.968 1.00 85.75 189 SER A C 1
ATOM 1489 O O . SER A 1 189 ? 5.027 74.561 -49.059 1.00 85.75 189 SER A O 1
ATOM 1491 N N . GLU A 1 190 ? 4.891 76.686 -48.368 1.00 88.50 190 GLU A N 1
ATOM 1492 C CA . GLU A 1 190 ? 6.233 76.779 -47.791 1.00 88.50 190 GLU A CA 1
ATOM 1493 C C . GLU A 1 190 ? 6.338 75.969 -46.489 1.00 88.50 190 GLU A C 1
ATOM 1495 O O . GLU A 1 190 ? 7.355 75.327 -46.255 1.00 88.50 190 GLU A O 1
ATOM 1500 N N . SER A 1 191 ? 5.288 75.944 -45.661 1.00 87.62 191 SER A N 1
ATOM 1501 C CA . SER A 1 191 ? 5.210 75.148 -44.428 1.00 87.62 191 SER A CA 1
ATOM 1502 C C . SER A 1 191 ? 5.057 73.657 -44.722 1.00 87.62 191 SER A C 1
ATOM 1504 O O . SER A 1 191 ? 5.706 72.841 -44.072 1.00 87.62 191 SER A O 1
ATOM 1506 N N . GLU A 1 192 ? 4.272 73.287 -45.735 1.00 90.94 192 GLU A N 1
ATOM 1507 C CA . GLU A 1 192 ? 4.232 71.914 -46.243 1.00 90.94 192 GLU A CA 1
ATOM 1508 C C . GLU A 1 192 ? 5.588 71.500 -46.818 1.00 90.94 192 GLU A C 1
ATOM 1510 O O . GLU A 1 192 ? 6.046 70.383 -46.579 1.00 90.94 192 GLU A O 1
ATOM 1515 N N . ARG A 1 193 ? 6.267 72.406 -47.533 1.00 89.38 193 ARG A N 1
ATOM 1516 C CA . ARG A 1 193 ? 7.637 72.191 -48.010 1.00 89.38 193 ARG A CA 1
ATOM 1517 C C . ARG A 1 193 ? 8.627 72.064 -46.849 1.00 89.38 193 ARG A C 1
ATOM 1519 O O . ARG A 1 193 ? 9.503 71.212 -46.918 1.00 89.38 193 ARG A O 1
ATOM 1526 N N . ALA A 1 194 ? 8.480 72.851 -45.784 1.00 89.31 194 ALA A N 1
ATOM 1527 C CA . ALA A 1 194 ? 9.315 72.780 -44.586 1.00 89.31 194 ALA A CA 1
ATOM 1528 C C . ALA A 1 194 ? 9.094 71.473 -43.816 1.00 89.31 194 ALA A C 1
ATOM 1530 O O . ALA A 1 194 ? 10.065 70.824 -43.463 1.00 89.31 194 ALA A O 1
ATOM 1531 N N . ASN A 1 195 ? 7.848 71.022 -43.645 1.00 90.69 195 ASN A N 1
ATOM 1532 C CA . ASN A 1 195 ? 7.554 69.716 -43.047 1.00 90.69 195 ASN A CA 1
ATOM 1533 C C . ASN A 1 195 ? 8.086 68.562 -43.902 1.00 90.69 195 ASN A C 1
ATOM 1535 O O . ASN A 1 195 ? 8.597 67.583 -43.366 1.00 90.69 195 ASN A O 1
ATOM 1539 N N . LYS A 1 196 ? 7.997 68.667 -45.235 1.00 92.50 196 LYS A N 1
ATOM 1540 C CA . LYS A 1 196 ? 8.653 67.711 -46.139 1.00 92.50 196 LYS A CA 1
ATOM 1541 C C . LYS A 1 196 ? 10.169 67.711 -45.929 1.00 92.50 196 LYS A C 1
ATOM 1543 O O . LYS A 1 196 ? 10.736 66.636 -45.784 1.00 92.50 196 LYS A O 1
ATOM 1548 N N . ALA A 1 197 ? 10.792 68.884 -45.825 1.00 90.31 197 ALA A N 1
ATOM 1549 C CA . ALA A 1 197 ? 12.222 69.014 -45.558 1.00 90.31 197 ALA A CA 1
ATOM 1550 C C . ALA A 1 197 ? 12.625 68.495 -44.162 1.00 90.31 197 ALA A C 1
ATOM 1552 O O . ALA A 1 197 ? 13.654 67.846 -44.037 1.00 90.31 197 ALA A O 1
ATOM 1553 N N . GLU A 1 198 ? 11.826 68.722 -43.117 1.00 91.25 198 GLU A N 1
ATOM 1554 C CA . GLU A 1 198 ? 12.067 68.218 -41.755 1.00 91.25 198 GLU A CA 1
ATOM 1555 C C . GLU A 1 198 ? 11.993 66.685 -41.718 1.00 91.25 198 GLU A C 1
ATOM 1557 O O . GLU A 1 198 ? 12.868 66.024 -41.159 1.00 91.25 198 GLU A O 1
ATOM 1562 N N . ASN A 1 199 ? 10.990 66.107 -42.387 1.00 90.50 199 ASN A N 1
ATOM 1563 C CA . ASN A 1 199 ? 10.875 64.661 -42.547 1.00 90.50 199 ASN A CA 1
ATOM 1564 C C . ASN A 1 199 ? 12.053 64.095 -43.353 1.00 90.50 199 ASN A C 1
ATOM 1566 O O . ASN A 1 199 ? 12.606 63.069 -42.969 1.00 90.50 199 ASN A O 1
ATOM 1570 N N . GLU A 1 200 ? 12.482 64.769 -44.425 1.00 92.62 200 GLU A N 1
ATOM 1571 C CA . GLU A 1 200 ? 13.704 64.414 -45.157 1.00 92.62 200 GLU A CA 1
ATOM 1572 C C . GLU A 1 200 ? 14.948 64.496 -44.264 1.00 92.62 200 GLU A C 1
ATOM 1574 O O . GLU A 1 200 ? 15.760 63.579 -44.291 1.00 92.62 200 GLU A O 1
ATOM 1579 N N . ILE A 1 201 ? 15.095 65.524 -43.420 1.00 91.25 201 ILE A N 1
ATOM 1580 C CA . ILE A 1 201 ? 16.195 65.634 -42.446 1.00 91.25 201 ILE A CA 1
ATOM 1581 C C . ILE A 1 201 ? 16.159 64.473 -41.449 1.00 91.25 201 ILE A C 1
ATOM 1583 O O . ILE A 1 201 ? 17.212 63.935 -41.106 1.00 91.25 201 ILE A O 1
ATOM 1587 N N . GLN A 1 202 ? 14.978 64.076 -40.975 1.00 92.88 202 GLN A N 1
ATOM 1588 C CA . GLN A 1 202 ? 14.849 62.960 -40.043 1.00 92.88 202 GLN A CA 1
ATOM 1589 C C . GLN A 1 202 ? 15.204 61.628 -40.713 1.00 92.88 202 GLN A C 1
ATOM 1591 O O . GLN A 1 202 ? 15.993 60.865 -40.159 1.00 92.88 202 GLN A O 1
ATOM 1596 N N . VAL A 1 203 ? 14.731 61.400 -41.942 1.00 92.75 203 VAL A N 1
ATOM 1597 C CA . VAL A 1 203 ? 15.153 60.261 -42.773 1.00 92.75 203 VAL A CA 1
ATOM 1598 C C . VAL A 1 203 ? 16.668 60.290 -42.979 1.00 92.75 203 VAL A C 1
ATOM 1600 O O . VAL A 1 203 ? 17.330 59.272 -42.797 1.00 92.75 203 VAL A O 1
ATOM 1603 N N . LEU A 1 204 ? 17.250 61.453 -43.281 1.00 93.31 204 LEU A N 1
ATOM 1604 C CA . LEU A 1 204 ? 18.695 61.609 -43.426 1.00 93.31 204 LEU A CA 1
ATOM 1605 C C . LEU A 1 204 ? 19.434 61.268 -42.124 1.00 93.31 204 LEU A C 1
ATOM 1607 O O . LEU A 1 204 ? 20.418 60.536 -42.172 1.00 93.31 204 LEU A O 1
ATOM 1611 N N . LYS A 1 205 ? 18.959 61.700 -40.952 1.00 94.31 205 LYS A N 1
ATOM 1612 C CA . LYS A 1 205 ? 19.549 61.318 -39.655 1.00 94.31 205 LYS A CA 1
ATOM 1613 C C . LYS A 1 205 ? 19.511 59.810 -39.424 1.00 94.31 205 LYS A C 1
ATOM 1615 O O . LYS A 1 205 ? 20.531 59.233 -39.048 1.00 94.31 205 LYS A O 1
ATOM 1620 N N . ASP A 1 206 ? 18.373 59.176 -39.683 1.00 92.50 206 ASP A N 1
ATOM 1621 C CA . ASP A 1 206 ? 18.219 57.730 -39.519 1.00 92.50 206 ASP A CA 1
ATOM 1622 C C . ASP A 1 206 ? 19.129 56.971 -40.500 1.00 92.50 206 ASP A C 1
ATOM 1624 O O . ASP A 1 206 ? 19.790 56.002 -40.118 1.00 92.50 206 ASP A O 1
ATOM 1628 N N . THR A 1 207 ? 19.271 57.461 -41.739 1.00 93.44 207 THR A N 1
ATOM 1629 C CA . THR A 1 207 ? 20.237 56.908 -42.703 1.00 93.44 207 THR A CA 1
ATOM 1630 C C . THR A 1 207 ? 21.686 57.109 -42.262 1.00 93.44 207 THR A C 1
ATOM 1632 O O . THR A 1 207 ? 22.485 56.195 -42.430 1.00 93.44 207 THR A O 1
ATOM 1635 N N . VAL A 1 208 ? 22.041 58.241 -41.642 1.00 93.19 208 VAL A N 1
ATOM 1636 C CA . VAL A 1 208 ? 23.386 58.480 -41.088 1.00 93.19 208 VAL A CA 1
ATOM 1637 C C . VAL A 1 208 ? 23.682 57.518 -39.936 1.00 93.19 208 VAL A C 1
ATOM 1639 O O . VAL A 1 208 ? 24.774 56.956 -39.886 1.00 93.19 208 VAL A O 1
ATOM 1642 N N . LEU A 1 209 ? 22.723 57.268 -39.039 1.00 92.88 209 LEU A N 1
ATOM 1643 C CA . LEU A 1 209 ? 22.872 56.276 -37.967 1.00 92.88 209 LEU A CA 1
ATOM 1644 C C . LEU A 1 209 ? 23.029 54.856 -38.524 1.00 92.88 209 LEU A C 1
ATOM 1646 O O . LEU A 1 209 ? 23.886 54.093 -38.063 1.00 92.88 209 LEU A O 1
ATOM 1650 N N . LYS A 1 210 ? 22.248 54.510 -39.552 1.00 93.94 210 LYS A N 1
ATOM 1651 C CA . LYS A 1 210 ? 22.357 53.217 -40.228 1.00 93.94 210 LYS A CA 1
ATOM 1652 C C . LYS A 1 210 ? 23.718 53.059 -40.908 1.00 93.94 210 LYS A C 1
ATOM 1654 O O . LYS A 1 210 ? 24.426 52.103 -40.616 1.00 93.94 210 LYS A O 1
ATOM 1659 N N . LEU A 1 211 ? 24.143 54.048 -41.690 1.00 92.69 211 LEU A N 1
ATOM 1660 C CA . LEU A 1 211 ? 25.467 54.083 -42.313 1.00 92.69 211 LEU A CA 1
ATOM 1661 C C . LEU A 1 211 ? 26.597 54.025 -41.282 1.00 92.69 211 LEU A C 1
ATOM 1663 O O . LEU A 1 211 ? 27.622 53.404 -41.541 1.00 92.69 211 LEU A O 1
ATOM 1667 N N . ASN A 1 212 ? 26.435 54.638 -40.107 1.00 93.81 212 ASN A N 1
ATOM 1668 C CA . ASN A 1 212 ? 27.462 54.584 -39.073 1.00 93.81 212 ASN A CA 1
ATOM 1669 C C . ASN A 1 212 ? 27.589 53.182 -38.453 1.00 93.81 212 ASN A C 1
ATOM 1671 O O . ASN A 1 212 ? 28.706 52.715 -38.253 1.00 93.81 212 ASN A O 1
ATOM 1675 N N . SER A 1 213 ? 26.476 52.482 -38.218 1.00 89.50 213 SER A N 1
ATOM 1676 C CA . SER A 1 213 ? 26.524 51.079 -37.769 1.00 89.50 213 SER A CA 1
ATOM 1677 C C . SER A 1 213 ? 27.041 50.127 -38.858 1.00 89.50 213 SER A C 1
ATOM 1679 O O . SER A 1 213 ? 27.817 49.215 -38.564 1.00 89.50 213 SER A O 1
ATOM 1681 N N . ASP A 1 214 ? 26.718 50.380 -40.127 1.00 92.81 214 ASP A N 1
ATOM 1682 C CA . ASP A 1 214 ? 27.278 49.650 -41.272 1.00 92.81 214 ASP A CA 1
ATOM 1683 C C . ASP A 1 214 ? 28.794 49.920 -41.437 1.00 92.81 214 ASP A C 1
ATOM 1685 O O . ASP A 1 214 ? 29.574 49.015 -41.740 1.00 92.81 214 ASP A O 1
ATOM 1689 N N . LYS A 1 215 ? 29.258 51.146 -41.161 1.00 93.75 215 LYS A N 1
ATOM 1690 C CA . LYS A 1 215 ? 30.687 51.502 -41.120 1.00 93.75 215 LYS A CA 1
ATOM 1691 C C . LYS A 1 215 ? 31.416 50.760 -39.999 1.00 93.75 215 LYS A C 1
ATOM 1693 O O . LYS A 1 215 ? 32.499 50.231 -40.233 1.00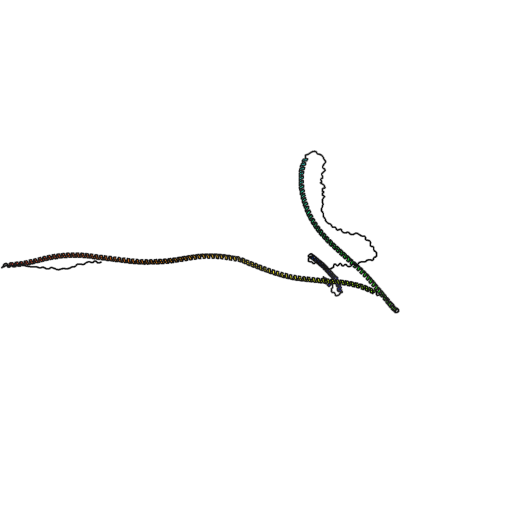 93.75 215 LYS A O 1
ATOM 1698 N N . ASP A 1 216 ? 30.838 50.698 -38.801 1.00 93.12 216 ASP A N 1
ATOM 1699 C CA . ASP A 1 216 ? 31.458 50.031 -37.650 1.00 93.12 216 ASP A CA 1
ATOM 1700 C C . ASP A 1 216 ? 31.512 48.500 -37.838 1.00 93.12 216 ASP A C 1
ATOM 1702 O O . ASP A 1 216 ? 32.517 47.867 -37.510 1.00 93.12 216 ASP A O 1
ATOM 1706 N N . THR A 1 217 ? 30.485 47.901 -38.452 1.00 90.06 217 THR A N 1
ATOM 1707 C CA . THR A 1 217 ? 30.506 46.478 -38.845 1.00 90.06 217 THR A CA 1
ATOM 1708 C C . THR A 1 217 ? 31.516 46.198 -39.962 1.00 90.06 217 THR A C 1
ATOM 1710 O O . THR A 1 217 ? 32.260 45.220 -39.872 1.00 90.06 217 THR A O 1
ATOM 1713 N N . SER A 1 218 ? 31.619 47.080 -40.962 1.00 91.06 218 SER A N 1
ATOM 1714 C CA . SER A 1 218 ? 32.638 46.992 -42.021 1.00 91.06 218 SER A CA 1
ATOM 1715 C C . SER A 1 218 ? 34.059 47.123 -41.465 1.00 91.06 218 SER A C 1
ATOM 1717 O O . SER A 1 218 ? 34.955 46.398 -41.889 1.00 91.06 218 SER A O 1
ATOM 1719 N N . LEU A 1 219 ? 34.273 47.999 -40.478 1.00 93.69 219 LEU A N 1
ATOM 1720 C CA . LEU A 1 219 ? 35.557 48.160 -39.792 1.00 93.69 219 LEU A CA 1
ATOM 1721 C C . LEU A 1 219 ? 35.936 46.900 -39.000 1.00 93.69 219 LEU A C 1
ATOM 1723 O O . LEU A 1 219 ? 37.089 46.478 -39.026 1.00 93.69 219 LEU A O 1
ATOM 1727 N N . LEU A 1 220 ? 34.971 46.272 -38.324 1.00 91.94 220 LEU A N 1
ATOM 1728 C CA . LEU A 1 220 ? 35.175 44.995 -37.635 1.00 91.94 220 LEU A CA 1
ATOM 1729 C C . LEU A 1 220 ? 35.545 43.872 -38.609 1.00 91.94 220 LEU A C 1
ATOM 1731 O O . LEU A 1 220 ? 36.494 43.133 -38.351 1.00 91.94 220 LEU A O 1
ATOM 1735 N N . GLN A 1 221 ? 34.841 43.763 -39.740 1.00 93.06 221 GLN A N 1
ATOM 1736 C CA . GLN A 1 221 ? 35.183 42.791 -40.782 1.00 93.06 221 GLN A CA 1
ATOM 1737 C C . GLN A 1 221 ? 36.560 43.064 -41.390 1.00 93.06 221 GLN A C 1
ATOM 1739 O O . GLN A 1 221 ? 37.327 42.125 -41.593 1.00 93.06 221 GLN A O 1
ATOM 1744 N N . TYR A 1 222 ? 36.900 44.335 -41.622 1.00 92.94 222 TYR A N 1
ATOM 1745 C CA . TYR A 1 222 ? 38.229 44.739 -42.066 1.00 92.94 222 TYR A CA 1
ATOM 1746 C C . TYR A 1 222 ? 39.300 44.290 -41.067 1.00 92.94 222 TYR A C 1
ATOM 1748 O O . TYR A 1 222 ? 40.214 43.573 -41.461 1.00 92.94 222 TYR A O 1
ATOM 1756 N N . ASN A 1 223 ? 39.135 44.586 -39.774 1.00 93.88 223 ASN A N 1
ATOM 1757 C CA . ASN A 1 223 ? 40.073 44.164 -38.730 1.00 93.88 223 ASN A CA 1
ATOM 1758 C C . ASN A 1 223 ? 40.224 42.634 -38.665 1.00 93.88 223 ASN A C 1
ATOM 1760 O O . ASN A 1 223 ? 41.336 42.116 -38.573 1.00 93.88 223 ASN A O 1
ATOM 1764 N N . GLN A 1 224 ? 39.115 41.900 -38.788 1.00 93.88 224 GLN A N 1
ATOM 1765 C CA . GLN A 1 224 ? 39.136 40.439 -38.827 1.00 93.88 224 GLN A CA 1
ATOM 1766 C C . GLN A 1 224 ? 39.855 39.910 -40.080 1.00 93.88 224 GLN A C 1
ATOM 1768 O O . GLN A 1 224 ? 40.551 38.898 -40.025 1.00 93.88 224 GLN A O 1
ATOM 1773 N N . SER A 1 225 ? 39.697 40.577 -41.226 1.00 91.06 225 SER A N 1
ATOM 1774 C CA . SER A 1 225 ? 40.409 40.221 -42.456 1.00 91.06 225 SER A CA 1
ATOM 1775 C C . SER A 1 225 ? 41.901 40.541 -42.371 1.00 91.06 225 SER A C 1
ATOM 1777 O O . SER A 1 225 ? 42.705 39.732 -42.817 1.00 91.06 225 SER A O 1
ATOM 1779 N N . THR A 1 226 ? 42.289 41.650 -41.735 1.00 91.88 226 THR A N 1
ATOM 1780 C CA . THR A 1 226 ? 43.699 42.004 -41.529 1.00 91.88 226 THR A CA 1
ATOM 1781 C C . THR A 1 226 ? 44.389 41.062 -40.552 1.00 91.88 226 THR A C 1
ATOM 1783 O O . THR A 1 226 ? 45.539 40.706 -40.770 1.00 91.88 226 THR A O 1
ATOM 1786 N N . GLU A 1 227 ? 43.689 40.597 -39.515 1.00 93.94 227 GLU A N 1
ATOM 1787 C CA . GLU A 1 227 ? 44.212 39.577 -38.602 1.00 93.94 227 GLU A CA 1
ATOM 1788 C C . GLU A 1 227 ? 44.423 38.248 -39.338 1.00 93.94 227 GLU A C 1
ATOM 1790 O O . GLU A 1 227 ? 45.502 37.669 -39.260 1.00 93.94 227 GLU A O 1
ATOM 1795 N N . ARG A 1 228 ? 43.444 37.824 -40.153 1.00 96.31 228 ARG A N 1
ATOM 1796 C CA . ARG A 1 228 ? 43.584 36.641 -41.019 1.00 96.31 228 ARG A CA 1
ATOM 1797 C C . ARG A 1 228 ? 44.729 36.769 -42.025 1.00 96.31 228 ARG A C 1
ATOM 1799 O O . ARG A 1 228 ? 45.443 35.798 -42.257 1.00 96.31 228 ARG A O 1
ATOM 1806 N N . LEU A 1 229 ? 44.907 37.942 -42.631 1.00 93.81 229 LEU A N 1
ATOM 1807 C CA . LEU A 1 229 ? 46.035 38.202 -43.526 1.00 93.81 229 LEU A CA 1
ATOM 1808 C C . LEU A 1 229 ? 47.359 38.102 -42.768 1.00 93.81 229 LEU A C 1
ATOM 1810 O O . LEU A 1 229 ? 48.250 37.410 -43.237 1.00 93.81 229 LEU A O 1
ATOM 1814 N N . SER A 1 230 ? 47.456 38.677 -41.568 1.00 93.38 230 SER A N 1
ATOM 1815 C CA . SER A 1 230 ? 48.663 38.587 -40.739 1.00 93.38 230 SER A CA 1
ATOM 1816 C C . SER A 1 230 ? 48.985 37.145 -40.328 1.00 93.38 230 SER A C 1
ATOM 1818 O O . SER A 1 230 ? 50.151 36.749 -40.353 1.00 93.38 230 SER A O 1
ATOM 1820 N N . THR A 1 231 ? 47.972 36.324 -40.023 1.00 93.69 231 THR A N 1
ATOM 1821 C CA . THR A 1 231 ? 48.188 34.892 -39.764 1.00 93.69 231 THR A CA 1
ATOM 1822 C C . THR A 1 231 ? 48.666 34.161 -41.016 1.00 93.69 231 THR A C 1
ATOM 1824 O O . THR A 1 231 ? 49.658 33.440 -40.948 1.00 93.69 231 THR A O 1
ATOM 1827 N N . LEU A 1 232 ? 48.039 34.405 -42.174 1.00 94.00 232 LEU A N 1
ATOM 1828 C CA . LEU A 1 232 ? 48.439 33.785 -43.439 1.00 94.00 232 LEU A CA 1
ATOM 1829 C C . LEU A 1 232 ? 49.849 34.207 -43.865 1.00 94.00 232 LEU A C 1
ATOM 1831 O O . LEU A 1 232 ? 50.612 33.366 -44.317 1.00 94.00 232 LEU A O 1
ATOM 1835 N N . GLU A 1 233 ? 50.225 35.473 -43.687 1.00 95.00 233 GLU A N 1
ATOM 1836 C CA . GLU A 1 233 ? 51.580 35.979 -43.940 1.00 95.00 233 GLU A CA 1
ATOM 1837 C C . GLU A 1 233 ? 52.617 35.296 -43.040 1.00 95.00 233 GLU A C 1
ATOM 1839 O O . GLU A 1 233 ? 53.691 34.921 -43.511 1.00 95.00 233 GLU A O 1
ATOM 1844 N N . SER A 1 234 ? 52.288 35.073 -41.762 1.00 89.75 234 SER A N 1
ATOM 1845 C CA . SER A 1 234 ? 53.172 34.359 -40.834 1.00 89.75 234 SER A CA 1
ATOM 1846 C C . SER A 1 234 ? 53.355 32.885 -41.221 1.00 89.75 234 SER A C 1
ATOM 1848 O O . SER A 1 234 ? 54.471 32.364 -41.186 1.00 89.75 234 SER A O 1
ATOM 1850 N N . GLU A 1 235 ? 52.286 32.227 -41.675 1.00 94.56 235 GLU A N 1
ATOM 1851 C CA . GLU A 1 235 ? 52.329 30.861 -42.201 1.00 94.56 235 GLU A CA 1
ATOM 1852 C C . GLU A 1 235 ? 53.104 30.784 -43.522 1.00 94.56 235 GLU A C 1
ATOM 1854 O O . GLU A 1 235 ? 53.879 29.850 -43.716 1.00 94.56 235 GLU A O 1
ATOM 1859 N N . LEU A 1 236 ? 52.962 31.781 -44.402 1.00 94.44 236 LEU A N 1
ATOM 1860 C CA . LEU A 1 236 ? 53.710 31.882 -45.657 1.00 94.44 236 LEU A CA 1
ATOM 1861 C C . LEU A 1 236 ? 55.206 32.075 -45.392 1.00 94.44 236 LEU A C 1
ATOM 1863 O O . LEU A 1 236 ? 56.018 31.423 -46.040 1.00 94.44 236 LEU A O 1
ATOM 1867 N N . SER A 1 237 ? 55.571 32.908 -44.411 1.00 93.62 237 SER A N 1
ATOM 1868 C CA . SER A 1 237 ? 56.965 33.085 -43.989 1.00 93.62 237 SER A CA 1
ATOM 1869 C C . SER A 1 237 ? 57.543 31.785 -43.438 1.00 93.62 237 SER A C 1
ATOM 1871 O O . SER A 1 237 ? 58.637 31.388 -43.826 1.00 93.62 237 SER A O 1
ATOM 1873 N N . LYS A 1 238 ? 56.791 31.076 -42.588 1.00 93.12 238 LYS A N 1
ATOM 1874 C CA . LYS A 1 238 ? 57.215 29.773 -42.066 1.00 93.12 238 LYS A CA 1
ATOM 1875 C C . LYS A 1 238 ? 57.387 28.743 -43.187 1.00 93.12 238 LYS A C 1
ATOM 1877 O O . LYS A 1 238 ? 58.392 28.045 -43.228 1.00 93.12 238 LYS A O 1
ATOM 1882 N N . ALA A 1 239 ? 56.442 28.684 -44.125 1.00 93.00 239 ALA A N 1
ATOM 1883 C CA . ALA A 1 239 ? 56.533 27.807 -45.286 1.00 93.00 239 ALA A CA 1
ATOM 1884 C C . ALA A 1 239 ? 57.720 28.170 -46.193 1.00 93.00 239 ALA A C 1
ATOM 1886 O O . ALA A 1 239 ? 58.374 27.272 -46.712 1.00 93.00 239 ALA A O 1
ATOM 1887 N N . GLN A 1 240 ? 58.028 29.459 -46.372 1.00 93.31 240 GLN A N 1
ATOM 1888 C CA . GLN A 1 240 ? 59.214 29.920 -47.101 1.00 93.31 240 GLN A CA 1
ATOM 1889 C C . GLN A 1 240 ? 60.513 29.506 -46.405 1.00 93.31 240 GLN A C 1
ATOM 1891 O O . GLN A 1 240 ? 61.435 29.054 -47.085 1.00 93.31 240 GLN A O 1
ATOM 1896 N N . ASP A 1 241 ? 60.581 29.609 -45.076 1.00 92.31 241 ASP A N 1
ATOM 1897 C CA . ASP A 1 241 ? 61.731 29.146 -44.295 1.00 92.31 241 ASP A CA 1
ATOM 1898 C C . ASP A 1 241 ? 61.915 27.626 -44.409 1.00 92.31 241 ASP A C 1
ATOM 1900 O O . ASP A 1 241 ? 63.037 27.152 -44.589 1.00 92.31 241 ASP A O 1
ATOM 1904 N N . ASP A 1 242 ? 60.825 26.857 -44.372 1.00 93.44 242 ASP A N 1
ATOM 1905 C CA . ASP A 1 242 ? 60.860 25.402 -44.555 1.00 93.44 242 ASP A CA 1
ATOM 1906 C C . ASP A 1 242 ? 61.280 25.018 -45.989 1.00 93.44 242 ASP A C 1
ATOM 1908 O O . ASP A 1 242 ? 62.102 24.121 -46.175 1.00 93.44 242 ASP A O 1
ATOM 1912 N N . LEU A 1 243 ? 60.800 25.734 -47.015 1.00 91.75 243 LEU A N 1
ATOM 1913 C CA . LEU A 1 243 ? 61.209 25.537 -48.414 1.00 91.75 243 LEU A CA 1
ATOM 1914 C C . LEU A 1 243 ? 62.690 25.884 -48.617 1.00 91.75 243 LEU A C 1
ATOM 1916 O O . LEU A 1 243 ? 63.393 25.205 -49.366 1.00 91.75 243 LEU A O 1
ATOM 1920 N N . LYS A 1 244 ? 63.185 26.914 -47.924 1.00 93.69 244 LYS A N 1
ATOM 1921 C CA . LYS A 1 244 ? 64.600 27.288 -47.929 1.00 93.69 244 LYS A CA 1
ATOM 1922 C C . LYS A 1 244 ? 65.465 26.205 -47.289 1.00 93.69 244 LYS A C 1
ATOM 1924 O O . LYS A 1 244 ? 66.427 25.781 -47.918 1.00 93.69 244 LYS A O 1
ATOM 1929 N N . LYS A 1 245 ? 65.085 25.690 -46.114 1.00 94.50 245 LYS A N 1
ATOM 1930 C CA . LYS A 1 245 ? 65.775 24.550 -45.482 1.00 94.50 245 LYS A CA 1
ATOM 1931 C C . LYS A 1 245 ? 65.809 23.333 -46.400 1.00 94.50 245 LYS A C 1
ATOM 1933 O O . LYS A 1 245 ? 66.871 22.758 -46.598 1.00 94.50 245 LYS A O 1
ATOM 1938 N N . LEU A 1 246 ? 64.679 22.996 -47.023 1.00 91.62 246 LEU A N 1
ATOM 1939 C CA . LEU A 1 246 ? 64.606 21.891 -47.978 1.00 91.62 246 LEU A CA 1
ATOM 1940 C C . LEU A 1 246 ? 65.491 22.136 -49.214 1.00 91.62 246 LEU A C 1
ATOM 1942 O O . LEU A 1 246 ? 66.081 21.204 -49.752 1.00 91.62 246 LEU A O 1
ATOM 1946 N N . THR A 1 247 ? 65.606 23.388 -49.665 1.00 92.00 247 THR A N 1
ATOM 1947 C CA . THR A 1 247 ? 66.494 23.772 -50.774 1.00 92.00 247 THR A CA 1
ATOM 1948 C C . THR A 1 247 ? 67.964 23.603 -50.391 1.00 92.00 247 THR A C 1
ATOM 1950 O O . THR A 1 247 ? 68.736 23.067 -51.185 1.00 92.00 247 THR A O 1
ATOM 1953 N N . ASP A 1 248 ? 68.341 24.004 -49.176 1.00 90.94 248 ASP A N 1
ATOM 1954 C CA . ASP A 1 248 ? 69.695 23.830 -48.648 1.00 90.94 248 ASP A CA 1
ATOM 1955 C C . ASP A 1 248 ? 70.026 22.334 -48.471 1.00 90.94 248 ASP A C 1
ATOM 1957 O O . ASP A 1 248 ? 71.076 21.874 -48.919 1.00 90.94 248 ASP A O 1
ATOM 1961 N N . GLU A 1 249 ? 69.103 21.538 -47.921 1.00 92.69 249 GLU A N 1
ATOM 1962 C CA . GLU A 1 249 ? 69.231 20.076 -47.825 1.00 92.69 249 GLU A CA 1
ATOM 1963 C C . GLU A 1 249 ? 69.398 19.434 -49.208 1.00 92.69 249 GLU A C 1
ATOM 1965 O O . GLU A 1 249 ? 70.337 18.666 -49.428 1.00 92.69 249 GLU A O 1
ATOM 1970 N N . MET A 1 250 ? 68.559 19.804 -50.180 1.00 92.94 250 MET A N 1
ATOM 1971 C CA . MET A 1 250 ? 68.667 19.323 -51.557 1.00 92.94 250 MET A CA 1
ATOM 1972 C C . MET A 1 250 ? 70.017 19.695 -52.185 1.00 92.94 250 MET A C 1
ATOM 1974 O O . MET A 1 250 ? 70.608 18.868 -52.876 1.00 92.94 250 MET A O 1
ATOM 1978 N N . ALA A 1 251 ? 70.546 20.894 -51.923 1.00 91.75 251 ALA A N 1
ATOM 1979 C CA . ALA A 1 251 ? 71.876 21.284 -52.384 1.00 91.75 251 ALA A CA 1
ATOM 1980 C C . ALA A 1 251 ? 72.976 20.401 -51.769 1.00 91.75 251 ALA A C 1
ATOM 1982 O O . ALA A 1 251 ? 73.881 19.968 -52.487 1.00 91.75 251 ALA A O 1
ATOM 1983 N N . THR A 1 252 ? 72.877 20.064 -50.475 1.00 89.69 252 THR A N 1
ATOM 1984 C CA . THR A 1 252 ? 73.834 19.143 -49.838 1.00 89.69 252 THR A CA 1
ATOM 1985 C C . THR A 1 252 ? 73.754 17.726 -50.410 1.00 89.69 252 THR A C 1
ATOM 1987 O O . THR A 1 252 ? 74.792 17.107 -50.639 1.00 89.69 252 THR A O 1
ATOM 1990 N N . GLU A 1 253 ? 72.556 17.220 -50.714 1.00 93.75 253 GLU A N 1
ATOM 1991 C CA . GLU A 1 253 ? 72.381 15.901 -51.335 1.00 93.75 253 GLU A CA 1
ATOM 1992 C C . GLU A 1 253 ? 72.866 15.875 -52.789 1.00 93.75 253 GLU A C 1
ATOM 1994 O O . GLU A 1 253 ? 73.549 14.935 -53.194 1.00 93.75 253 GLU A O 1
ATOM 1999 N N . VAL A 1 254 ? 72.621 16.936 -53.566 1.00 93.12 254 VAL A N 1
ATOM 2000 C CA . VAL A 1 254 ? 73.180 17.081 -54.921 1.00 93.12 254 VAL A CA 1
ATOM 2001 C C . VAL A 1 254 ? 74.710 17.123 -54.879 1.00 93.12 254 VAL A C 1
ATOM 2003 O O . VAL A 1 254 ? 75.359 16.485 -55.707 1.00 93.12 254 VAL A O 1
ATOM 2006 N N . GLN A 1 255 ? 75.311 17.804 -53.899 1.00 90.94 255 GLN A N 1
ATOM 2007 C CA . GLN A 1 255 ? 76.766 17.821 -53.735 1.00 90.94 255 GLN A CA 1
ATOM 2008 C C . GLN A 1 255 ? 77.324 16.434 -53.367 1.00 90.94 255 GLN A C 1
ATOM 2010 O O . GLN A 1 255 ? 78.368 16.040 -53.893 1.00 90.94 255 GLN A O 1
ATOM 2015 N N . LYS A 1 256 ? 76.633 15.667 -52.511 1.00 93.19 256 LYS A N 1
ATOM 2016 C CA . LYS A 1 256 ? 76.997 14.273 -52.188 1.00 93.19 256 LYS A CA 1
ATOM 2017 C C . LYS A 1 256 ? 76.862 13.344 -53.396 1.00 93.19 256 LYS A C 1
ATOM 2019 O O . LYS A 1 256 ? 77.716 12.489 -53.607 1.00 93.19 256 LYS A O 1
ATOM 2024 N N . LEU A 1 257 ? 75.817 13.513 -54.205 1.00 92.56 257 LEU A N 1
ATOM 2025 C CA . LEU A 1 257 ? 75.652 12.758 -55.447 1.00 92.56 257 LEU A CA 1
ATOM 2026 C C . LEU A 1 257 ? 76.751 13.102 -56.452 1.00 92.56 257 LEU A C 1
ATOM 2028 O O . LEU A 1 257 ? 77.357 12.196 -57.008 1.00 92.56 257 LEU A O 1
ATOM 2032 N N . SER A 1 258 ? 77.083 14.384 -56.614 1.00 93.50 258 SER A N 1
ATOM 2033 C CA . SER A 1 258 ? 78.169 14.821 -57.496 1.00 93.50 258 SER A CA 1
ATOM 2034 C C . SER A 1 258 ? 79.531 14.262 -57.068 1.00 93.50 258 SER A C 1
ATOM 2036 O O . SER A 1 258 ? 80.303 13.812 -57.916 1.00 93.50 258 SER A O 1
ATOM 2038 N N . SER A 1 259 ? 79.831 14.218 -55.764 1.00 91.44 259 SER A N 1
ATOM 2039 C CA . SER A 1 259 ? 81.074 13.607 -55.274 1.00 91.44 259 SER A CA 1
ATOM 2040 C C . SER A 1 259 ? 81.093 12.084 -55.459 1.00 91.44 259 SER A C 1
ATOM 2042 O O . SER A 1 259 ? 82.126 11.527 -55.838 1.00 91.44 259 SER A O 1
ATOM 2044 N N . ALA A 1 260 ? 79.954 11.408 -55.275 1.00 88.81 260 ALA A N 1
ATOM 2045 C CA . ALA A 1 260 ? 79.816 9.982 -55.567 1.00 88.81 260 ALA A CA 1
ATOM 2046 C C . ALA A 1 260 ? 79.953 9.675 -57.072 1.00 88.81 260 ALA A C 1
ATOM 2048 O O . ALA A 1 260 ? 80.631 8.718 -57.443 1.00 88.81 260 ALA A O 1
ATOM 2049 N N . GLU A 1 261 ? 79.372 10.495 -57.951 1.00 91.12 261 GLU A N 1
ATOM 2050 C CA . GLU A 1 261 ? 79.501 10.384 -59.411 1.00 91.12 261 GLU A CA 1
ATOM 2051 C C . GLU A 1 261 ? 80.939 10.625 -59.889 1.00 91.12 261 GLU A C 1
ATOM 2053 O O . GLU A 1 261 ? 81.437 9.883 -60.741 1.00 91.12 261 GLU A O 1
ATOM 2058 N N . ALA A 1 262 ? 81.639 11.608 -59.313 1.00 92.19 262 ALA A N 1
ATOM 2059 C CA . ALA A 1 262 ? 83.053 11.846 -59.594 1.00 92.19 262 ALA A CA 1
ATOM 2060 C C . ALA A 1 262 ? 83.909 10.629 -59.208 1.00 92.19 262 ALA A C 1
ATOM 2062 O O . ALA A 1 262 ? 84.729 10.172 -60.004 1.00 92.19 262 ALA A O 1
ATOM 2063 N N . ARG A 1 263 ? 83.659 10.042 -58.031 1.00 94.69 263 ARG A N 1
ATOM 2064 C CA . ARG A 1 263 ? 84.352 8.827 -57.584 1.00 94.69 263 ARG A CA 1
ATOM 2065 C C . ARG A 1 263 ? 84.016 7.606 -58.440 1.00 94.69 263 ARG A C 1
ATOM 2067 O O . ARG A 1 263 ? 84.901 6.808 -58.730 1.00 94.69 263 ARG A O 1
ATOM 2074 N N . ASN A 1 264 ? 82.772 7.471 -58.896 1.00 90.06 264 ASN A N 1
ATOM 2075 C CA . ASN A 1 264 ? 82.405 6.427 -59.854 1.00 90.06 264 ASN A CA 1
ATOM 2076 C C . ASN A 1 264 ? 83.136 6.603 -61.191 1.00 90.06 264 ASN A C 1
ATOM 2078 O O . ASN A 1 264 ? 83.598 5.618 -61.758 1.00 90.06 264 ASN A O 1
ATOM 2082 N N . SER A 1 265 ? 83.292 7.840 -61.671 1.00 92.12 265 SER A N 1
ATOM 2083 C CA . SER A 1 265 ? 84.050 8.135 -62.895 1.00 92.12 265 SER A CA 1
ATOM 2084 C C . SER A 1 265 ? 85.540 7.802 -62.740 1.00 92.12 265 SER A C 1
ATOM 2086 O O . SER A 1 265 ? 86.142 7.228 -63.646 1.00 92.12 265 SER A O 1
ATOM 2088 N N . GLU A 1 266 ? 86.125 8.096 -61.575 1.00 93.56 266 GLU A N 1
ATOM 2089 C CA . GLU A 1 266 ? 87.498 7.715 -61.225 1.00 93.56 266 GLU A CA 1
ATOM 2090 C C . GLU A 1 266 ? 87.670 6.189 -61.223 1.00 93.56 266 GLU A C 1
ATOM 2092 O O . GLU A 1 266 ? 88.518 5.672 -61.949 1.00 93.56 266 GLU A O 1
ATOM 2097 N N . ILE A 1 267 ? 86.800 5.454 -60.521 1.00 92.44 267 ILE A N 1
ATOM 2098 C CA . ILE A 1 267 ? 86.815 3.981 -60.494 1.00 92.44 267 ILE A CA 1
ATOM 2099 C C . ILE A 1 267 ? 86.655 3.397 -61.905 1.00 92.44 267 ILE A C 1
ATOM 2101 O O . ILE A 1 267 ? 87.336 2.435 -62.256 1.00 92.44 267 ILE A O 1
ATOM 2105 N N . GLN A 1 268 ? 85.788 3.976 -62.740 1.00 92.38 268 GLN A N 1
ATOM 2106 C CA . GLN A 1 268 ? 85.616 3.548 -64.130 1.00 92.38 268 GLN A CA 1
ATOM 2107 C C . GLN A 1 268 ? 86.927 3.702 -64.923 1.00 92.38 268 GLN A C 1
ATOM 2109 O O . GLN A 1 268 ? 87.325 2.784 -65.639 1.00 92.38 268 GLN A O 1
ATOM 2114 N N . SER A 1 269 ? 87.629 4.827 -64.752 1.00 87.94 269 SER A N 1
ATOM 2115 C CA . SER A 1 269 ? 88.924 5.070 -65.399 1.00 87.94 269 SER A CA 1
ATOM 2116 C C . SER A 1 269 ? 90.031 4.139 -64.886 1.00 87.94 269 SER A C 1
ATOM 2118 O O . SER A 1 269 ? 90.840 3.646 -65.674 1.00 87.94 269 SER A O 1
ATOM 2120 N N . GLU A 1 270 ? 90.039 3.823 -63.587 1.00 93.12 270 GLU A N 1
ATOM 2121 C CA . GLU A 1 270 ? 90.958 2.844 -63.000 1.00 93.12 270 GLU A CA 1
ATOM 2122 C C . GLU A 1 270 ? 90.704 1.435 -63.548 1.00 93.12 270 GLU A C 1
ATOM 2124 O O . GLU A 1 270 ? 91.655 0.720 -63.874 1.00 93.12 270 GLU A O 1
ATOM 2129 N N . LEU A 1 271 ? 89.432 1.045 -63.697 1.00 90.00 271 LEU A N 1
ATOM 2130 C CA . LEU A 1 271 ? 89.041 -0.227 -64.306 1.00 90.00 271 LEU A CA 1
ATOM 2131 C C . LEU A 1 271 ? 89.488 -0.317 -65.767 1.00 90.00 271 LEU A C 1
ATOM 2133 O O . LEU A 1 271 ? 90.039 -1.343 -66.162 1.00 90.00 271 LEU A O 1
ATOM 2137 N N . GLU A 1 272 ? 89.313 0.743 -66.559 1.00 92.56 272 GLU A N 1
ATOM 2138 C CA . GLU A 1 272 ? 89.796 0.790 -67.945 1.00 92.56 272 GLU A CA 1
ATOM 2139 C C . GLU A 1 272 ? 91.329 0.716 -68.027 1.00 92.56 272 GLU A C 1
ATOM 2141 O O . GLU A 1 272 ? 91.873 -0.015 -68.859 1.00 92.56 272 GLU A O 1
ATOM 2146 N N . ALA A 1 273 ? 92.047 1.411 -67.139 1.00 92.81 273 ALA A N 1
ATOM 2147 C CA . ALA A 1 273 ? 93.507 1.348 -67.072 1.00 92.81 273 ALA A CA 1
ATOM 2148 C C . ALA A 1 273 ? 94.012 -0.051 -66.671 1.00 92.81 273 ALA A C 1
ATOM 2150 O O . ALA A 1 273 ? 95.013 -0.535 -67.211 1.00 92.81 273 ALA A O 1
ATOM 2151 N N . LEU A 1 274 ? 93.328 -0.720 -65.738 1.00 92.62 274 LEU A N 1
ATOM 2152 C CA . LEU A 1 274 ? 93.610 -2.107 -65.365 1.00 92.62 274 LEU A CA 1
ATOM 2153 C C . LEU A 1 274 ? 93.305 -3.079 -66.508 1.00 92.62 274 LEU A C 1
ATOM 2155 O O . LEU A 1 274 ? 94.127 -3.952 -66.768 1.00 92.62 274 LEU A O 1
ATOM 2159 N N . ASP A 1 275 ? 92.193 -2.911 -67.228 1.00 93.69 275 ASP A N 1
ATOM 2160 C CA . ASP A 1 275 ? 91.852 -3.733 -68.398 1.00 93.69 275 ASP A CA 1
ATOM 2161 C C . ASP A 1 275 ? 92.914 -3.615 -69.502 1.00 93.69 275 ASP A C 1
ATOM 2163 O O . ASP A 1 275 ? 93.377 -4.624 -70.038 1.00 93.69 275 ASP A O 1
ATOM 2167 N N . GLN A 1 276 ? 93.385 -2.396 -69.788 1.00 92.00 276 GLN A N 1
ATOM 2168 C CA . GLN A 1 276 ? 94.494 -2.179 -70.722 1.00 92.00 276 GLN A CA 1
ATOM 2169 C C . GLN A 1 276 ? 95.787 -2.853 -70.249 1.00 92.00 276 GLN A C 1
ATOM 2171 O O . GLN A 1 276 ? 96.468 -3.493 -71.051 1.00 92.00 276 GLN A O 1
ATOM 2176 N N . LYS A 1 277 ? 96.121 -2.768 -68.953 1.00 95.19 277 LYS A N 1
ATOM 2177 C CA . LYS A 1 277 ? 97.280 -3.481 -68.390 1.00 95.19 277 LYS A CA 1
ATOM 2178 C C . LYS A 1 277 ? 97.134 -4.994 -68.509 1.00 95.19 277 LYS A C 1
ATOM 2180 O O . LYS A 1 277 ? 98.100 -5.650 -68.880 1.00 95.19 277 LYS A O 1
ATOM 2185 N N . VAL A 1 278 ? 95.953 -5.545 -68.237 1.00 92.25 278 VAL A N 1
ATOM 2186 C CA . VAL A 1 278 ? 95.683 -6.982 -68.387 1.00 92.25 278 VAL A CA 1
ATOM 2187 C C . VAL A 1 278 ? 95.831 -7.404 -69.848 1.00 92.25 278 VAL A C 1
ATOM 2189 O O . VAL A 1 278 ? 96.460 -8.425 -70.112 1.00 92.25 278 VAL A O 1
ATOM 2192 N N . LYS A 1 279 ? 95.338 -6.610 -70.806 1.00 94.19 279 LYS A N 1
ATOM 2193 C CA . LYS A 1 279 ? 95.547 -6.862 -72.242 1.00 94.19 279 LYS A CA 1
ATOM 2194 C C . LYS A 1 279 ? 97.024 -6.837 -72.624 1.00 94.19 279 LYS A C 1
ATOM 2196 O O . LYS A 1 279 ? 97.486 -7.788 -73.243 1.00 94.19 279 LYS A O 1
ATOM 2201 N N . MET A 1 280 ? 97.774 -5.818 -72.200 1.00 92.19 280 MET A N 1
ATOM 2202 C CA . MET A 1 280 ? 99.222 -5.738 -72.435 1.00 92.19 280 MET A CA 1
ATOM 2203 C C . MET A 1 280 ? 99.957 -6.940 -71.835 1.00 92.19 280 MET A C 1
ATOM 2205 O O . MET A 1 280 ? 100.764 -7.565 -72.510 1.00 92.19 280 MET A O 1
ATOM 2209 N N . GLN A 1 281 ? 99.644 -7.315 -70.592 1.00 91.88 281 GLN A N 1
ATOM 2210 C CA . GLN A 1 281 ? 100.233 -8.492 -69.949 1.00 91.88 281 GLN A CA 1
ATOM 2211 C C . GLN A 1 281 ? 99.851 -9.790 -70.663 1.00 91.88 281 GLN A C 1
ATOM 2213 O O . GLN A 1 281 ? 100.669 -10.702 -70.749 1.00 91.88 281 GLN A O 1
ATOM 2218 N N . GLN A 1 282 ? 98.633 -9.888 -71.196 1.00 90.06 282 GLN A N 1
ATOM 2219 C CA . GLN A 1 282 ? 98.196 -11.038 -71.979 1.00 90.06 282 GLN A CA 1
ATOM 2220 C C . GLN A 1 282 ? 98.943 -11.121 -73.318 1.00 90.06 282 GLN A C 1
ATOM 2222 O O . GLN A 1 282 ? 99.370 -12.209 -73.701 1.00 90.06 282 GLN A O 1
ATOM 2227 N N . GLU A 1 283 ? 99.144 -9.997 -74.009 1.00 91.50 283 GLU A N 1
ATOM 2228 C CA . GLU A 1 283 ? 99.944 -9.915 -75.237 1.00 91.50 283 GLU A CA 1
ATOM 2229 C C . GLU A 1 283 ? 101.420 -10.227 -74.972 1.00 91.50 283 GLU A C 1
ATOM 2231 O O . GLU A 1 283 ? 102.016 -11.020 -75.700 1.00 91.50 283 GLU A O 1
ATOM 2236 N N . GLU A 1 284 ? 101.999 -9.678 -73.901 1.00 90.94 284 GLU A N 1
ATOM 2237 C CA . GLU A 1 284 ? 103.351 -10.007 -73.446 1.00 90.94 284 GLU A CA 1
ATOM 2238 C C . GLU A 1 284 ? 103.476 -11.491 -73.105 1.00 90.94 284 GLU A C 1
ATOM 2240 O O . GLU A 1 284 ? 104.447 -12.122 -73.512 1.00 90.94 284 GLU A O 1
ATOM 2245 N N . LEU A 1 285 ? 102.501 -12.081 -72.408 1.00 90.12 285 LEU A N 1
ATOM 2246 C CA . LEU A 1 285 ? 102.485 -13.512 -72.107 1.00 90.12 285 LEU A CA 1
ATOM 2247 C C . LEU A 1 285 ? 102.436 -14.336 -73.398 1.00 90.12 285 LEU A C 1
ATOM 2249 O O . LEU A 1 285 ? 103.169 -15.313 -73.534 1.00 90.12 285 LEU A O 1
ATOM 2253 N N . GLU A 1 286 ? 101.601 -13.948 -74.358 1.00 91.38 286 GLU A N 1
ATOM 2254 C CA . GLU A 1 286 ? 101.463 -14.646 -75.634 1.00 91.38 286 GLU A CA 1
ATOM 2255 C C . GLU A 1 286 ? 102.727 -14.508 -76.498 1.00 91.38 286 GLU A C 1
ATOM 2257 O O . GLU A 1 286 ? 103.175 -15.474 -77.123 1.00 91.38 286 GLU A O 1
ATOM 2262 N N . GLN A 1 287 ? 103.357 -13.333 -76.484 1.00 90.94 287 GLN A N 1
ATOM 2263 C CA . GLN A 1 287 ? 104.642 -13.068 -77.121 1.00 90.94 287 GLN A CA 1
ATOM 2264 C C . GLN A 1 287 ? 105.759 -13.868 -76.452 1.00 90.94 287 GLN A C 1
ATOM 2266 O O . GLN A 1 287 ? 106.514 -14.548 -77.141 1.00 90.94 287 GLN A O 1
ATOM 2271 N N . LYS A 1 288 ? 105.821 -13.890 -75.118 1.00 89.69 288 LYS A N 1
ATOM 2272 C CA . LYS A 1 288 ? 106.762 -14.721 -74.361 1.00 89.69 288 LYS A CA 1
ATOM 2273 C C . LYS A 1 288 ? 106.525 -16.198 -74.610 1.00 89.69 288 LYS A C 1
ATOM 2275 O O . LYS A 1 288 ? 107.490 -16.939 -74.696 1.00 89.69 288 LYS A O 1
ATOM 2280 N N . GLN A 1 289 ? 105.286 -16.646 -74.798 1.00 87.31 289 GLN A N 1
ATOM 2281 C CA . GLN A 1 289 ? 104.996 -18.020 -75.210 1.00 87.31 289 GLN A CA 1
ATOM 2282 C C . GLN A 1 289 ? 105.470 -18.313 -76.638 1.00 87.31 289 GLN A C 1
ATOM 2284 O O . GLN A 1 289 ? 105.966 -19.411 -76.889 1.00 87.31 289 GLN A O 1
ATOM 2289 N N . LYS A 1 290 ? 105.330 -17.371 -77.580 1.00 88.94 290 LYS A N 1
ATOM 2290 C CA . LYS A 1 290 ? 105.868 -17.501 -78.947 1.00 88.94 290 LYS A CA 1
ATOM 2291 C C . LYS A 1 290 ? 107.396 -17.540 -78.928 1.00 88.94 290 LYS A C 1
ATOM 2293 O O . LYS A 1 290 ? 107.967 -18.452 -79.517 1.00 88.94 290 LYS A O 1
ATOM 2298 N N . GLU A 1 291 ? 108.030 -16.631 -78.190 1.00 87.06 291 GLU A N 1
ATOM 2299 C CA . GLU A 1 291 ? 109.476 -16.600 -77.942 1.00 87.06 291 GLU A CA 1
ATOM 2300 C C . GLU A 1 291 ? 109.948 -17.874 -77.246 1.00 87.06 291 GLU A C 1
ATOM 2302 O O . GLU A 1 291 ? 110.951 -18.437 -77.648 1.00 87.06 291 GLU A O 1
ATOM 2307 N N . LEU A 1 292 ? 109.215 -18.385 -76.255 1.00 85.06 292 LEU A N 1
ATOM 2308 C CA . LEU A 1 292 ? 109.536 -19.637 -75.571 1.00 85.06 292 LEU A CA 1
ATOM 2309 C C . LEU A 1 292 ? 109.422 -20.829 -76.525 1.00 85.06 292 LEU A C 1
ATOM 2311 O O . LEU A 1 292 ? 110.235 -21.739 -76.461 1.00 85.06 292 LEU A O 1
ATOM 2315 N N . LYS A 1 293 ? 108.434 -20.845 -77.427 1.00 86.25 293 LYS A N 1
ATOM 2316 C CA . LYS A 1 293 ? 108.294 -21.895 -78.448 1.00 86.25 293 LYS A CA 1
ATOM 2317 C C . LYS A 1 293 ? 109.404 -21.824 -79.492 1.00 86.25 293 LYS A C 1
ATOM 2319 O O . LYS A 1 293 ? 109.978 -22.861 -79.808 1.00 86.25 293 LYS A O 1
ATOM 2324 N N . SER A 1 294 ? 109.720 -20.633 -80.009 1.00 86.19 294 SER A N 1
ATOM 2325 C CA . SER A 1 294 ? 110.843 -20.464 -80.937 1.00 86.19 294 SER A CA 1
ATOM 2326 C C . SER A 1 294 ? 112.156 -20.799 -80.249 1.00 86.19 294 SER A C 1
ATOM 2328 O O . SER A 1 294 ? 112.975 -21.504 -80.822 1.00 86.19 294 SER A O 1
ATOM 2330 N N . PHE A 1 295 ? 112.313 -20.364 -78.999 1.00 79.19 295 PHE A N 1
ATOM 2331 C CA . PHE A 1 295 ? 113.454 -20.686 -78.164 1.00 79.19 295 PHE A CA 1
ATOM 2332 C C . PHE A 1 295 ? 113.550 -22.187 -77.951 1.00 79.19 295 PHE A C 1
ATOM 2334 O O . PHE A 1 295 ? 114.619 -22.720 -78.164 1.00 79.19 295 PHE A O 1
ATOM 2341 N N . ASN A 1 296 ? 112.465 -22.888 -77.622 1.00 81.44 296 ASN A N 1
ATOM 2342 C CA . ASN A 1 296 ? 112.467 -24.343 -77.472 1.00 81.44 296 ASN A CA 1
ATOM 2343 C C . ASN A 1 296 ? 112.843 -25.060 -78.770 1.00 81.44 296 ASN A C 1
ATOM 2345 O O . ASN A 1 296 ? 113.546 -26.059 -78.708 1.00 81.44 296 ASN A O 1
ATOM 2349 N N . LEU A 1 297 ? 112.425 -24.558 -79.935 1.00 80.25 297 LEU A N 1
ATOM 2350 C CA . LEU A 1 297 ? 112.851 -25.113 -81.220 1.00 80.25 297 LEU A CA 1
ATOM 2351 C C . LEU A 1 297 ? 114.353 -24.895 -81.438 1.00 80.25 297 LEU A C 1
ATOM 2353 O O . LEU A 1 297 ? 115.083 -25.853 -81.670 1.00 80.25 297 LEU A O 1
ATOM 2357 N N . THR A 1 298 ? 114.833 -23.659 -81.274 1.00 85.44 298 THR A N 1
ATOM 2358 C CA . THR A 1 298 ? 116.264 -23.347 -81.394 1.00 85.44 298 THR A CA 1
ATOM 2359 C C . THR A 1 298 ? 117.096 -24.008 -80.306 1.00 85.44 298 THR A C 1
ATOM 2361 O O . THR A 1 298 ? 118.247 -24.321 -80.543 1.00 85.44 298 THR A O 1
ATOM 2364 N N . PHE A 1 299 ? 116.533 -24.234 -79.123 1.00 80.38 299 PHE A N 1
ATOM 2365 C CA . PHE A 1 299 ? 117.152 -24.918 -78.000 1.00 80.38 299 PHE A CA 1
ATOM 2366 C C . PHE A 1 299 ? 117.161 -26.411 -78.243 1.00 80.38 299 PHE A C 1
ATOM 2368 O O . PHE A 1 299 ? 118.116 -27.028 -77.835 1.00 80.38 299 PHE A O 1
ATOM 2375 N N . GLN A 1 300 ? 116.171 -27.006 -78.908 1.00 81.75 300 GLN A N 1
ATOM 2376 C CA . GLN A 1 300 ? 116.246 -28.406 -79.318 1.00 81.75 300 GLN A CA 1
ATOM 2377 C C . GLN A 1 300 ? 117.332 -28.578 -80.382 1.00 81.75 300 GLN A C 1
ATOM 2379 O O . GLN A 1 300 ? 118.192 -29.434 -80.232 1.00 81.75 300 GLN A O 1
ATOM 2384 N N . GLU A 1 301 ? 117.362 -27.707 -81.394 1.00 75.50 301 GLU A N 1
ATOM 2385 C CA . GLU A 1 301 ? 118.432 -27.686 -82.399 1.00 75.50 301 GLU A CA 1
ATOM 2386 C C . GLU A 1 301 ? 119.806 -27.426 -81.767 1.00 75.50 301 GLU A C 1
ATOM 2388 O O . GLU A 1 301 ? 120.797 -28.054 -82.135 1.00 75.50 301 GLU A O 1
ATOM 2393 N N . GLU A 1 302 ? 119.880 -26.496 -80.815 1.00 76.94 302 GLU A N 1
ATOM 2394 C CA . GLU A 1 302 ? 121.090 -26.191 -80.062 1.00 76.94 302 GLU A CA 1
ATOM 2395 C C . GLU A 1 302 ? 121.399 -27.281 -79.053 1.00 76.94 302 GLU A C 1
ATOM 2397 O O . GLU A 1 302 ? 122.557 -27.494 -78.797 1.00 76.94 302 GLU A O 1
ATOM 2402 N N . GLN A 1 303 ? 120.443 -28.012 -78.493 1.00 77.38 303 GLN A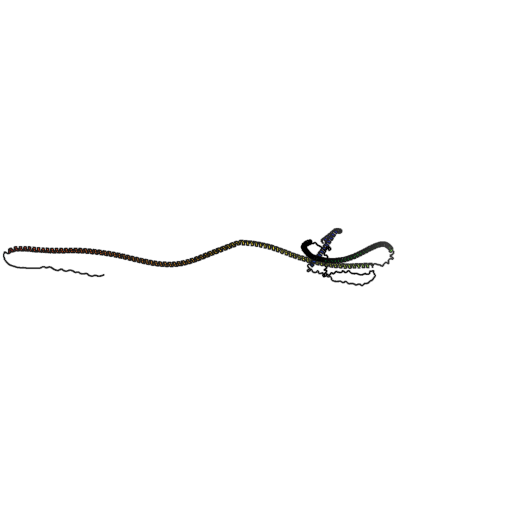 N 1
ATOM 2403 C CA . GLN A 1 303 ? 120.694 -29.142 -77.607 1.00 77.38 303 GLN A CA 1
ATOM 2404 C C . GLN A 1 303 ? 121.187 -30.325 -78.429 1.00 77.38 303 GLN A C 1
ATOM 2406 O O . GLN A 1 303 ? 122.049 -31.040 -77.950 1.00 77.38 303 GLN A O 1
ATOM 2411 N N . ASP A 1 304 ? 120.749 -30.488 -79.676 1.00 72.25 304 ASP A N 1
ATOM 2412 C CA . ASP A 1 304 ? 121.307 -31.470 -80.604 1.00 72.25 304 ASP A CA 1
ATOM 2413 C C . ASP A 1 304 ? 122.749 -31.083 -80.995 1.00 72.25 304 ASP A C 1
ATOM 2415 O O . ASP A 1 304 ? 123.655 -31.917 -80.937 1.00 72.25 304 ASP A O 1
ATOM 2419 N N . LYS A 1 305 ? 123.008 -29.796 -81.285 1.00 73.62 305 LYS A N 1
ATOM 2420 C CA . LYS A 1 305 ? 124.363 -29.253 -81.533 1.00 73.62 305 LYS A CA 1
ATOM 2421 C C . LYS A 1 305 ? 125.236 -29.219 -80.284 1.00 73.62 305 LYS A C 1
ATOM 2423 O O . LYS A 1 305 ? 126.436 -29.429 -80.373 1.00 73.62 305 LYS A O 1
ATOM 2428 N N . ARG A 1 306 ? 124.662 -28.959 -79.115 1.00 71.44 306 ARG A N 1
ATOM 2429 C CA . ARG A 1 306 ? 125.325 -28.907 -77.815 1.00 71.44 306 ARG A CA 1
ATOM 2430 C C . ARG A 1 306 ? 125.536 -30.309 -77.322 1.00 71.44 306 ARG A C 1
ATOM 2432 O O . ARG A 1 306 ? 126.582 -30.530 -76.787 1.00 71.44 306 ARG A O 1
ATOM 2439 N N . LEU A 1 307 ? 124.695 -31.301 -77.572 1.00 71.38 307 LEU A N 1
ATOM 2440 C CA . LEU A 1 307 ? 125.073 -32.696 -77.333 1.00 71.38 307 LEU A CA 1
ATOM 2441 C C . LEU A 1 307 ? 126.312 -33.041 -78.180 1.00 71.38 307 LEU A C 1
ATOM 2443 O O . LEU A 1 307 ? 127.238 -33.682 -77.690 1.00 71.38 307 LEU A O 1
ATOM 2447 N N . GLN A 1 308 ? 126.373 -32.508 -79.408 1.00 68.75 308 GLN A N 1
ATOM 2448 C CA . GLN A 1 308 ? 127.528 -32.594 -80.308 1.00 68.75 308 GLN A CA 1
ATOM 2449 C C . GLN A 1 308 ? 128.751 -31.770 -79.838 1.00 68.75 308 GLN A C 1
ATOM 2451 O O . GLN A 1 308 ? 129.892 -32.160 -80.084 1.00 68.75 308 GLN A O 1
ATOM 2456 N N . ALA A 1 309 ? 128.542 -30.650 -79.143 1.00 58.28 309 ALA A N 1
ATOM 2457 C CA . ALA A 1 309 ? 129.587 -29.744 -78.664 1.00 58.28 309 ALA A CA 1
ATOM 2458 C C . ALA A 1 309 ? 129.910 -29.900 -77.169 1.00 58.28 309 ALA A C 1
ATOM 2460 O O . ALA A 1 309 ? 130.945 -29.441 -76.738 1.00 58.28 309 ALA A O 1
ATOM 2461 N N . GLU A 1 310 ? 129.099 -30.579 -76.368 1.00 52.06 310 GLU A N 1
ATOM 2462 C CA . GLU A 1 310 ? 129.238 -30.943 -74.945 1.00 52.06 310 GLU A CA 1
ATOM 2463 C C . GLU A 1 310 ? 130.016 -32.250 -74.859 1.00 52.06 310 GLU A C 1
ATOM 2465 O O . GLU A 1 310 ? 130.834 -32.404 -73.956 1.00 52.06 310 GLU A O 1
ATOM 2470 N N . SER A 1 311 ? 129.950 -33.088 -75.908 1.00 55.56 311 SER A N 1
ATOM 2471 C CA . SER A 1 311 ? 131.069 -33.983 -76.211 1.00 55.56 311 SER A CA 1
ATOM 2472 C C . SER A 1 311 ? 132.391 -33.240 -76.469 1.00 55.56 311 SER A C 1
ATOM 2474 O O . SER A 1 311 ? 133.440 -33.871 -76.385 1.00 55.56 311 SER A O 1
ATOM 2476 N N . ALA A 1 312 ? 132.374 -31.925 -76.729 1.00 54.97 312 ALA A N 1
ATOM 2477 C CA . ALA A 1 312 ? 133.573 -31.102 -76.931 1.00 54.97 312 ALA A CA 1
ATOM 2478 C C . ALA A 1 312 ? 133.871 -30.058 -75.816 1.00 54.97 312 ALA A C 1
ATOM 2480 O O . ALA A 1 312 ? 135.020 -29.653 -75.708 1.00 54.97 312 ALA A O 1
ATOM 2481 N N . LEU A 1 313 ? 132.905 -29.649 -74.973 1.00 50.44 313 LEU A N 1
ATOM 2482 C CA . LEU A 1 313 ? 133.005 -28.568 -73.967 1.00 50.44 313 LEU A CA 1
ATOM 2483 C C . LEU A 1 313 ? 132.751 -29.017 -72.517 1.00 50.44 313 LEU A C 1
ATOM 2485 O O . LEU A 1 313 ? 132.924 -28.209 -71.603 1.00 50.44 313 LEU A O 1
ATOM 2489 N N . LEU A 1 314 ? 132.482 -30.306 -72.249 1.00 55.06 314 LEU A N 1
ATOM 2490 C CA . LEU A 1 314 ? 132.664 -30.900 -70.905 1.00 55.06 314 LEU A CA 1
ATOM 2491 C C . LEU A 1 314 ? 134.120 -30.739 -70.386 1.00 55.06 314 LEU A C 1
ATOM 2493 O O . LEU A 1 314 ? 134.445 -31.124 -69.266 1.00 55.06 314 LEU A O 1
ATOM 2497 N N . SER A 1 315 ? 134.997 -30.118 -71.174 1.00 47.47 315 SER A N 1
ATOM 2498 C CA . SER A 1 315 ? 136.311 -29.623 -70.789 1.00 47.47 315 SER A CA 1
ATOM 2499 C C . SER A 1 315 ? 136.383 -28.165 -70.301 1.00 47.47 315 SER A C 1
ATOM 2501 O O . SER A 1 315 ? 137.441 -27.809 -69.797 1.00 47.47 315 SER A O 1
ATOM 2503 N N . GLU A 1 316 ? 135.351 -27.313 -70.400 1.00 42.59 316 GLU A N 1
ATOM 2504 C CA . GLU A 1 316 ? 135.520 -25.873 -70.075 1.00 42.59 316 GLU A CA 1
ATOM 2505 C C . GLU A 1 316 ? 134.424 -25.235 -69.186 1.00 42.59 316 GLU A C 1
ATOM 2507 O O . GLU A 1 316 ? 134.599 -24.131 -68.677 1.00 42.59 316 GLU A O 1
ATOM 2512 N N . GLY A 1 317 ? 133.319 -25.934 -68.896 1.00 41.72 317 GLY A N 1
ATOM 2513 C CA . GLY A 1 317 ? 132.248 -25.449 -68.012 1.00 41.72 317 GLY A CA 1
ATOM 2514 C C . GLY A 1 317 ? 132.623 -25.369 -66.523 1.00 41.72 317 GLY A C 1
ATOM 2515 O O . GLY A 1 317 ? 132.547 -26.364 -65.807 1.00 41.72 317 GLY A O 1
ATOM 2516 N N . LYS A 1 318 ? 132.956 -24.170 -66.039 1.00 43.12 318 LYS A N 1
ATOM 2517 C CA . LYS A 1 318 ? 132.893 -23.740 -64.628 1.00 43.12 318 LYS A CA 1
ATOM 2518 C C . LYS A 1 318 ? 133.148 -22.227 -64.582 1.00 43.12 318 LYS A C 1
ATOM 2520 O O . LYS A 1 318 ? 134.297 -21.840 -64.476 1.00 43.12 318 LYS A O 1
ATOM 2525 N N . GLU A 1 319 ? 132.101 -21.401 -64.695 1.00 36.19 319 GLU A N 1
ATOM 2526 C CA . GLU A 1 319 ? 131.979 -20.070 -64.049 1.00 36.19 319 GLU A CA 1
ATOM 2527 C C . GLU A 1 319 ? 130.695 -19.334 -64.496 1.00 36.19 319 GLU A C 1
ATOM 2529 O O . GLU A 1 319 ? 130.594 -18.751 -65.570 1.00 36.19 319 GLU A O 1
ATOM 2534 N N . LEU A 1 320 ? 129.689 -19.414 -63.624 1.00 39.81 320 LEU A N 1
ATOM 2535 C CA . LEU A 1 320 ? 128.338 -18.846 -63.649 1.00 39.81 320 LEU A CA 1
ATOM 2536 C C . LEU A 1 320 ? 127.964 -18.652 -62.159 1.00 39.81 320 LEU A C 1
ATOM 2538 O O . LEU A 1 320 ? 127.986 -19.673 -61.477 1.00 39.81 320 LEU A O 1
ATOM 2542 N N . ALA A 1 321 ? 127.694 -17.427 -61.634 1.00 45.97 321 ALA A N 1
ATOM 2543 C CA . ALA A 1 321 ? 126.936 -17.146 -60.366 1.00 45.97 321 ALA A CA 1
ATOM 2544 C C . ALA A 1 321 ? 126.936 -15.663 -59.817 1.00 45.97 321 ALA A C 1
ATOM 2546 O O . ALA A 1 321 ? 127.938 -15.268 -59.227 1.00 45.97 321 ALA A O 1
ATOM 2547 N N . GLN A 1 322 ? 125.804 -14.896 -59.873 1.00 42.94 322 GLN A N 1
ATOM 2548 C CA . GLN A 1 322 ? 125.303 -13.839 -58.901 1.00 42.94 322 GLN A CA 1
ATOM 2549 C C . GLN A 1 322 ? 123.901 -13.211 -59.320 1.00 42.94 322 GLN A C 1
ATOM 2551 O O . GLN A 1 322 ? 123.697 -13.047 -60.514 1.00 42.94 322 GLN A O 1
ATOM 2556 N N . CYS A 1 323 ? 122.924 -12.893 -58.406 1.00 38.16 323 CYS A N 1
ATOM 2557 C CA . CYS A 1 323 ? 121.413 -13.014 -58.567 1.00 38.16 323 CYS A CA 1
ATOM 2558 C C . CYS A 1 323 ? 120.448 -11.898 -57.936 1.00 38.16 323 CYS A C 1
ATOM 2560 O O . CYS A 1 323 ? 120.949 -11.076 -57.175 1.00 38.16 323 CYS A O 1
ATOM 2562 N N . GLN A 1 324 ? 119.086 -11.887 -58.173 1.00 50.00 324 GLN A N 1
ATOM 2563 C CA . GLN A 1 324 ? 118.067 -10.767 -57.982 1.00 50.00 324 GLN A CA 1
ATOM 2564 C C . GLN A 1 324 ? 116.686 -11.016 -57.229 1.00 50.00 324 GLN A C 1
ATOM 2566 O O . GLN A 1 324 ? 115.882 -10.093 -57.112 1.00 50.00 324 GLN A O 1
ATOM 2571 N N . GLU A 1 325 ? 116.361 -12.198 -56.683 1.00 66.94 325 GLU A N 1
ATOM 2572 C CA . GLU A 1 325 ? 115.000 -12.609 -56.194 1.00 66.94 325 GLU A CA 1
ATOM 2573 C C . GLU A 1 325 ? 114.431 -11.867 -54.946 1.00 66.94 325 GLU A C 1
ATOM 2575 O O . GLU A 1 325 ? 113.219 -11.792 -54.740 1.00 66.94 325 GLU A O 1
ATOM 2580 N N . VAL A 1 326 ? 115.286 -11.311 -54.081 1.00 67.75 326 VAL A N 1
ATOM 2581 C CA . VAL A 1 326 ? 114.902 -10.870 -52.718 1.00 67.75 326 VAL A CA 1
ATOM 2582 C C . VAL A 1 326 ? 113.999 -9.626 -52.702 1.00 67.75 326 VAL A C 1
ATOM 2584 O O . VAL A 1 326 ? 113.184 -9.462 -51.798 1.00 67.75 326 VAL A O 1
ATOM 2587 N N . GLN A 1 327 ? 114.109 -8.744 -53.698 1.00 72.06 327 GLN A N 1
ATOM 2588 C CA . GLN A 1 327 ? 113.401 -7.456 -53.690 1.00 72.06 327 GLN A CA 1
ATOM 2589 C C . GLN A 1 327 ? 111.890 -7.580 -53.966 1.00 72.06 327 GLN A C 1
ATOM 2591 O O . GLN A 1 327 ? 111.109 -6.825 -53.389 1.00 72.06 327 GLN A O 1
ATOM 2596 N N . ARG A 1 328 ? 111.459 -8.550 -54.785 1.00 83.19 328 ARG A N 1
ATOM 2597 C CA . ARG A 1 328 ? 110.045 -8.752 -55.164 1.00 83.19 328 ARG A CA 1
ATOM 2598 C C . ARG A 1 328 ? 109.170 -9.166 -53.976 1.00 83.19 328 ARG A C 1
ATOM 2600 O O . ARG A 1 328 ? 108.085 -8.622 -53.784 1.00 83.19 328 ARG A O 1
ATOM 2607 N N . LEU A 1 329 ? 109.661 -10.093 -53.152 1.00 85.44 329 LEU A N 1
ATOM 2608 C CA . LEU A 1 329 ? 108.901 -10.641 -52.023 1.00 85.44 329 LEU A CA 1
ATOM 2609 C C . LEU A 1 329 ? 108.601 -9.588 -50.940 1.00 85.44 329 LEU A C 1
ATOM 2611 O O . LEU A 1 329 ? 107.555 -9.647 -50.300 1.00 85.44 329 LEU A O 1
ATOM 2615 N N . THR A 1 330 ? 109.471 -8.590 -50.763 1.00 82.50 330 THR A N 1
ATOM 2616 C CA . THR A 1 330 ? 109.276 -7.514 -49.775 1.00 82.50 330 THR A CA 1
ATOM 2617 C C . THR A 1 330 ? 108.055 -6.644 -50.092 1.00 82.50 330 THR A C 1
ATOM 2619 O O . THR A 1 330 ? 107.281 -6.322 -49.191 1.00 82.50 330 THR A O 1
ATOM 2622 N N . MET A 1 331 ? 107.848 -6.292 -51.366 1.00 81.19 331 MET A N 1
ATOM 2623 C CA . MET A 1 331 ? 106.710 -5.462 -51.787 1.00 81.19 331 MET A CA 1
ATOM 2624 C C . MET A 1 331 ? 105.371 -6.205 -51.666 1.00 81.19 331 MET A C 1
ATOM 2626 O O . MET A 1 331 ? 104.378 -5.619 -51.238 1.00 81.19 331 MET A O 1
ATOM 2630 N N . GLU A 1 332 ? 105.338 -7.505 -51.978 1.00 90.00 332 GLU A N 1
ATOM 2631 C CA . GLU A 1 332 ? 104.126 -8.330 -51.849 1.00 90.00 332 GLU A CA 1
ATOM 2632 C C . GLU A 1 332 ? 103.649 -8.434 -50.388 1.00 90.00 332 GLU A C 1
ATOM 2634 O O . GLU A 1 332 ? 102.451 -8.312 -50.117 1.00 90.00 332 GLU A O 1
ATOM 2639 N N . ILE A 1 333 ? 104.579 -8.584 -49.435 1.00 92.19 333 ILE A N 1
ATOM 2640 C CA . ILE A 1 333 ? 104.268 -8.619 -47.995 1.00 92.19 333 ILE A CA 1
ATOM 2641 C C . ILE A 1 333 ? 103.671 -7.285 -47.524 1.00 92.19 333 ILE A C 1
ATOM 2643 O O . ILE A 1 333 ? 102.710 -7.290 -46.752 1.00 92.19 333 ILE A O 1
ATOM 2647 N N . GLN A 1 334 ? 104.202 -6.150 -47.994 1.00 92.69 334 GLN A N 1
ATOM 2648 C CA . GLN A 1 334 ? 103.703 -4.830 -47.603 1.00 92.69 334 GLN A CA 1
ATOM 2649 C C . GLN A 1 334 ? 102.244 -4.622 -48.036 1.00 92.69 334 GLN A C 1
ATOM 2651 O O . GLN A 1 334 ? 101.400 -4.315 -47.193 1.00 92.69 334 GLN A O 1
ATOM 2656 N N . MET A 1 335 ? 101.922 -4.865 -49.312 1.00 92.12 335 MET A N 1
ATOM 2657 C CA . MET A 1 335 ? 100.549 -4.705 -49.812 1.00 92.12 335 MET A CA 1
ATOM 2658 C C . MET A 1 335 ? 99.560 -5.654 -49.119 1.00 92.12 335 MET A C 1
ATOM 2660 O O . MET A 1 335 ? 98.412 -5.292 -48.859 1.00 92.12 335 MET A O 1
ATOM 2664 N N . ALA A 1 336 ? 99.982 -6.886 -48.815 1.00 94.06 336 ALA A N 1
ATOM 2665 C CA . ALA A 1 336 ? 99.151 -7.830 -48.072 1.00 94.06 336 ALA A CA 1
ATOM 2666 C C . ALA A 1 336 ? 98.853 -7.329 -46.647 1.00 94.06 336 ALA A C 1
ATOM 2668 O O . ALA A 1 336 ? 97.740 -7.508 -46.150 1.00 94.06 336 ALA A O 1
ATOM 2669 N N . ASN A 1 337 ? 99.822 -6.672 -46.003 1.00 91.69 337 ASN A N 1
ATOM 2670 C CA . ASN A 1 337 ? 99.662 -6.114 -44.663 1.00 91.69 337 ASN A CA 1
ATOM 2671 C C . ASN A 1 337 ? 98.730 -4.886 -44.643 1.00 91.69 337 ASN A C 1
ATOM 2673 O O . ASN A 1 337 ? 97.938 -4.734 -43.715 1.00 91.69 337 ASN A O 1
ATOM 2677 N N . GLU A 1 338 ? 98.771 -4.043 -45.678 1.00 93.00 338 GLU A N 1
ATOM 2678 C CA . GLU A 1 338 ? 97.839 -2.916 -45.852 1.00 93.00 338 GLU A CA 1
ATOM 2679 C C . GLU A 1 338 ? 96.390 -3.412 -46.000 1.00 93.00 338 GLU A C 1
ATOM 2681 O O . GLU A 1 338 ? 95.524 -3.031 -45.209 1.00 93.00 338 GLU A O 1
ATOM 2686 N N . LYS A 1 339 ? 96.145 -4.379 -46.897 1.00 95.56 339 LYS A N 1
ATOM 2687 C CA . LYS A 1 339 ? 94.823 -5.022 -47.052 1.00 95.56 339 LYS A CA 1
ATOM 2688 C C . LYS A 1 339 ? 94.330 -5.687 -45.766 1.00 95.56 339 LYS A C 1
ATOM 2690 O O . LYS A 1 339 ? 93.141 -5.652 -45.452 1.00 95.56 339 LYS A O 1
ATOM 2695 N N . LEU A 1 340 ? 95.234 -6.298 -44.998 1.00 95.31 340 LEU A N 1
ATOM 2696 C CA . LEU A 1 340 ? 94.902 -6.882 -43.700 1.00 95.31 340 LEU A CA 1
ATOM 2697 C C . LEU A 1 340 ? 94.428 -5.815 -42.699 1.00 95.31 340 LEU A C 1
ATOM 2699 O O . LEU A 1 340 ? 93.527 -6.091 -41.906 1.00 95.31 340 LEU A O 1
ATOM 2703 N N . ASN A 1 341 ? 95.006 -4.612 -42.719 1.00 93.50 341 ASN A N 1
ATOM 2704 C CA . ASN A 1 341 ? 94.584 -3.516 -41.844 1.00 93.50 341 ASN A CA 1
ATOM 2705 C C . ASN A 1 341 ? 93.204 -2.964 -42.236 1.00 93.50 341 ASN A C 1
ATOM 2707 O O . ASN A 1 341 ? 92.373 -2.745 -41.355 1.00 93.50 341 ASN A O 1
ATOM 2711 N N . GLU A 1 342 ? 92.910 -2.834 -43.530 1.00 95.06 342 GLU A N 1
ATOM 2712 C CA . GLU A 1 342 ? 91.573 -2.457 -44.018 1.00 95.06 342 GLU A CA 1
ATOM 2713 C C . GLU A 1 342 ? 90.500 -3.487 -43.622 1.00 95.06 342 GLU A C 1
ATOM 2715 O O . GLU A 1 342 ? 89.429 -3.136 -43.115 1.00 95.06 342 GLU A O 1
ATOM 2720 N N . LEU A 1 343 ? 90.803 -4.782 -43.777 1.00 95.81 343 LEU A N 1
ATOM 2721 C CA . LEU A 1 343 ? 89.916 -5.868 -43.349 1.00 95.81 343 LEU A CA 1
ATOM 2722 C C . LEU A 1 343 ? 89.669 -5.830 -41.828 1.00 95.81 343 LEU A C 1
ATOM 2724 O O . LEU A 1 343 ? 88.551 -6.051 -41.366 1.00 95.81 343 LEU A O 1
ATOM 2728 N N . LYS A 1 344 ? 90.699 -5.523 -41.029 1.00 96.50 344 LYS A N 1
ATOM 2729 C CA . LYS A 1 344 ? 90.550 -5.355 -39.574 1.00 96.50 344 LYS A CA 1
ATOM 2730 C C . LYS A 1 344 ? 89.638 -4.178 -39.229 1.00 96.50 344 LYS A C 1
ATOM 2732 O O . LYS A 1 344 ? 88.787 -4.330 -38.358 1.00 96.50 344 LYS A O 1
ATOM 2737 N N . GLN A 1 345 ? 89.778 -3.040 -39.909 1.00 94.50 345 GLN A N 1
ATOM 2738 C CA . GLN A 1 345 ? 88.937 -1.869 -39.649 1.00 94.50 345 GLN A CA 1
ATOM 2739 C C . GLN A 1 345 ? 87.469 -2.126 -40.015 1.00 94.50 345 GLN A C 1
ATOM 2741 O O . GLN A 1 345 ? 86.569 -1.824 -39.234 1.00 94.50 345 GLN A O 1
ATOM 2746 N N . THR A 1 346 ? 87.216 -2.733 -41.177 1.00 96.62 346 THR A N 1
ATOM 2747 C CA . THR A 1 346 ? 85.852 -3.098 -41.599 1.00 96.62 346 THR A CA 1
ATOM 2748 C C . THR A 1 346 ? 85.217 -4.131 -40.668 1.00 96.62 346 THR A C 1
ATOM 2750 O O . THR A 1 346 ? 84.041 -3.993 -40.336 1.00 96.62 346 THR A O 1
ATOM 2753 N N . LYS A 1 347 ? 85.990 -5.108 -40.168 1.00 96.38 347 LYS A N 1
ATOM 2754 C CA . LYS A 1 347 ? 85.544 -6.048 -39.128 1.00 96.38 347 LYS A CA 1
ATOM 2755 C C . LYS A 1 347 ? 85.063 -5.315 -37.869 1.00 96.38 347 LYS A C 1
ATOM 2757 O O . LYS A 1 347 ? 83.955 -5.593 -37.424 1.00 96.38 347 LYS A O 1
ATOM 2762 N N . VAL A 1 348 ? 85.850 -4.380 -37.328 1.00 96.25 348 VAL A N 1
ATOM 2763 C CA . VAL A 1 348 ? 85.468 -3.606 -36.127 1.00 96.25 348 VAL A CA 1
ATOM 2764 C C . VAL A 1 348 ? 84.187 -2.803 -36.373 1.00 96.25 348 VAL A C 1
ATOM 2766 O O . VAL A 1 348 ? 83.286 -2.796 -35.537 1.00 96.25 348 VAL A O 1
ATOM 2769 N N . ASN A 1 349 ? 84.055 -2.175 -37.544 1.00 95.50 349 ASN A N 1
ATOM 2770 C CA . ASN A 1 349 ? 82.847 -1.426 -37.898 1.00 95.50 349 ASN A CA 1
ATOM 2771 C C . ASN A 1 349 ? 81.601 -2.333 -37.963 1.00 95.50 349 ASN A C 1
ATOM 2773 O O . ASN A 1 349 ? 80.541 -1.958 -37.464 1.00 95.50 349 ASN A O 1
ATOM 2777 N N . LEU A 1 350 ? 81.726 -3.533 -38.543 1.00 96.94 350 LEU A N 1
ATOM 2778 C CA . LEU A 1 350 ? 80.643 -4.521 -38.582 1.00 96.94 350 LEU A CA 1
ATOM 2779 C C . LEU A 1 350 ? 80.297 -5.053 -37.185 1.00 96.94 350 LEU A C 1
ATOM 2781 O O . LEU A 1 350 ? 79.119 -5.192 -36.871 1.00 96.94 350 LEU A O 1
ATOM 2785 N N . GLU A 1 351 ? 81.293 -5.314 -36.335 1.00 95.94 351 GLU A N 1
ATOM 2786 C CA . GLU A 1 351 ? 81.082 -5.727 -34.939 1.00 95.94 351 GLU A CA 1
ATOM 2787 C C . GLU A 1 351 ? 80.299 -4.664 -34.154 1.00 95.94 351 GLU A C 1
ATOM 2789 O O . GLU A 1 351 ? 79.355 -5.002 -33.438 1.00 95.94 351 GLU A O 1
ATOM 2794 N N . ASN A 1 352 ? 80.618 -3.381 -34.352 1.00 94.50 352 ASN A N 1
ATOM 2795 C CA . ASN A 1 352 ? 79.880 -2.274 -33.744 1.00 94.50 352 ASN A CA 1
ATOM 2796 C C . ASN A 1 352 ? 78.429 -2.202 -34.248 1.00 94.50 352 ASN A C 1
ATOM 2798 O O . ASN A 1 352 ? 77.512 -2.103 -33.438 1.00 94.50 352 ASN A O 1
ATOM 2802 N N . ALA A 1 353 ? 78.190 -2.318 -35.559 1.00 96.69 353 ALA A N 1
ATOM 2803 C CA . ALA A 1 353 ? 76.833 -2.307 -36.116 1.00 96.69 353 ALA A CA 1
ATOM 2804 C C . ALA A 1 353 ? 75.984 -3.496 -35.624 1.00 96.69 353 ALA A C 1
ATOM 2806 O O . ALA A 1 353 ? 74.810 -3.333 -35.295 1.00 96.69 353 ALA A O 1
ATOM 2807 N N . VAL A 1 354 ? 76.581 -4.688 -35.519 1.00 95.88 354 VAL A N 1
ATOM 2808 C CA . VAL A 1 354 ? 75.929 -5.872 -34.936 1.00 95.88 354 VAL A CA 1
ATOM 2809 C C . VAL A 1 354 ? 75.619 -5.656 -33.452 1.00 95.88 354 VAL A C 1
ATOM 2811 O O . VAL A 1 354 ? 74.557 -6.074 -32.993 1.00 95.88 354 VAL A O 1
ATOM 2814 N N . SER A 1 355 ? 76.509 -4.993 -32.706 1.00 96.69 355 SER A N 1
ATOM 2815 C CA . SER A 1 355 ? 76.282 -4.629 -31.302 1.00 96.69 355 SER A CA 1
ATOM 2816 C C . SER A 1 355 ? 75.077 -3.694 -31.140 1.00 96.69 355 SER A C 1
ATOM 2818 O O . SER A 1 355 ? 74.222 -3.949 -30.293 1.00 96.69 355 SER A O 1
ATOM 2820 N N . GLU A 1 356 ? 74.949 -2.666 -31.984 1.00 96.44 356 GLU A N 1
ATOM 2821 C CA . GLU A 1 356 ? 73.807 -1.741 -31.946 1.00 96.44 356 GLU A CA 1
ATOM 2822 C C . GLU A 1 356 ? 72.489 -2.415 -32.353 1.00 96.44 356 GLU A C 1
ATOM 2824 O O . GLU A 1 356 ? 71.507 -2.325 -31.618 1.00 96.44 356 GLU A O 1
ATOM 2829 N N . LEU A 1 357 ? 72.476 -3.190 -33.446 1.00 96.38 357 LEU A N 1
ATOM 2830 C CA . LEU A 1 357 ? 71.291 -3.966 -33.841 1.00 96.38 357 LEU A CA 1
ATOM 2831 C C . LEU A 1 357 ? 70.855 -4.947 -32.745 1.00 96.38 357 LEU A C 1
ATOM 2833 O O . LEU A 1 357 ? 69.664 -5.164 -32.536 1.00 96.38 357 LEU A O 1
ATOM 2837 N N . LYS A 1 358 ? 71.809 -5.537 -32.016 1.00 97.69 358 LYS A N 1
ATOM 2838 C CA . LYS A 1 358 ? 71.504 -6.426 -30.894 1.00 97.69 358 LYS A CA 1
ATOM 2839 C C . LYS A 1 358 ? 70.810 -5.680 -29.749 1.00 97.69 358 LYS A C 1
ATOM 2841 O O . LYS A 1 358 ? 69.821 -6.193 -29.232 1.00 97.69 358 LYS A O 1
ATOM 2846 N N . LYS A 1 359 ? 71.278 -4.478 -29.390 1.00 96.06 359 LYS A N 1
ATOM 2847 C CA . LYS A 1 359 ? 70.624 -3.630 -28.375 1.00 96.06 359 LYS A CA 1
ATOM 2848 C C . LYS A 1 359 ? 69.209 -3.227 -28.794 1.00 96.06 359 LYS A C 1
ATOM 2850 O O . LYS A 1 359 ? 68.299 -3.267 -27.972 1.00 96.06 359 LYS A O 1
ATOM 2855 N N . GLU A 1 360 ? 69.004 -2.873 -30.063 1.00 96.62 360 GLU A N 1
ATOM 2856 C CA . GLU A 1 360 ? 67.675 -2.531 -30.588 1.00 96.62 360 GLU A CA 1
ATOM 2857 C C . GLU A 1 360 ? 66.716 -3.730 -30.522 1.00 96.62 360 GLU A C 1
ATOM 2859 O O . GLU A 1 360 ? 65.581 -3.594 -30.066 1.00 96.62 360 GLU A O 1
ATOM 2864 N N . VAL A 1 361 ? 67.180 -4.932 -30.884 1.00 95.06 361 VAL A N 1
ATOM 2865 C CA . VAL A 1 361 ? 66.399 -6.171 -30.732 1.00 95.06 361 VAL A CA 1
ATOM 2866 C C . VAL A 1 361 ? 66.070 -6.447 -29.261 1.00 95.06 361 VAL A C 1
ATOM 2868 O O . VAL A 1 361 ? 64.936 -6.808 -28.951 1.00 95.06 361 VAL A O 1
ATOM 2871 N N . GLU A 1 362 ? 67.011 -6.252 -28.336 1.00 97.06 362 GLU A N 1
ATOM 2872 C CA . GLU A 1 362 ? 66.763 -6.380 -26.891 1.00 97.06 362 GLU A CA 1
ATOM 2873 C C . GLU A 1 362 ? 65.706 -5.366 -26.403 1.00 97.06 362 GLU A C 1
ATOM 2875 O O . GLU A 1 362 ? 64.781 -5.732 -25.679 1.00 97.06 362 GLU A O 1
ATOM 2880 N N . SER A 1 363 ? 65.753 -4.118 -26.874 1.00 96.56 363 SER A N 1
ATOM 2881 C CA . SER A 1 363 ? 64.745 -3.098 -26.552 1.00 96.56 363 SER A CA 1
ATOM 2882 C C . SER A 1 363 ? 63.358 -3.437 -27.113 1.00 96.56 363 SER A C 1
ATOM 2884 O O . SER A 1 363 ? 62.369 -3.399 -26.379 1.00 96.56 363 SER A O 1
ATOM 2886 N N . LEU A 1 364 ? 63.270 -3.836 -28.386 1.00 97.19 364 LEU A N 1
ATOM 2887 C CA . LEU A 1 364 ? 62.009 -4.231 -29.021 1.00 97.19 364 LEU A CA 1
ATOM 2888 C C . LEU A 1 364 ? 61.425 -5.504 -28.403 1.00 97.19 364 LEU A C 1
ATOM 2890 O O . LEU A 1 364 ? 60.207 -5.633 -28.293 1.00 97.19 364 LEU A O 1
ATOM 2894 N N . THR A 1 365 ? 62.265 -6.455 -27.990 1.00 95.50 365 THR A N 1
ATOM 2895 C CA . THR A 1 365 ? 61.797 -7.663 -27.292 1.00 95.50 365 THR A CA 1
ATOM 2896 C C . THR A 1 365 ? 61.212 -7.329 -25.923 1.00 95.50 365 THR A C 1
ATOM 2898 O O . THR A 1 365 ? 60.147 -7.850 -25.596 1.00 95.50 365 THR A O 1
ATOM 2901 N N . GLU A 1 366 ? 61.814 -6.407 -25.168 1.00 95.56 366 GLU A N 1
ATOM 2902 C CA . GLU A 1 366 ? 61.251 -5.930 -23.899 1.00 95.56 366 GLU A CA 1
ATOM 2903 C C . GLU A 1 366 ? 59.960 -5.119 -24.104 1.00 95.56 366 GLU A C 1
ATOM 2905 O O . GLU A 1 366 ? 58.982 -5.324 -23.384 1.00 95.56 366 GLU A O 1
ATOM 2910 N N . GLN A 1 367 ? 59.895 -4.267 -25.132 1.00 96.81 367 GLN A N 1
ATOM 2911 C CA . GLN A 1 367 ? 58.667 -3.550 -25.492 1.00 96.81 367 GLN A CA 1
ATOM 2912 C C . GLN A 1 367 ? 57.539 -4.505 -25.922 1.00 96.81 367 GLN A C 1
ATOM 2914 O O . GLN A 1 367 ? 56.370 -4.293 -25.591 1.00 96.81 367 GLN A O 1
ATOM 2919 N N . ASN A 1 368 ? 57.859 -5.573 -26.653 1.00 95.19 368 ASN A N 1
ATOM 2920 C CA . ASN A 1 368 ? 56.876 -6.593 -27.016 1.00 95.19 368 ASN A CA 1
ATOM 2921 C C . ASN A 1 368 ? 56.389 -7.353 -25.779 1.00 95.19 368 ASN A C 1
ATOM 2923 O O . ASN A 1 368 ? 55.189 -7.589 -25.650 1.00 95.19 368 ASN A O 1
ATOM 2927 N N . ARG A 1 369 ? 57.292 -7.665 -24.841 1.00 97.44 369 ARG A N 1
ATOM 2928 C CA . ARG A 1 369 ? 56.949 -8.289 -23.559 1.00 97.44 369 ARG A CA 1
ATOM 2929 C C . ARG A 1 369 ? 56.016 -7.401 -22.731 1.00 97.44 369 ARG A C 1
ATOM 2931 O O . ARG A 1 369 ? 55.035 -7.900 -22.186 1.00 97.44 369 ARG A O 1
ATOM 2938 N N . SER A 1 370 ? 56.283 -6.095 -22.650 1.00 96.62 370 SER A N 1
ATOM 2939 C CA . SER A 1 370 ? 55.413 -5.154 -21.930 1.00 96.62 370 SER A CA 1
ATOM 2940 C C . SER A 1 370 ? 54.051 -4.986 -22.610 1.00 96.62 370 SER A C 1
ATOM 2942 O O . SER A 1 370 ? 53.024 -4.979 -21.934 1.00 96.62 370 SER A O 1
ATOM 2944 N N . SER A 1 371 ? 54.023 -4.943 -23.944 1.00 95.69 371 SER A N 1
ATOM 2945 C CA . SER A 1 371 ? 52.779 -4.890 -24.722 1.00 95.69 371 SER A CA 1
ATOM 2946 C C . SER A 1 371 ? 51.932 -6.152 -24.532 1.00 95.69 371 SER A C 1
ATOM 2948 O O . SER A 1 371 ? 50.715 -6.058 -24.395 1.00 95.69 371 SER A O 1
ATOM 2950 N N . GLU A 1 372 ? 52.557 -7.332 -24.490 1.00 97.94 372 GLU A N 1
ATOM 2951 C CA . GLU A 1 372 ? 51.873 -8.605 -24.243 1.00 97.94 372 GLU A CA 1
ATOM 2952 C C . GLU A 1 372 ? 51.265 -8.665 -22.834 1.00 97.94 372 GLU A C 1
ATOM 2954 O O . GLU A 1 372 ? 50.113 -9.076 -22.693 1.00 97.94 372 GLU A O 1
ATOM 2959 N N . LEU A 1 373 ? 51.985 -8.178 -21.813 1.00 97.06 373 LEU A N 1
ATOM 2960 C CA . LEU A 1 373 ? 51.462 -8.065 -20.446 1.00 97.06 373 LEU A CA 1
ATOM 2961 C C . LEU A 1 373 ? 50.256 -7.122 -20.364 1.00 97.06 373 LEU A C 1
ATOM 2963 O O . LEU A 1 373 ? 49.230 -7.507 -19.812 1.00 97.06 373 LEU A O 1
ATOM 2967 N N . LEU A 1 374 ? 50.331 -5.937 -20.976 1.00 97.94 374 LEU A N 1
ATOM 2968 C CA . LEU A 1 374 ? 49.211 -4.991 -20.990 1.00 97.94 374 LEU A CA 1
ATOM 2969 C C . LEU A 1 374 ? 47.984 -5.564 -21.717 1.00 97.94 374 LEU A C 1
ATOM 2971 O O . LEU A 1 374 ? 46.850 -5.411 -21.268 1.00 97.94 374 LEU A O 1
ATOM 2975 N N . ILE A 1 375 ? 48.193 -6.251 -22.846 1.00 95.81 375 ILE A N 1
ATOM 2976 C CA . ILE A 1 375 ? 47.109 -6.933 -23.566 1.00 95.81 375 ILE A CA 1
ATOM 2977 C C . ILE A 1 375 ? 46.477 -8.016 -22.686 1.00 95.81 375 ILE A C 1
ATOM 2979 O O . ILE A 1 375 ? 45.259 -8.196 -22.739 1.00 95.81 375 ILE A O 1
ATOM 2983 N N . GLN A 1 376 ? 47.275 -8.742 -21.904 1.00 96.62 376 GLN A N 1
ATOM 2984 C CA . GLN A 1 376 ? 46.775 -9.751 -20.977 1.00 96.62 376 GLN A CA 1
ATOM 2985 C C . GLN A 1 376 ? 45.947 -9.118 -19.847 1.00 96.62 376 GLN A C 1
ATOM 2987 O O . GLN A 1 376 ? 44.830 -9.567 -19.612 1.00 96.62 376 GLN A O 1
ATOM 2992 N N . GLU A 1 377 ? 46.421 -8.031 -19.234 1.00 96.50 377 GLU A N 1
ATOM 2993 C CA . GLU A 1 377 ? 45.682 -7.285 -18.202 1.00 96.50 377 GLU A CA 1
ATOM 2994 C C . GLU A 1 377 ? 44.329 -6.777 -18.718 1.00 96.50 377 GLU A C 1
ATOM 2996 O O . GLU A 1 377 ? 43.295 -6.996 -18.087 1.00 96.50 377 GLU A O 1
ATOM 3001 N N . LEU A 1 378 ? 44.305 -6.177 -19.913 1.00 97.56 378 LEU A N 1
ATOM 3002 C CA . LEU A 1 378 ? 43.063 -5.719 -20.541 1.00 97.56 378 LEU A CA 1
ATOM 3003 C C . LEU A 1 378 ? 42.113 -6.880 -20.865 1.00 97.56 378 LEU A C 1
ATOM 3005 O O . LEU A 1 378 ? 40.896 -6.735 -20.756 1.00 97.56 378 LEU A O 1
ATOM 3009 N N . ARG A 1 379 ? 42.636 -8.044 -21.272 1.00 97.25 379 ARG A N 1
ATOM 3010 C CA . ARG A 1 379 ? 41.812 -9.247 -21.489 1.00 97.25 379 ARG A CA 1
ATOM 3011 C C . ARG A 1 379 ? 41.189 -9.733 -20.186 1.00 97.25 379 ARG A C 1
ATOM 3013 O O . ARG A 1 379 ? 40.009 -10.080 -20.189 1.00 97.25 379 ARG A O 1
ATOM 3020 N N . ASP A 1 380 ? 41.951 -9.741 -19.098 1.00 96.06 380 ASP A N 1
ATOM 3021 C CA . ASP A 1 380 ? 41.470 -10.155 -17.781 1.00 96.06 380 ASP A CA 1
ATOM 3022 C C . ASP A 1 380 ? 40.416 -9.174 -17.237 1.00 96.06 380 ASP A C 1
ATOM 3024 O O . ASP A 1 380 ? 39.384 -9.604 -16.718 1.00 96.06 380 ASP A O 1
ATOM 3028 N N . GLU A 1 381 ? 40.593 -7.868 -17.456 1.00 97.81 381 GLU A N 1
ATOM 3029 C CA . GLU A 1 381 ? 39.588 -6.849 -17.133 1.00 97.81 381 GLU A CA 1
ATOM 3030 C C . GLU A 1 381 ? 38.301 -7.025 -17.955 1.00 97.81 381 GLU A C 1
ATOM 3032 O O . GLU A 1 381 ? 37.203 -7.009 -17.397 1.00 97.81 381 GLU A O 1
ATOM 3037 N N . ILE A 1 382 ? 38.407 -7.272 -19.267 1.00 96.50 382 ILE A N 1
ATOM 3038 C CA . ILE A 1 382 ? 37.246 -7.562 -20.124 1.00 96.50 382 ILE A CA 1
ATOM 3039 C C . ILE A 1 382 ? 36.503 -8.808 -19.633 1.00 96.50 382 ILE A C 1
ATOM 3041 O O . ILE A 1 382 ? 35.269 -8.808 -19.624 1.00 96.50 382 ILE A O 1
ATOM 3045 N N . ASN A 1 383 ? 37.218 -9.855 -19.217 1.00 96.69 383 ASN A N 1
ATOM 3046 C CA . ASN A 1 383 ? 36.606 -11.065 -18.668 1.00 96.69 383 ASN A CA 1
ATOM 3047 C C . ASN A 1 383 ? 35.872 -10.762 -17.352 1.00 96.69 383 ASN A C 1
ATOM 3049 O O . ASN A 1 383 ? 34.693 -11.086 -17.236 1.00 96.69 383 ASN A O 1
ATOM 3053 N N . SER A 1 384 ? 36.509 -10.038 -16.426 1.00 97.94 384 SER A N 1
ATOM 3054 C CA . SER A 1 384 ? 35.899 -9.598 -15.160 1.00 97.94 384 SER A CA 1
ATOM 3055 C C . SER A 1 384 ? 34.632 -8.753 -15.375 1.00 97.94 384 SER A C 1
ATOM 3057 O O . SER A 1 384 ? 33.578 -9.016 -14.790 1.00 97.94 384 SER A O 1
ATOM 3059 N N . LEU A 1 385 ? 34.683 -7.777 -16.288 1.00 97.50 385 LEU A N 1
ATOM 3060 C CA . LEU A 1 385 ? 33.520 -6.966 -16.662 1.00 97.50 385 LEU A CA 1
ATOM 3061 C C . LEU A 1 385 ? 32.426 -7.800 -17.342 1.00 97.50 385 LEU A C 1
ATOM 3063 O O . LEU A 1 385 ? 31.235 -7.548 -17.145 1.00 97.50 385 LEU A O 1
ATOM 3067 N N . THR A 1 386 ? 32.810 -8.798 -18.139 1.00 97.75 386 THR A N 1
ATOM 3068 C CA . THR A 1 386 ? 31.874 -9.722 -18.792 1.00 97.75 386 THR A CA 1
ATOM 3069 C C . THR A 1 386 ? 31.141 -10.581 -17.764 1.00 97.75 386 THR A C 1
ATOM 3071 O O . THR A 1 386 ? 29.924 -10.745 -17.883 1.00 97.75 386 THR A O 1
ATOM 3074 N N . ASP A 1 387 ? 31.846 -11.075 -16.748 1.00 97.50 387 ASP A N 1
ATOM 3075 C CA . ASP A 1 387 ? 31.269 -11.843 -15.644 1.00 97.50 387 ASP A CA 1
ATOM 3076 C C . ASP A 1 387 ? 30.306 -10.980 -14.821 1.00 97.50 387 ASP A C 1
ATOM 3078 O O . ASP A 1 387 ? 29.142 -11.350 -14.657 1.00 97.50 387 ASP A O 1
ATOM 3082 N N . SER A 1 388 ? 30.717 -9.768 -14.436 1.00 97.75 388 SER A N 1
ATOM 3083 C CA . SER A 1 388 ? 29.850 -8.822 -13.718 1.00 97.75 388 SER A CA 1
ATOM 3084 C C . SER A 1 388 ? 28.589 -8.452 -14.516 1.00 97.75 388 SER A C 1
ATOM 3086 O O . SER A 1 388 ? 27.478 -8.448 -13.980 1.00 97.75 388 SER A O 1
ATOM 3088 N N . ARG A 1 389 ? 28.711 -8.216 -15.831 1.00 97.94 389 ARG A N 1
ATOM 3089 C CA . ARG A 1 389 ? 27.553 -7.997 -16.716 1.00 97.94 389 ARG A CA 1
ATOM 3090 C C . ARG A 1 389 ? 26.599 -9.194 -16.694 1.00 97.94 389 ARG A C 1
ATOM 3092 O O . ARG A 1 389 ? 25.387 -8.994 -16.693 1.00 97.94 389 ARG A O 1
ATOM 3099 N N . ASN A 1 390 ? 27.121 -10.421 -16.711 1.00 96.88 390 ASN A N 1
ATOM 3100 C CA . ASN A 1 390 ? 26.297 -11.631 -16.675 1.00 96.88 390 ASN A CA 1
ATOM 3101 C C . ASN A 1 390 ? 25.564 -11.779 -15.335 1.00 96.88 390 ASN A C 1
ATOM 3103 O O . ASN A 1 390 ? 24.380 -12.115 -15.332 1.00 96.88 390 ASN A O 1
ATOM 3107 N N . GLU A 1 391 ? 26.226 -11.490 -14.214 1.00 97.94 391 GLU A N 1
ATOM 3108 C CA . GLU A 1 391 ? 25.606 -11.482 -12.882 1.00 97.94 391 GLU A CA 1
ATOM 3109 C C . GLU A 1 391 ? 24.457 -10.470 -12.805 1.00 97.94 391 GLU A C 1
ATOM 3111 O O . GLU A 1 391 ? 23.331 -10.841 -12.468 1.00 97.94 391 GLU A O 1
ATOM 3116 N N . LEU A 1 392 ? 24.700 -9.225 -13.229 1.00 96.31 392 LEU A N 1
ATOM 3117 C CA . LEU A 1 392 ? 23.668 -8.186 -13.290 1.00 96.31 392 LEU A CA 1
ATOM 3118 C C . LEU A 1 392 ? 22.525 -8.564 -14.241 1.00 96.31 392 LEU A C 1
ATOM 3120 O O . LEU A 1 392 ? 21.355 -8.309 -13.957 1.00 96.31 392 LEU A O 1
ATOM 3124 N N . GLN A 1 393 ? 22.831 -9.196 -15.375 1.00 97.19 393 GLN A N 1
ATOM 3125 C CA . GLN A 1 393 ? 21.817 -9.669 -16.315 1.00 97.19 393 GLN A CA 1
ATOM 3126 C C . GLN A 1 393 ? 20.930 -10.762 -15.696 1.00 97.19 393 GLN A C 1
ATOM 3128 O O . GLN A 1 393 ? 19.712 -10.735 -15.897 1.00 97.19 393 GLN A O 1
ATOM 3133 N N . ASN A 1 394 ? 21.507 -11.684 -14.922 1.00 95.38 394 ASN A N 1
ATOM 3134 C CA . ASN A 1 394 ? 20.762 -12.710 -14.191 1.00 95.38 394 ASN A CA 1
ATOM 3135 C C . ASN A 1 394 ? 19.887 -12.092 -13.090 1.00 95.38 394 ASN A C 1
ATOM 3137 O O . ASN A 1 394 ? 18.719 -12.463 -12.953 1.00 95.38 394 ASN A O 1
ATOM 3141 N N . GLU A 1 395 ? 20.402 -11.105 -12.352 1.00 97.44 395 GLU A N 1
ATOM 3142 C CA . GLU A 1 395 ? 19.625 -10.371 -11.349 1.00 97.44 395 GLU A CA 1
ATOM 3143 C C . GLU A 1 395 ? 18.436 -9.644 -11.994 1.00 97.44 395 GLU A C 1
ATOM 3145 O O . GLU A 1 395 ? 17.298 -9.818 -11.557 1.00 97.44 395 GLU A O 1
ATOM 3150 N N . ILE A 1 396 ? 18.652 -8.936 -13.108 1.00 95.25 396 ILE A N 1
ATOM 3151 C CA . ILE A 1 396 ? 17.579 -8.297 -13.884 1.00 95.25 396 ILE A CA 1
ATOM 3152 C C . ILE A 1 396 ? 16.525 -9.321 -14.333 1.00 95.25 396 ILE A C 1
ATOM 3154 O O . ILE A 1 396 ? 15.330 -9.019 -14.299 1.00 95.25 396 ILE A O 1
ATOM 3158 N N . GLN A 1 397 ? 16.925 -10.523 -14.760 1.00 97.62 397 GLN A N 1
ATOM 3159 C CA . GLN A 1 397 ? 15.978 -11.580 -15.133 1.00 97.62 397 GLN A CA 1
ATOM 3160 C C . GLN A 1 397 ? 15.169 -12.079 -13.929 1.00 97.62 397 GLN A C 1
ATOM 3162 O O . GLN A 1 397 ? 13.948 -12.213 -14.041 1.00 97.62 397 GLN A O 1
ATOM 3167 N N . SER A 1 398 ? 15.812 -12.287 -12.777 1.00 97.38 398 SER A N 1
ATOM 3168 C CA . SER A 1 398 ? 15.124 -12.670 -11.539 1.00 97.38 398 SER A CA 1
ATOM 3169 C C . SER A 1 398 ? 14.125 -11.599 -11.086 1.00 97.38 398 SER A C 1
ATOM 3171 O O . SER A 1 398 ? 12.961 -11.914 -10.848 1.00 97.38 398 SER A O 1
ATOM 3173 N N . LEU A 1 399 ? 14.513 -10.319 -11.097 1.00 97.50 399 LEU A N 1
ATOM 3174 C CA . LEU A 1 399 ? 13.631 -9.193 -10.781 1.00 97.50 399 LEU A CA 1
ATOM 3175 C C . LEU A 1 399 ? 12.445 -9.105 -11.745 1.00 97.50 399 LEU A C 1
ATOM 3177 O O . LEU A 1 399 ? 11.312 -8.913 -11.307 1.00 97.50 399 LEU A O 1
ATOM 3181 N N . ARG A 1 400 ? 12.669 -9.294 -13.051 1.00 97.56 400 ARG A N 1
ATOM 3182 C CA . ARG A 1 400 ? 11.581 -9.354 -14.044 1.00 97.56 400 ARG A CA 1
ATOM 3183 C C . ARG A 1 400 ? 10.613 -10.502 -13.759 1.00 97.56 400 ARG A C 1
ATOM 3185 O O . ARG A 1 400 ? 9.406 -10.297 -13.868 1.00 97.56 400 ARG A O 1
ATOM 3192 N N . SER A 1 401 ? 11.119 -11.673 -13.366 1.00 96.38 401 SER A N 1
ATOM 3193 C CA . SER A 1 401 ? 10.287 -12.814 -12.962 1.00 96.38 401 SER A CA 1
ATOM 3194 C C . SER A 1 401 ? 9.442 -12.481 -11.730 1.00 96.38 401 SER A C 1
ATOM 3196 O O . SER A 1 401 ? 8.230 -12.690 -11.745 1.00 96.38 401 SER A O 1
ATOM 3198 N N . THR A 1 402 ? 10.047 -11.889 -10.698 1.00 97.25 402 THR A N 1
ATOM 3199 C CA . THR A 1 402 ? 9.350 -11.479 -9.469 1.00 97.25 402 THR A CA 1
ATOM 3200 C C . THR A 1 402 ? 8.278 -10.425 -9.743 1.00 97.25 402 THR A C 1
ATOM 3202 O O . THR A 1 402 ? 7.160 -10.547 -9.254 1.00 97.25 402 THR A O 1
ATOM 3205 N N . ILE A 1 403 ? 8.568 -9.413 -10.569 1.00 95.75 403 ILE A N 1
ATOM 3206 C CA . ILE A 1 403 ? 7.582 -8.395 -10.970 1.00 95.75 403 ILE A CA 1
ATOM 3207 C C . ILE A 1 403 ? 6.418 -9.036 -11.732 1.00 95.75 403 ILE A C 1
ATOM 3209 O O . ILE A 1 403 ? 5.264 -8.693 -11.484 1.00 95.75 403 ILE A O 1
ATOM 3213 N N . SER A 1 404 ? 6.700 -9.979 -12.636 1.00 96.56 404 SER A N 1
ATOM 3214 C CA . SER A 1 404 ? 5.653 -10.701 -13.363 1.00 96.56 404 SER A CA 1
ATOM 3215 C C . SER A 1 404 ? 4.750 -11.485 -12.410 1.00 96.56 404 SER A C 1
ATOM 3217 O O . SER A 1 404 ? 3.530 -11.430 -12.551 1.00 96.56 404 SER A O 1
ATOM 3219 N N . GLN A 1 405 ? 5.330 -12.170 -11.420 1.00 96.94 405 GLN A N 1
ATOM 3220 C CA . GLN A 1 405 ? 4.575 -12.897 -10.402 1.00 96.94 405 GLN A CA 1
ATOM 3221 C C . GLN A 1 405 ? 3.715 -11.949 -9.552 1.00 96.94 405 GLN A C 1
ATOM 3223 O O . GLN A 1 405 ? 2.503 -12.144 -9.455 1.00 96.94 405 GLN A O 1
ATOM 3228 N N . LEU A 1 406 ? 4.299 -10.870 -9.026 1.00 96.31 406 LEU A N 1
ATOM 3229 C CA . LEU A 1 406 ? 3.563 -9.854 -8.267 1.00 96.31 406 LEU A CA 1
ATOM 3230 C C . LEU A 1 406 ? 2.427 -9.230 -9.083 1.00 96.31 406 LEU A C 1
ATOM 3232 O O . LEU A 1 406 ? 1.363 -8.946 -8.539 1.00 96.31 406 LEU A O 1
ATOM 3236 N N . ASN A 1 407 ? 2.613 -9.037 -10.391 1.00 95.38 407 ASN A N 1
ATOM 3237 C CA . ASN A 1 407 ? 1.546 -8.522 -11.239 1.00 95.38 407 ASN A CA 1
ATOM 3238 C C . ASN A 1 407 ? 0.389 -9.526 -11.372 1.00 95.38 407 ASN A C 1
ATOM 3240 O O . ASN A 1 407 ? -0.767 -9.127 -11.261 1.00 95.38 407 ASN A O 1
ATOM 3244 N N . THR A 1 408 ? 0.681 -10.824 -11.526 1.00 94.19 408 THR A N 1
ATOM 3245 C CA . THR A 1 408 ? -0.371 -11.858 -11.528 1.00 94.19 408 THR A CA 1
ATOM 3246 C C . THR A 1 408 ? -1.104 -11.954 -10.188 1.00 94.19 408 THR A C 1
ATOM 3248 O O . THR A 1 408 ? -2.324 -12.103 -10.170 1.00 94.19 408 THR A O 1
ATOM 3251 N N . GLU A 1 409 ? -0.395 -11.797 -9.067 1.00 96.12 409 GLU A N 1
ATOM 3252 C CA . GLU A 1 409 ? -0.988 -11.772 -7.724 1.00 96.12 409 GLU A CA 1
ATOM 3253 C C . GLU A 1 409 ? -1.856 -10.524 -7.512 1.00 96.12 409 GLU A C 1
ATOM 3255 O O . GLU A 1 409 ? -2.972 -10.632 -7.002 1.00 96.12 409 GLU A O 1
ATOM 3260 N N . LYS A 1 410 ? -1.397 -9.350 -7.968 1.00 96.00 410 LYS A N 1
ATOM 3261 C CA . LYS A 1 410 ? -2.184 -8.108 -7.973 1.00 96.00 410 LYS A CA 1
ATOM 3262 C C . LYS A 1 410 ? -3.486 -8.289 -8.747 1.00 96.00 410 LYS A C 1
ATOM 3264 O O . LYS A 1 410 ? -4.543 -7.899 -8.259 1.00 96.00 410 LYS A O 1
ATOM 3269 N N . ASP A 1 411 ? -3.419 -8.866 -9.943 1.00 96.31 411 ASP A N 1
ATOM 3270 C CA . ASP A 1 411 ? -4.595 -9.061 -10.792 1.00 96.31 411 ASP A CA 1
ATOM 3271 C C . ASP A 1 411 ? -5.572 -10.075 -10.170 1.00 96.31 411 ASP A C 1
ATOM 3273 O O . ASP A 1 411 ? -6.783 -9.844 -10.168 1.00 96.31 411 ASP A O 1
ATOM 3277 N N . ALA A 1 412 ? -5.063 -11.139 -9.539 1.00 95.88 412 ALA A N 1
ATOM 3278 C CA . ALA A 1 412 ? -5.878 -12.079 -8.771 1.00 95.88 412 ALA A CA 1
ATOM 3279 C C . ALA A 1 412 ? -6.548 -11.417 -7.552 1.00 95.88 412 ALA A C 1
ATOM 3281 O O . ALA A 1 412 ? -7.737 -11.630 -7.312 1.00 95.88 412 ALA A O 1
ATOM 3282 N N . ALA A 1 413 ? -5.822 -10.583 -6.801 1.00 95.38 413 ALA A N 1
ATOM 3283 C CA . ALA A 1 413 ? -6.360 -9.859 -5.651 1.00 95.38 413 ALA A CA 1
ATOM 3284 C C . ALA A 1 413 ? -7.425 -8.830 -6.061 1.00 95.38 413 ALA A C 1
ATOM 3286 O O . ALA A 1 413 ? -8.459 -8.724 -5.402 1.00 95.38 413 ALA A O 1
ATOM 3287 N N . LEU A 1 414 ? -7.216 -8.114 -7.171 1.00 95.88 414 LEU A N 1
ATOM 3288 C CA . LEU A 1 414 ? -8.213 -7.201 -7.736 1.00 95.88 414 LEU A CA 1
ATOM 3289 C C . LEU A 1 414 ? -9.484 -7.944 -8.157 1.00 95.88 414 LEU A C 1
ATOM 3291 O O . LEU A 1 414 ? -10.581 -7.466 -7.882 1.00 95.88 414 LEU A O 1
ATOM 3295 N N . PHE A 1 415 ? -9.352 -9.130 -8.757 1.00 95.44 415 PHE A N 1
ATOM 3296 C CA . PHE A 1 415 ? -10.499 -9.970 -9.102 1.00 95.44 415 PHE A CA 1
ATOM 3297 C C . PHE A 1 415 ? -11.271 -10.443 -7.858 1.00 95.44 415 PHE A C 1
ATOM 3299 O O . PHE A 1 415 ? -12.499 -10.375 -7.828 1.00 95.44 415 PHE A O 1
ATOM 3306 N N . GLN A 1 416 ? -10.567 -10.867 -6.804 1.00 94.19 416 GLN A N 1
ATOM 3307 C CA . GLN A 1 416 ? -11.190 -11.237 -5.525 1.00 94.19 416 GLN A CA 1
ATOM 3308 C C . GLN A 1 416 ? -11.897 -10.047 -4.869 1.00 94.19 416 GLN A C 1
ATOM 3310 O O . GLN A 1 416 ? -13.021 -10.178 -4.384 1.00 94.19 416 GLN A O 1
ATOM 3315 N N . HIS A 1 417 ? -11.270 -8.868 -4.888 1.00 94.69 417 HIS A N 1
ATOM 3316 C CA . HIS A 1 417 ? -11.887 -7.653 -4.375 1.00 94.69 417 HIS A CA 1
ATOM 3317 C C . HIS A 1 417 ? -13.157 -7.305 -5.158 1.00 94.69 417 HIS A C 1
ATOM 3319 O O . HIS A 1 417 ? -14.198 -7.087 -4.542 1.00 94.69 417 HIS A O 1
ATOM 3325 N N . GLN A 1 418 ? -13.110 -7.354 -6.490 1.00 96.94 418 GLN A N 1
ATOM 3326 C CA . GLN A 1 418 ? -14.273 -7.132 -7.348 1.00 96.94 418 GLN A CA 1
ATOM 3327 C C . GLN A 1 418 ? -15.423 -8.095 -7.010 1.00 96.94 418 GLN A C 1
ATOM 3329 O O . GLN A 1 418 ? -16.550 -7.652 -6.797 1.00 96.94 418 GLN A O 1
ATOM 3334 N N . GLN A 1 419 ? -15.135 -9.391 -6.854 1.00 96.81 419 GLN A N 1
ATOM 3335 C CA . GLN A 1 419 ? -16.137 -10.379 -6.443 1.00 96.81 419 GLN A CA 1
ATOM 3336 C C . GLN A 1 419 ? -16.716 -10.077 -5.048 1.00 96.81 419 GLN A C 1
ATOM 3338 O O . GLN A 1 419 ? -17.912 -10.256 -4.816 1.00 96.81 419 GLN A O 1
ATOM 3343 N N . SER A 1 420 ? -15.888 -9.610 -4.108 1.00 94.62 420 SER A N 1
ATOM 3344 C CA . SER A 1 420 ? -16.356 -9.223 -2.772 1.00 94.62 420 SER A CA 1
ATOM 3345 C C . SER A 1 420 ? -17.253 -7.984 -2.802 1.00 94.62 420 SER A C 1
ATOM 3347 O O . SER A 1 420 ? -18.253 -7.954 -2.091 1.00 94.62 420 SER A O 1
ATOM 3349 N N . VAL A 1 421 ? -16.948 -7.003 -3.659 1.00 95.25 421 VAL A N 1
ATOM 3350 C CA . VAL A 1 421 ? -17.764 -5.797 -3.854 1.00 95.25 421 VAL A CA 1
ATOM 3351 C C . VAL A 1 421 ? -19.126 -6.169 -4.428 1.00 95.25 421 VAL A C 1
ATOM 3353 O O . VAL A 1 421 ? -20.138 -5.757 -3.873 1.00 95.25 421 VAL A O 1
ATOM 3356 N N . GLU A 1 422 ? -19.172 -7.014 -5.460 1.00 95.06 422 GLU A N 1
ATOM 3357 C CA . GLU A 1 422 ? -20.433 -7.516 -6.026 1.00 95.06 422 GLU A CA 1
ATOM 3358 C C . GLU A 1 422 ? -21.272 -8.244 -4.968 1.00 95.06 422 GLU A C 1
ATOM 3360 O O . GLU A 1 422 ? -22.465 -7.983 -4.825 1.00 95.06 422 GLU A O 1
ATOM 3365 N N . ARG A 1 423 ? -20.637 -9.082 -4.138 1.00 96.62 423 ARG A N 1
ATOM 3366 C CA . ARG A 1 423 ? -21.327 -9.769 -3.040 1.00 96.62 423 ARG A CA 1
ATOM 3367 C C . ARG A 1 423 ? -21.840 -8.811 -1.963 1.00 96.62 423 ARG A C 1
ATOM 3369 O O . ARG A 1 423 ? -22.907 -9.058 -1.404 1.00 96.62 423 ARG A O 1
ATOM 3376 N N . VAL A 1 424 ? -21.108 -7.742 -1.656 1.00 94.19 424 VAL A N 1
ATOM 3377 C CA . VAL A 1 424 ? -21.582 -6.689 -0.747 1.00 94.19 424 VAL A CA 1
ATOM 3378 C C . VAL A 1 424 ? -22.769 -5.954 -1.368 1.00 94.19 424 VAL A C 1
ATOM 3380 O O . VAL A 1 424 ? -23.783 -5.819 -0.695 1.00 94.19 424 VAL A O 1
ATOM 3383 N N . SER A 1 425 ? -22.716 -5.591 -2.651 1.00 94.88 425 SER A N 1
ATOM 3384 C CA . SER A 1 425 ? -23.842 -4.961 -3.355 1.00 94.88 425 SER A CA 1
ATOM 3385 C C . SER A 1 425 ? -25.095 -5.846 -3.388 1.00 94.88 425 SER A C 1
ATOM 3387 O O . SER A 1 425 ? -26.214 -5.352 -3.215 1.00 94.88 425 SER A O 1
ATOM 3389 N N . ASP A 1 426 ? -24.932 -7.163 -3.541 1.00 95.81 426 ASP A N 1
ATOM 3390 C CA . ASP A 1 426 ? -26.032 -8.128 -3.443 1.00 95.81 426 ASP A CA 1
ATOM 3391 C C . ASP A 1 426 ? -26.645 -8.169 -2.036 1.00 95.81 426 ASP A C 1
ATOM 3393 O O . ASP A 1 426 ? -27.866 -8.293 -1.891 1.00 95.81 426 ASP A O 1
ATOM 3397 N N . LEU A 1 427 ? -25.816 -8.094 -0.990 1.00 94.88 427 LEU A N 1
ATOM 3398 C CA . LEU A 1 427 ? -26.265 -8.065 0.405 1.00 94.88 427 LEU A CA 1
ATOM 3399 C C . LEU A 1 427 ? -26.936 -6.732 0.756 1.00 94.88 427 LEU A C 1
ATOM 3401 O O . LEU A 1 427 ? -27.987 -6.736 1.389 1.00 94.88 427 LEU A O 1
ATOM 3405 N N . GLU A 1 428 ? -26.393 -5.604 0.304 1.00 94.75 428 GLU A N 1
ATOM 3406 C CA . GLU A 1 428 ? -27.003 -4.276 0.448 1.00 94.75 428 GLU A CA 1
ATOM 3407 C C . GLU A 1 428 ? -28.372 -4.222 -0.237 1.00 94.75 428 GLU A C 1
ATOM 3409 O O . GLU A 1 428 ? -29.347 -3.743 0.340 1.00 94.75 428 GLU A O 1
ATOM 3414 N N . SER A 1 429 ? -28.481 -4.803 -1.434 1.00 92.12 429 SER A N 1
ATOM 3415 C CA . SER A 1 429 ? -29.754 -4.930 -2.150 1.00 92.12 429 SER A CA 1
ATOM 3416 C C . SER A 1 429 ? -30.761 -5.808 -1.402 1.00 92.12 429 SER A C 1
ATOM 3418 O O . SER A 1 429 ? -31.964 -5.558 -1.465 1.00 92.12 429 SER A O 1
ATOM 3420 N N . GLN A 1 430 ? -30.302 -6.846 -0.696 1.00 95.69 430 GLN A N 1
ATOM 3421 C CA . GLN A 1 430 ? -31.156 -7.663 0.173 1.00 95.69 430 GLN A CA 1
ATOM 3422 C C . GLN A 1 430 ? -31.593 -6.896 1.426 1.00 95.69 430 GLN A C 1
ATOM 3424 O O . GLN A 1 430 ? -32.768 -6.946 1.776 1.00 95.69 430 GLN A O 1
ATOM 3429 N N . LEU A 1 431 ? -30.694 -6.139 2.060 1.00 92.75 431 LEU A N 1
ATOM 3430 C CA . LEU A 1 431 ? -31.024 -5.286 3.205 1.00 92.75 431 LEU A CA 1
ATOM 3431 C C . LEU A 1 431 ? -32.064 -4.222 2.833 1.00 92.75 431 LEU A C 1
ATOM 3433 O O . LEU A 1 431 ? -33.045 -4.061 3.554 1.00 92.75 431 LEU A O 1
ATOM 3437 N N . LEU A 1 432 ? -31.918 -3.578 1.671 1.00 92.75 432 LEU A N 1
ATOM 3438 C CA . LEU A 1 432 ? -32.895 -2.616 1.149 1.00 92.75 432 LEU A CA 1
ATOM 3439 C C . LEU A 1 432 ? -34.284 -3.234 0.929 1.00 92.75 432 LEU A C 1
ATOM 3441 O O . LEU A 1 432 ? -35.288 -2.553 1.117 1.00 92.75 432 LEU A O 1
ATOM 3445 N N . LYS A 1 433 ? -34.357 -4.517 0.549 1.00 92.88 433 LYS A N 1
ATOM 3446 C CA . LYS A 1 433 ? -35.631 -5.244 0.402 1.00 92.88 433 LYS A CA 1
ATOM 3447 C C . LYS A 1 433 ? -36.274 -5.594 1.744 1.00 92.88 433 LYS A C 1
ATOM 3449 O O . LYS A 1 433 ? -37.494 -5.594 1.821 1.00 92.88 433 LYS A O 1
ATOM 3454 N N . LEU A 1 434 ? -35.477 -5.870 2.777 1.00 93.06 434 LEU A N 1
ATOM 3455 C CA . LEU A 1 434 ? -35.966 -6.205 4.123 1.00 93.06 434 LEU A CA 1
ATOM 3456 C C . LEU A 1 434 ? -36.339 -4.969 4.954 1.00 93.06 434 LEU A C 1
ATOM 3458 O O . LEU A 1 434 ? -37.145 -5.061 5.873 1.00 93.06 434 LEU A O 1
ATOM 3462 N N . GLN A 1 435 ? -35.780 -3.803 4.636 1.00 94.38 435 GLN A N 1
ATOM 3463 C CA . GLN A 1 435 ? -36.063 -2.549 5.331 1.00 94.38 435 GLN A CA 1
ATOM 3464 C C . GLN A 1 435 ? -37.561 -2.164 5.380 1.00 94.38 435 GLN A C 1
ATOM 3466 O O . GLN A 1 435 ? -38.022 -1.808 6.463 1.00 94.38 435 GLN A O 1
ATOM 3471 N N . PRO A 1 436 ? -38.362 -2.269 4.295 1.00 92.19 436 PRO A N 1
ATOM 3472 C CA . PRO A 1 436 ? -39.807 -2.038 4.380 1.00 92.19 436 PRO A CA 1
ATOM 3473 C C . PRO A 1 436 ? -40.547 -3.106 5.199 1.00 92.19 436 PRO A C 1
ATOM 3475 O O . PRO A 1 436 ? -41.539 -2.777 5.839 1.00 92.19 436 PRO A O 1
ATOM 3478 N N . GLU A 1 437 ? -40.081 -4.361 5.210 1.00 93.38 437 GLU A N 1
ATOM 3479 C CA . GLU A 1 437 ? -40.681 -5.415 6.044 1.00 93.38 437 GLU A CA 1
ATOM 3480 C C . GLU A 1 437 ? -40.458 -5.127 7.534 1.00 93.38 437 GLU A C 1
ATOM 3482 O O . GLU A 1 437 ? -41.367 -5.304 8.346 1.00 93.38 437 GLU A O 1
ATOM 3487 N N . LEU A 1 438 ? -39.264 -4.644 7.893 1.00 93.88 438 LEU A N 1
ATOM 3488 C CA . LEU A 1 438 ? -38.952 -4.214 9.253 1.00 93.88 438 LEU A CA 1
ATOM 3489 C C . LEU A 1 438 ? -39.831 -3.031 9.677 1.00 93.88 438 LEU A C 1
ATOM 3491 O O . LEU A 1 438 ? -40.446 -3.095 10.736 1.00 93.88 438 LEU A O 1
ATOM 3495 N N . GLU A 1 439 ? -39.952 -2.007 8.832 1.00 94.12 439 GLU A N 1
ATOM 3496 C CA . GLU A 1 439 ? -40.819 -0.845 9.072 1.00 94.12 439 GLU A CA 1
ATOM 3497 C C . GLU A 1 439 ? -42.298 -1.260 9.231 1.00 94.12 439 GLU A C 1
ATOM 3499 O O . GLU A 1 439 ? -42.995 -0.786 10.127 1.00 94.12 439 GLU A O 1
ATOM 3504 N N . GLU A 1 440 ? -42.789 -2.205 8.419 1.00 94.81 440 GLU A N 1
ATOM 3505 C CA . GLU A 1 440 ? -44.147 -2.748 8.556 1.00 94.81 440 GLU A CA 1
ATOM 3506 C C . GLU A 1 440 ? -44.340 -3.472 9.900 1.00 94.81 440 GLU A C 1
ATOM 3508 O O . GLU A 1 440 ? -45.382 -3.336 10.551 1.00 94.81 440 GLU A O 1
ATOM 3513 N N . ILE A 1 441 ? -43.346 -4.252 10.334 1.00 94.81 441 ILE A N 1
ATOM 3514 C CA . ILE A 1 441 ? -43.368 -4.923 11.638 1.00 94.81 441 ILE A CA 1
ATOM 3515 C C . ILE A 1 441 ? -43.341 -3.893 12.773 1.00 94.81 441 ILE A C 1
ATOM 3517 O O . ILE A 1 441 ? -44.123 -4.025 13.716 1.00 94.81 441 ILE A O 1
ATOM 3521 N N . GLU A 1 442 ? -42.502 -2.860 12.686 1.00 94.88 442 GLU A N 1
ATOM 3522 C CA . GLU A 1 442 ? -42.430 -1.776 13.672 1.00 94.88 442 GLU A CA 1
ATOM 3523 C C . GLU A 1 442 ? -43.777 -1.051 13.809 1.00 94.88 442 GLU A C 1
ATOM 3525 O O . GLU A 1 442 ? -44.278 -0.885 14.926 1.00 94.88 442 GLU A O 1
ATOM 3530 N N . GLN A 1 443 ? -44.437 -0.732 12.692 1.00 95.19 443 GLN A N 1
ATOM 3531 C CA . GLN A 1 443 ? -45.776 -0.133 12.690 1.00 95.19 443 GLN A CA 1
ATOM 3532 C C . GLN A 1 443 ? -46.828 -1.052 13.326 1.00 95.19 443 GLN A C 1
ATOM 3534 O O . GLN A 1 443 ? -47.661 -0.597 14.115 1.00 95.19 443 GLN A O 1
ATOM 3539 N N . LYS A 1 444 ? -46.785 -2.362 13.044 1.00 96.19 444 LYS A N 1
ATOM 3540 C CA . LYS A 1 444 ? -47.683 -3.346 13.680 1.00 96.19 444 LYS A CA 1
ATOM 3541 C C . LYS A 1 444 ? -47.466 -3.429 15.188 1.00 96.19 444 LYS A C 1
ATOM 3543 O O . LYS A 1 444 ? -48.443 -3.479 15.934 1.00 96.19 444 LYS A O 1
ATOM 3548 N N . VAL A 1 445 ? -46.213 -3.433 15.644 1.00 94.81 445 VAL A N 1
ATOM 3549 C CA . VAL A 1 445 ? -45.883 -3.416 17.077 1.00 94.81 445 VAL A CA 1
ATOM 3550 C C . VAL A 1 445 ? -46.413 -2.141 17.725 1.00 94.81 445 VAL A C 1
ATOM 3552 O O . VAL A 1 445 ? -47.022 -2.217 18.789 1.00 94.81 445 VAL A O 1
ATOM 3555 N N . GLN A 1 446 ? -46.265 -0.988 17.070 1.00 96.00 446 GLN A N 1
ATOM 3556 C CA . GLN A 1 446 ? -46.779 0.280 17.579 1.00 96.00 446 GLN A CA 1
ATOM 3557 C C . GLN A 1 446 ? -48.310 0.277 17.716 1.00 96.00 446 GLN A C 1
ATOM 3559 O O . GLN A 1 446 ? -48.825 0.699 18.752 1.00 96.00 446 GLN A O 1
ATOM 3564 N N . MET A 1 447 ? -49.038 -0.256 16.726 1.00 94.50 447 MET A N 1
ATOM 3565 C CA . MET A 1 447 ? -50.495 -0.408 16.824 1.00 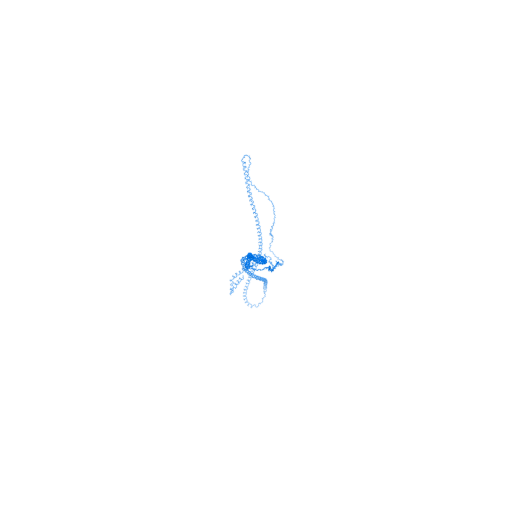94.50 447 MET A CA 1
ATOM 3566 C C . MET A 1 447 ? -50.900 -1.358 17.955 1.00 94.50 447 MET A C 1
ATOM 3568 O O . MET A 1 447 ? -51.770 -1.025 18.754 1.00 94.50 447 MET A O 1
ATOM 3572 N N . LEU A 1 448 ? -50.238 -2.514 18.080 1.00 96.31 448 LEU A N 1
ATOM 3573 C CA . LEU A 1 448 ? -50.514 -3.461 19.164 1.00 96.31 448 LEU A CA 1
ATOM 3574 C C . LEU A 1 448 ? -50.224 -2.864 20.546 1.00 96.31 448 LEU A C 1
ATOM 3576 O O . LEU A 1 448 ? -50.959 -3.131 21.493 1.00 96.31 448 LEU A O 1
ATOM 3580 N N . MET A 1 449 ? -49.177 -2.048 20.677 1.00 95.56 449 MET A N 1
ATOM 3581 C CA . MET A 1 449 ? -48.894 -1.324 21.916 1.00 95.56 449 MET A CA 1
ATOM 3582 C C . MET A 1 449 ? -50.004 -0.325 22.257 1.00 95.56 449 MET A C 1
ATOM 3584 O O . MET A 1 449 ? -50.401 -0.238 23.418 1.00 95.56 449 MET A O 1
ATOM 3588 N N . GLN A 1 450 ? -50.528 0.398 21.265 1.00 95.38 450 GLN A N 1
ATOM 3589 C CA . GLN A 1 450 ? -51.644 1.323 21.462 1.00 95.38 450 GLN A CA 1
ATOM 3590 C C . GLN A 1 450 ? -52.926 0.587 21.880 1.00 95.38 450 GLN A C 1
ATOM 3592 O O . GLN A 1 450 ? -53.587 1.009 22.829 1.00 95.38 450 GLN A O 1
ATOM 3597 N N . ASP A 1 451 ? -53.240 -0.534 21.230 1.00 96.12 451 ASP A N 1
ATOM 3598 C CA . ASP A 1 451 ? -54.382 -1.380 21.586 1.00 96.12 451 ASP A CA 1
ATOM 3599 C C . ASP A 1 451 ? -54.244 -1.952 23.005 1.00 96.12 451 ASP A C 1
ATOM 3601 O O . ASP A 1 451 ? -55.212 -1.961 23.770 1.00 96.12 451 ASP A O 1
ATOM 3605 N N . LEU A 1 452 ? -53.045 -2.402 23.393 1.00 95.19 452 LEU A N 1
ATOM 3606 C CA . LEU A 1 452 ? -52.773 -2.878 24.752 1.00 95.19 452 LEU A CA 1
ATOM 3607 C C . LEU A 1 452 ? -52.948 -1.769 25.794 1.00 95.19 452 LEU A C 1
ATOM 3609 O O . LEU A 1 452 ? -53.535 -2.028 26.844 1.00 95.19 452 LEU A O 1
ATOM 3613 N N . GLU A 1 453 ? -52.499 -0.545 25.511 1.00 96.12 453 GLU A N 1
ATOM 3614 C CA . GLU A 1 453 ? -52.697 0.592 26.417 1.00 96.12 453 GLU A CA 1
ATOM 3615 C C . GLU A 1 453 ? -54.181 0.955 26.539 1.00 96.12 453 GLU A C 1
ATOM 3617 O O . GLU A 1 453 ? -54.683 1.167 27.644 1.00 96.12 453 GLU A O 1
ATOM 3622 N N . GLN A 1 454 ? -54.926 0.938 25.430 1.00 95.94 454 GLN A N 1
ATOM 3623 C CA . GLN A 1 454 ? -56.373 1.131 25.471 1.00 95.94 454 GLN A CA 1
ATOM 3624 C C . GLN A 1 454 ? -57.053 0.048 26.322 1.00 95.94 454 GLN A C 1
ATOM 3626 O O . GLN A 1 454 ? -57.883 0.361 27.177 1.00 95.94 454 GLN A O 1
ATOM 3631 N N . LYS A 1 455 ? -56.687 -1.225 26.135 1.00 95.81 455 LYS A N 1
ATOM 3632 C CA . LYS A 1 455 ? -57.243 -2.341 26.915 1.00 95.81 455 LYS A CA 1
ATOM 3633 C C . LYS A 1 455 ? -56.885 -2.256 28.393 1.00 95.81 455 LYS A C 1
ATOM 3635 O O . LYS A 1 455 ? -57.719 -2.584 29.235 1.00 95.81 455 LYS A O 1
ATOM 3640 N N . ARG A 1 456 ? -55.683 -1.783 28.715 1.00 96.19 456 ARG A N 1
ATOM 3641 C CA . ARG A 1 456 ? -55.262 -1.499 30.087 1.00 96.19 456 ARG A CA 1
ATOM 3642 C C . ARG A 1 456 ? -56.134 -0.410 30.716 1.00 96.19 456 ARG A C 1
ATOM 3644 O O . ARG A 1 456 ? -56.651 -0.623 31.806 1.00 96.19 456 ARG A O 1
ATOM 3651 N N . GLN A 1 457 ? -56.383 0.692 30.009 1.00 95.69 457 GLN A N 1
ATOM 3652 C CA . GLN A 1 457 ? -57.261 1.758 30.499 1.00 95.69 457 GLN A CA 1
ATOM 3653 C C . GLN A 1 457 ? -58.713 1.282 30.685 1.00 95.69 457 GLN A C 1
ATOM 3655 O O . GLN A 1 457 ? -59.366 1.642 31.665 1.00 95.69 457 GLN A O 1
ATOM 3660 N N . GLU A 1 458 ? -59.231 0.459 29.768 1.00 95.25 458 GLU A N 1
ATOM 3661 C CA . GLU A 1 458 ? -60.547 -0.180 29.908 1.00 95.25 458 GLU A CA 1
ATOM 3662 C C . GLU A 1 458 ? -60.610 -1.085 31.152 1.00 95.25 458 GLU A C 1
ATOM 3664 O O . GLU A 1 458 ? -61.596 -1.044 31.891 1.00 95.25 458 GLU A O 1
ATOM 3669 N N . ALA A 1 459 ? -59.555 -1.862 31.415 1.00 94.38 459 ALA A N 1
ATOM 3670 C CA . ALA A 1 459 ? -59.457 -2.719 32.594 1.00 94.38 459 ALA A CA 1
ATOM 3671 C C . ALA A 1 459 ? -59.379 -1.911 33.901 1.00 94.38 459 ALA A C 1
ATOM 3673 O O . ALA A 1 459 ? -60.083 -2.245 34.854 1.00 94.38 459 ALA A O 1
ATOM 3674 N N . ASP A 1 460 ? -58.597 -0.830 33.936 1.00 96.25 460 ASP A N 1
ATOM 3675 C CA . ASP A 1 460 ? -58.497 0.066 35.095 1.00 96.25 460 ASP A CA 1
ATOM 3676 C C . ASP A 1 460 ? -59.850 0.738 35.396 1.00 96.25 460 ASP A C 1
ATOM 3678 O O . ASP A 1 460 ? -60.279 0.797 36.551 1.00 96.25 460 ASP A O 1
ATOM 3682 N N . ASN A 1 461 ? -60.584 1.163 34.359 1.00 95.12 461 ASN A N 1
ATOM 3683 C CA . ASN A 1 461 ? -61.938 1.708 34.504 1.00 95.12 461 ASN A CA 1
ATOM 3684 C C . ASN A 1 461 ? -62.922 0.663 35.058 1.00 95.12 461 ASN A C 1
ATOM 3686 O O . ASN A 1 461 ? -63.715 0.972 35.949 1.00 95.12 461 ASN A O 1
ATOM 3690 N N . ALA A 1 462 ? -62.874 -0.573 34.553 1.00 95.12 462 ALA A N 1
ATOM 3691 C CA . ALA A 1 462 ? -63.705 -1.665 35.058 1.00 95.12 462 ALA A CA 1
ATOM 3692 C C . ALA A 1 462 ? -63.357 -2.018 36.514 1.00 95.12 462 ALA A C 1
ATOM 3694 O O . ALA A 1 462 ? -64.251 -2.280 37.318 1.00 95.12 462 ALA A O 1
ATOM 3695 N N . HIS A 1 463 ? -62.072 -1.983 36.876 1.00 95.56 463 HIS A N 1
ATOM 3696 C CA . HIS A 1 463 ? -61.621 -2.199 38.247 1.00 95.56 463 HIS A CA 1
ATOM 3697 C C . HIS A 1 463 ? -62.140 -1.110 39.194 1.00 95.56 463 HIS A C 1
ATOM 3699 O O . HIS A 1 463 ? -62.671 -1.438 40.253 1.00 95.56 463 HIS A O 1
ATOM 3705 N N . ALA A 1 464 ? -62.073 0.162 38.788 1.00 95.19 464 ALA A N 1
ATOM 3706 C CA . ALA A 1 464 ? -62.627 1.276 39.556 1.00 95.19 464 ALA A CA 1
ATOM 3707 C C . ALA A 1 464 ? -64.143 1.126 39.775 1.00 95.19 464 ALA A C 1
ATOM 3709 O O . ALA A 1 464 ? -64.618 1.244 40.903 1.00 95.19 464 ALA A O 1
ATOM 3710 N N . GLN A 1 465 ? -64.896 0.766 38.728 1.00 96.38 465 GLN A N 1
ATOM 3711 C CA . GLN A 1 465 ? -66.337 0.507 38.838 1.00 96.38 465 GLN A CA 1
ATOM 3712 C C . GLN A 1 465 ? -66.653 -0.654 39.788 1.00 96.38 465 GLN A C 1
ATOM 3714 O O . GLN A 1 465 ? -67.558 -0.552 40.613 1.00 96.38 465 GLN A O 1
ATOM 3719 N N . LEU A 1 466 ? -65.905 -1.759 39.703 1.00 95.19 466 LEU A N 1
ATOM 3720 C CA . LEU A 1 466 ? -66.073 -2.892 40.616 1.00 95.19 466 LEU A CA 1
ATOM 3721 C C . LEU A 1 466 ? -65.734 -2.522 42.063 1.00 95.19 466 LEU A C 1
ATOM 3723 O O . LEU A 1 466 ? -66.380 -3.017 42.986 1.00 95.19 466 LEU A O 1
ATOM 3727 N N . GLN A 1 467 ? -64.747 -1.654 42.276 1.00 96.25 467 GLN A N 1
ATOM 3728 C CA . GLN A 1 467 ? -64.397 -1.165 43.604 1.00 96.25 467 GLN A CA 1
ATOM 3729 C C . GLN A 1 467 ? -65.502 -0.278 44.191 1.00 96.25 467 GLN A C 1
ATOM 3731 O O . GLN A 1 467 ? -65.866 -0.458 45.355 1.00 96.25 467 GLN A O 1
ATOM 3736 N N . ASP A 1 468 ? -66.091 0.611 43.391 1.00 94.94 468 ASP A N 1
ATOM 3737 C CA . ASP A 1 468 ? -67.251 1.413 43.794 1.00 94.94 468 ASP A CA 1
ATOM 3738 C C . ASP A 1 468 ? -68.457 0.530 44.132 1.00 94.94 468 ASP A C 1
ATOM 3740 O O . ASP A 1 468 ? -69.100 0.717 45.167 1.00 94.94 468 ASP A O 1
ATOM 3744 N N . GLU A 1 469 ? -68.722 -0.493 43.318 1.00 93.88 469 GLU A N 1
ATOM 3745 C CA . GLU A 1 469 ? -69.773 -1.479 43.575 1.00 93.88 469 GLU A CA 1
ATOM 3746 C C . GLU A 1 469 ? -69.507 -2.301 44.842 1.00 93.88 469 GLU A C 1
ATOM 3748 O O . GLU A 1 469 ? -70.434 -2.565 45.607 1.00 93.88 469 GLU A O 1
ATOM 3753 N N . CYS A 1 470 ? -68.250 -2.658 45.121 1.00 95.81 470 CYS A N 1
ATOM 3754 C CA . CYS A 1 470 ? -67.866 -3.332 46.358 1.00 95.81 470 CYS A CA 1
ATOM 3755 C C . CYS A 1 470 ? -68.096 -2.430 47.578 1.00 95.81 470 CYS A C 1
ATOM 3757 O O . CYS A 1 470 ? -68.653 -2.881 48.575 1.00 95.81 470 CYS A O 1
ATOM 3759 N N . ASN A 1 471 ? -67.730 -1.149 47.496 1.00 95.56 471 ASN A N 1
ATOM 3760 C CA . ASN A 1 471 ? -67.984 -0.168 48.555 1.00 95.56 471 ASN A CA 1
ATOM 3761 C C . ASN A 1 471 ? -69.487 0.048 48.774 1.00 95.56 471 ASN A C 1
ATOM 3763 O O . ASN A 1 471 ? -69.969 0.122 49.905 1.00 95.56 471 ASN A O 1
ATOM 3767 N N . ARG A 1 472 ? -70.258 0.106 47.686 1.00 95.50 472 ARG A N 1
ATOM 3768 C CA . ARG A 1 472 ? -71.718 0.175 47.745 1.00 95.50 472 ARG A CA 1
ATOM 3769 C C . ARG A 1 472 ? -72.291 -1.085 48.392 1.00 95.50 472 ARG A C 1
ATOM 3771 O O . ARG A 1 472 ? -73.172 -0.978 49.243 1.00 95.50 472 ARG A O 1
ATOM 3778 N N . HIS A 1 473 ? -71.787 -2.267 48.035 1.00 95.56 473 HIS A N 1
ATOM 3779 C CA . HIS A 1 473 ? -72.226 -3.529 48.621 1.00 95.56 473 HIS A CA 1
ATOM 3780 C C . HIS A 1 473 ? -71.924 -3.579 50.121 1.00 95.56 473 HIS A C 1
ATOM 3782 O O . HIS A 1 473 ? -72.835 -3.875 50.898 1.00 95.56 473 HIS A O 1
ATOM 3788 N N . THR A 1 474 ? -70.705 -3.252 50.552 1.00 94.69 474 THR A N 1
ATOM 3789 C CA . THR A 1 474 ? -70.345 -3.252 51.979 1.00 94.69 474 THR A CA 1
ATOM 3790 C C . THR A 1 474 ? -71.206 -2.270 52.772 1.00 94.69 474 THR A C 1
ATOM 3792 O O . THR A 1 474 ? -71.675 -2.608 53.860 1.00 94.69 474 THR A O 1
ATOM 3795 N N . GLN A 1 475 ? -71.524 -1.101 52.204 1.00 94.69 475 GLN A N 1
ATOM 3796 C CA . GLN A 1 475 ? -72.468 -0.162 52.809 1.00 94.69 475 GLN A CA 1
ATOM 3797 C C . GLN A 1 475 ? -73.876 -0.765 52.931 1.00 94.69 475 GLN A C 1
ATOM 3799 O O . GLN A 1 475 ? -74.463 -0.739 54.011 1.00 94.69 475 GLN A O 1
ATOM 3804 N N . THR A 1 476 ? -74.415 -1.358 51.860 1.00 93.19 476 THR A N 1
ATOM 3805 C CA . THR A 1 476 ? -75.746 -1.992 51.908 1.00 93.19 476 THR A CA 1
ATOM 3806 C C . THR A 1 476 ? -75.807 -3.175 52.872 1.00 93.19 476 THR A C 1
ATOM 3808 O O . THR A 1 476 ? -76.830 -3.390 53.517 1.00 93.19 476 THR A O 1
ATOM 3811 N N . GLU A 1 477 ? -74.719 -3.928 53.019 1.00 94.62 477 GLU A N 1
ATOM 3812 C CA . GLU A 1 477 ? -74.627 -5.033 53.970 1.00 94.62 477 GLU A CA 1
ATOM 3813 C C . GLU A 1 477 ? -74.616 -4.522 55.415 1.00 94.62 477 GLU A C 1
ATOM 3815 O O . GLU A 1 477 ? -75.347 -5.043 56.262 1.00 94.62 477 GLU A O 1
ATOM 3820 N N . ALA A 1 478 ? -73.871 -3.447 55.690 1.00 93.25 478 ALA A N 1
ATOM 3821 C CA . ALA A 1 478 ? -73.908 -2.777 56.983 1.00 93.25 478 ALA A CA 1
ATOM 3822 C C . ALA A 1 478 ? -75.316 -2.248 57.299 1.00 93.25 478 ALA A C 1
ATOM 3824 O O . ALA A 1 478 ? -75.789 -2.379 58.429 1.00 93.25 478 ALA A O 1
ATOM 3825 N N . ASP A 1 479 ? -76.005 -1.666 56.317 1.00 95.62 479 ASP A N 1
ATOM 3826 C CA . ASP A 1 479 ? -77.378 -1.172 56.460 1.00 95.62 479 ASP A CA 1
ATOM 3827 C C . ASP A 1 479 ? -78.358 -2.319 56.738 1.00 95.62 479 ASP A C 1
ATOM 3829 O O . ASP A 1 479 ? -79.179 -2.224 57.652 1.00 95.62 479 ASP A O 1
ATOM 3833 N N . LEU A 1 480 ? -78.222 -3.436 56.019 1.00 94.94 480 LEU A N 1
ATOM 3834 C CA . LEU A 1 480 ? -79.014 -4.645 56.229 1.00 94.94 480 LEU A CA 1
ATOM 3835 C C . LEU A 1 480 ? -78.788 -5.231 57.625 1.00 94.94 480 LEU A C 1
ATOM 3837 O O . LEU A 1 480 ? -79.746 -5.637 58.277 1.00 94.94 480 LEU A O 1
ATOM 3841 N N . HIS A 1 481 ? -77.546 -5.265 58.113 1.00 94.44 481 HIS A N 1
ATOM 3842 C CA . HIS A 1 481 ? -77.252 -5.725 59.470 1.00 94.44 481 HIS A CA 1
ATOM 3843 C C . HIS A 1 481 ? -77.885 -4.807 60.525 1.00 94.44 481 HIS A C 1
ATOM 3845 O O . HIS A 1 481 ? -78.456 -5.289 61.505 1.00 94.44 481 HIS A O 1
ATOM 3851 N N . ARG A 1 482 ? -77.839 -3.481 60.327 1.00 95.56 482 ARG A N 1
ATOM 3852 C CA . ARG A 1 482 ? -78.535 -2.529 61.211 1.00 95.56 482 ARG A CA 1
ATOM 3853 C C . ARG A 1 482 ? -80.046 -2.746 61.186 1.00 95.56 482 ARG A C 1
ATOM 3855 O O . ARG A 1 482 ? -80.670 -2.759 62.243 1.00 95.56 482 ARG A O 1
ATOM 3862 N N . PHE A 1 483 ? -80.619 -2.971 60.007 1.00 94.62 483 PHE A N 1
ATOM 3863 C CA . PHE A 1 483 ? -82.040 -3.267 59.856 1.00 94.62 483 PHE A CA 1
ATOM 3864 C C . PHE A 1 483 ? -82.433 -4.582 60.536 1.00 94.62 483 PHE A C 1
ATOM 3866 O O . PHE A 1 483 ? -83.426 -4.610 61.251 1.00 94.62 483 PHE A O 1
ATOM 3873 N N . LYS A 1 484 ? -81.639 -5.650 60.386 1.00 94.31 484 LYS A N 1
ATOM 3874 C CA . LYS A 1 484 ? -81.863 -6.930 61.078 1.00 94.31 484 LYS A CA 1
ATOM 3875 C C . LYS A 1 484 ? -81.870 -6.760 62.595 1.00 94.31 484 LYS A C 1
ATOM 3877 O O . LYS A 1 484 ? -82.781 -7.257 63.241 1.00 94.31 484 LYS A O 1
ATOM 3882 N N . ASN A 1 485 ? -80.921 -6.004 63.149 1.00 93.94 485 ASN A N 1
ATOM 3883 C CA . ASN A 1 485 ? -80.893 -5.719 64.586 1.00 93.94 485 ASN A CA 1
ATOM 3884 C C . ASN A 1 485 ? -82.155 -4.971 65.051 1.00 93.94 485 ASN A C 1
ATOM 3886 O O . ASN A 1 485 ? -82.731 -5.323 66.076 1.00 93.94 485 ASN A O 1
ATOM 3890 N N . LEU A 1 486 ? -82.602 -3.962 64.294 1.00 95.00 486 LEU A N 1
ATOM 3891 C CA . LEU A 1 486 ? -83.856 -3.254 64.574 1.00 95.00 486 LEU A CA 1
ATOM 3892 C C . LEU A 1 486 ? -85.079 -4.169 64.432 1.00 95.00 486 LEU A C 1
ATOM 3894 O O . LEU A 1 486 ? -86.022 -4.050 65.207 1.00 95.00 486 LEU A O 1
ATOM 3898 N N . HIS A 1 487 ? -85.068 -5.087 63.465 1.00 95.06 487 HIS A N 1
ATOM 3899 C CA . HIS A 1 487 ? -86.140 -6.055 63.275 1.00 95.06 487 HIS A CA 1
ATOM 3900 C C . HIS A 1 487 ? -86.225 -7.031 64.448 1.00 95.06 487 HIS A C 1
ATOM 3902 O O . HIS A 1 487 ? -87.311 -7.205 64.979 1.00 95.06 487 HIS A O 1
ATOM 3908 N N . SER A 1 488 ? -85.101 -7.575 64.923 1.00 93.00 488 SER A N 1
ATOM 3909 C CA . SER A 1 488 ? -85.084 -8.421 66.122 1.00 93.00 488 SER A CA 1
ATOM 3910 C C . SER A 1 488 ? -85.579 -7.673 67.362 1.00 93.00 488 SER A C 1
ATOM 3912 O O . SER A 1 488 ? -86.353 -8.223 68.137 1.00 93.00 488 SER A O 1
ATOM 3914 N N . GLN A 1 489 ? -85.220 -6.392 67.523 1.00 94.56 489 GLN A N 1
ATOM 3915 C CA . GLN A 1 489 ? -85.783 -5.556 68.594 1.00 94.56 489 GLN A CA 1
ATOM 3916 C C . GLN A 1 489 ? -87.302 -5.381 68.452 1.00 94.56 489 GLN A C 1
ATOM 3918 O O . GLN A 1 489 ? -88.029 -5.448 69.441 1.00 94.56 489 GLN A O 1
ATOM 3923 N N . LEU A 1 490 ? -87.795 -5.167 67.229 1.00 93.19 490 LEU A N 1
ATOM 3924 C CA . LEU A 1 490 ? -89.227 -5.061 66.961 1.00 93.19 490 LEU A CA 1
ATOM 3925 C C . LEU A 1 490 ? -89.953 -6.387 67.226 1.00 93.19 490 LEU A C 1
ATOM 3927 O O . LEU A 1 490 ? -91.030 -6.368 67.812 1.00 93.19 490 LEU A O 1
ATOM 3931 N N . GLU A 1 491 ? -89.379 -7.522 66.828 1.00 94.38 491 GLU A N 1
ATOM 3932 C CA . GLU A 1 491 ? -89.917 -8.858 67.104 1.00 94.38 491 GLU A CA 1
ATOM 3933 C C . GLU A 1 491 ? -90.027 -9.109 68.614 1.00 94.38 491 GLU A C 1
ATOM 3935 O O . GLU A 1 491 ? -91.079 -9.544 69.079 1.00 94.38 491 GLU A O 1
ATOM 3940 N N . GLU A 1 492 ? -88.999 -8.767 69.398 1.00 91.69 492 GLU A N 1
ATOM 3941 C CA . GLU A 1 492 ? -89.039 -8.866 70.864 1.00 91.69 492 GLU A CA 1
ATOM 3942 C C . GLU A 1 492 ? -90.149 -8.001 71.479 1.00 91.69 492 GLU A C 1
ATOM 3944 O O . GLU A 1 492 ? -90.874 -8.454 72.369 1.00 91.69 492 GLU A O 1
ATOM 3949 N N . GLU A 1 493 ? -90.322 -6.765 71.006 1.00 92.88 493 GLU A N 1
ATOM 3950 C CA . GLU A 1 493 ? -91.404 -5.889 71.468 1.00 92.88 493 GLU A CA 1
ATOM 3951 C C . GLU A 1 493 ? -92.789 -6.411 71.057 1.00 92.88 493 GLU A C 1
ATOM 3953 O O . GLU A 1 493 ? -93.720 -6.381 71.862 1.00 92.88 493 GLU A O 1
ATOM 3958 N N . VAL A 1 494 ? -92.937 -6.961 69.848 1.00 93.25 494 VAL A N 1
ATOM 3959 C CA . VAL A 1 494 ? -94.186 -7.600 69.402 1.00 93.25 494 VAL A CA 1
ATOM 3960 C C . VAL A 1 494 ? -94.510 -8.825 70.256 1.00 93.25 494 VAL A C 1
ATOM 3962 O O . VAL A 1 494 ? -95.668 -8.986 70.643 1.00 93.25 494 VAL A O 1
ATOM 3965 N N . ILE A 1 495 ? -93.521 -9.652 70.613 1.00 93.06 495 ILE A N 1
ATOM 3966 C CA . ILE A 1 495 ? -93.713 -10.788 71.528 1.00 93.06 495 ILE A CA 1
ATOM 3967 C C . ILE A 1 495 ? -94.224 -10.286 72.884 1.00 93.06 495 ILE A C 1
ATOM 3969 O O . ILE A 1 495 ? -95.265 -10.750 73.348 1.00 93.06 495 ILE A O 1
ATOM 3973 N N . LYS A 1 496 ? -93.578 -9.274 73.479 1.00 92.62 496 LYS A N 1
ATOM 3974 C CA . LYS A 1 496 ? -94.018 -8.689 74.761 1.00 92.62 496 LYS A CA 1
ATOM 3975 C C . LYS A 1 496 ? -95.431 -8.108 74.693 1.00 92.62 496 LYS A C 1
ATOM 3977 O O . LYS A 1 496 ? -96.218 -8.278 75.627 1.00 92.62 496 LYS A O 1
ATOM 3982 N N . LEU A 1 497 ? -95.763 -7.395 73.616 1.00 93.06 497 LEU A N 1
ATOM 3983 C CA . LEU A 1 497 ? -97.102 -6.835 73.417 1.00 93.06 497 LEU A CA 1
ATOM 3984 C C . LEU A 1 497 ? -98.151 -7.935 73.232 1.00 93.06 497 LEU A C 1
ATOM 3986 O O . LEU A 1 497 ? -99.242 -7.816 73.784 1.00 93.06 497 LEU A O 1
ATOM 3990 N N . THR A 1 498 ? -97.812 -9.014 72.529 1.00 93.19 498 THR A N 1
ATOM 3991 C CA . THR A 1 498 ? -98.691 -10.178 72.341 1.00 93.19 498 THR A CA 1
ATOM 3992 C C . THR A 1 498 ? -98.941 -10.889 73.670 1.00 93.19 498 THR A C 1
ATOM 3994 O O . THR A 1 498 ? -100.089 -11.120 74.031 1.00 93.19 498 THR A O 1
ATOM 3997 N N . GLU A 1 499 ? -97.901 -11.128 74.472 1.00 91.00 499 GLU A N 1
ATOM 3998 C CA . GLU A 1 499 ? -98.045 -11.704 75.816 1.00 91.00 499 GLU A CA 1
ATOM 3999 C C . GLU A 1 499 ? -98.882 -10.822 76.755 1.00 91.00 499 GLU A C 1
ATOM 4001 O O . GLU A 1 499 ? -99.626 -11.328 77.601 1.00 91.00 499 GLU A O 1
ATOM 4006 N N . ASN A 1 500 ? -98.756 -9.494 76.644 1.00 92.94 500 ASN A N 1
ATOM 4007 C CA . ASN A 1 500 ? -99.613 -8.555 77.368 1.00 92.94 500 ASN A CA 1
ATOM 4008 C C . ASN A 1 500 ? -101.070 -8.663 76.900 1.00 92.94 500 ASN A C 1
ATOM 4010 O O . ASN A 1 500 ? -101.966 -8.726 77.741 1.00 92.94 500 ASN A O 1
ATOM 4014 N N . LEU A 1 501 ? -101.305 -8.708 75.586 1.00 93.94 501 LEU A N 1
ATOM 4015 C CA . LEU A 1 501 ? -102.640 -8.840 75.009 1.00 93.94 501 LEU A CA 1
ATOM 4016 C C . LEU A 1 501 ? -103.300 -10.157 75.429 1.00 93.94 501 LEU A C 1
ATOM 4018 O O . LEU A 1 501 ? -104.455 -10.138 75.844 1.00 93.94 501 LEU A O 1
ATOM 4022 N N . ASP A 1 502 ? -102.575 -11.274 75.412 1.00 92.88 502 ASP A N 1
ATOM 4023 C CA . ASP A 1 502 ? -103.074 -12.577 75.862 1.00 92.88 502 ASP A CA 1
ATOM 4024 C C . ASP A 1 502 ? -103.421 -12.571 77.353 1.00 92.88 502 ASP A C 1
ATOM 4026 O O . ASP A 1 502 ? -104.463 -13.093 77.751 1.00 92.88 502 ASP A O 1
ATOM 4030 N N . ARG A 1 503 ? -102.589 -11.942 78.196 1.00 92.00 503 ARG A N 1
ATOM 4031 C CA . ARG A 1 503 ? -102.904 -11.757 79.623 1.00 92.00 503 ARG A CA 1
ATOM 4032 C C . ARG A 1 503 ? -104.173 -10.934 79.818 1.00 92.00 503 ARG A C 1
ATOM 4034 O O . ARG A 1 503 ? -105.022 -11.318 80.619 1.00 92.00 503 ARG A O 1
ATOM 4041 N N . SER A 1 504 ? -104.321 -9.832 79.087 1.00 92.00 504 SER A N 1
ATOM 4042 C CA . SER A 1 504 ? -105.539 -9.019 79.126 1.00 92.00 504 SER A CA 1
ATOM 4043 C C . SER A 1 504 ? -106.758 -9.775 78.595 1.00 92.00 504 SER A C 1
ATOM 4045 O O . SER A 1 504 ? -107.834 -9.651 79.169 1.00 92.00 504 SER A O 1
ATOM 4047 N N . THR A 1 505 ? -106.592 -10.588 77.551 1.00 93.06 505 THR A N 1
ATOM 4048 C CA . THR A 1 505 ? -107.666 -11.391 76.951 1.00 93.06 505 THR A CA 1
ATOM 4049 C C . THR A 1 505 ? -108.130 -12.484 77.910 1.00 93.06 505 THR A C 1
ATOM 4051 O O . THR A 1 505 ? -109.326 -12.590 78.157 1.00 93.06 505 THR A O 1
ATOM 4054 N N . LYS A 1 506 ? -107.206 -13.211 78.554 1.00 91.94 506 LYS A N 1
ATOM 4055 C CA . LYS A 1 506 ? -107.542 -14.162 79.630 1.00 91.94 506 LYS A CA 1
ATOM 4056 C C . LYS A 1 506 ? -108.271 -13.487 80.787 1.00 91.94 506 LYS A C 1
ATOM 4058 O O . LYS A 1 506 ? -109.293 -13.990 81.235 1.00 91.94 506 LYS A O 1
ATOM 4063 N N . GLY A 1 507 ? -107.789 -12.324 81.231 1.00 93.38 507 GLY A N 1
ATOM 4064 C CA . GLY A 1 507 ? -108.472 -11.550 82.270 1.00 93.38 507 GLY A CA 1
ATOM 4065 C C . GLY A 1 507 ? -109.884 -11.111 81.859 1.00 93.38 507 GLY A C 1
ATOM 4066 O O . GLY A 1 507 ? -110.780 -11.054 82.698 1.00 93.38 507 GLY A O 1
ATOM 4067 N N . LEU A 1 508 ? -110.108 -10.832 80.571 1.00 91.69 508 LEU A N 1
ATOM 4068 C CA . LEU A 1 508 ? -111.426 -10.494 80.033 1.00 91.69 508 LEU A CA 1
ATOM 4069 C C . LEU A 1 508 ? -112.355 -11.716 79.969 1.00 91.69 508 LEU A C 1
ATOM 4071 O O . LEU A 1 508 ? -113.523 -11.600 80.325 1.00 91.69 508 LEU A O 1
ATOM 4075 N N . GLU A 1 509 ? -111.852 -12.880 79.554 1.00 90.62 509 GLU A N 1
ATOM 4076 C CA . GLU A 1 509 ? -112.610 -14.140 79.552 1.00 90.62 509 GLU A CA 1
ATOM 4077 C C . GLU A 1 509 ? -113.021 -14.557 80.969 1.00 90.62 509 GLU A C 1
ATOM 4079 O O . GLU A 1 509 ? -114.169 -14.935 81.196 1.00 90.62 509 GLU A O 1
ATOM 4084 N N . GLU A 1 510 ? -112.112 -14.442 81.940 1.00 90.06 510 GLU A N 1
ATOM 4085 C CA . GLU A 1 510 ? -112.413 -14.673 83.357 1.00 90.06 510 GLU A CA 1
ATOM 4086 C C . GLU A 1 510 ? -113.516 -13.727 83.858 1.00 90.06 510 GLU A C 1
ATOM 4088 O O . GLU A 1 510 ? -114.442 -14.162 84.548 1.00 90.06 510 GLU A O 1
ATOM 4093 N N . LEU A 1 511 ? -113.463 -12.448 83.471 1.00 91.06 511 LEU A N 1
ATOM 4094 C CA . LEU A 1 511 ? -114.483 -11.460 83.822 1.00 91.06 511 LEU A CA 1
ATOM 4095 C C . LEU A 1 511 ? -115.839 -11.756 83.161 1.00 91.06 511 LEU A C 1
ATOM 4097 O O . LEU A 1 511 ? -116.877 -11.621 83.811 1.00 91.06 511 LEU A O 1
ATOM 4101 N N . GLU A 1 512 ? -115.848 -12.168 81.893 1.00 92.50 512 GLU A N 1
ATOM 4102 C CA . GLU A 1 512 ? -117.073 -12.537 81.176 1.00 92.50 512 GLU A CA 1
ATOM 4103 C C . GLU A 1 512 ? -117.704 -13.799 81.777 1.00 92.50 512 GLU A C 1
ATOM 4105 O O . GLU A 1 512 ? -118.917 -13.835 81.974 1.00 92.50 512 GLU A O 1
ATOM 4110 N N . ASN A 1 513 ? -116.899 -14.793 82.163 1.00 91.06 513 ASN A N 1
ATOM 4111 C CA . ASN A 1 513 ? -117.387 -15.975 82.878 1.00 91.06 513 ASN A CA 1
ATOM 4112 C C . ASN A 1 513 ? -118.011 -15.596 84.228 1.00 91.06 513 ASN A C 1
ATOM 4114 O O . ASN A 1 513 ? -119.130 -16.012 84.526 1.00 91.06 513 ASN A O 1
ATOM 4118 N N . ALA A 1 514 ? -117.346 -14.737 85.007 1.00 92.38 514 ALA A N 1
ATOM 4119 C CA . ALA A 1 514 ? -117.889 -14.244 86.272 1.00 92.38 514 ALA A CA 1
ATOM 4120 C C . ALA A 1 514 ? -119.205 -13.466 86.080 1.00 92.38 514 ALA A C 1
ATOM 4122 O O . ALA A 1 514 ? -120.132 -13.595 86.881 1.00 92.38 514 ALA A O 1
ATOM 4123 N N . LYS A 1 515 ? -119.323 -12.680 85.003 1.00 95.06 515 LYS A N 1
ATOM 4124 C CA . LYS A 1 515 ? -120.574 -12.009 84.620 1.00 95.06 515 LYS A CA 1
ATOM 4125 C C . LYS A 1 515 ? -121.669 -13.020 84.271 1.00 95.06 515 LYS A C 1
ATOM 4127 O O . LYS A 1 515 ? -122.804 -12.835 84.701 1.00 95.06 515 LYS A O 1
ATOM 4132 N N . LEU A 1 516 ? -121.348 -14.078 83.530 1.00 91.31 516 LEU A N 1
ATOM 4133 C CA . LEU A 1 516 ? -122.292 -15.134 83.155 1.00 91.31 516 LEU A CA 1
ATOM 4134 C C . LEU A 1 516 ? -122.833 -15.871 84.389 1.00 91.31 516 LEU A C 1
ATOM 4136 O O . LEU A 1 516 ? -124.041 -16.087 84.495 1.00 91.31 516 LEU A O 1
ATOM 4140 N N . ASP A 1 517 ? -121.969 -16.174 85.359 1.00 91.38 517 ASP A N 1
ATOM 4141 C CA . ASP A 1 517 ? -122.361 -16.731 86.660 1.00 91.38 517 ASP A CA 1
ATOM 4142 C C . ASP A 1 517 ? -123.274 -15.771 87.438 1.00 91.38 517 ASP A C 1
ATOM 4144 O O . ASP A 1 517 ? -124.292 -16.175 88.013 1.00 91.38 517 ASP A O 1
ATOM 4148 N N . LEU A 1 518 ? -122.969 -14.473 87.410 1.00 90.75 518 LEU A N 1
ATOM 4149 C CA . LEU A 1 518 ? -123.793 -13.447 88.046 1.00 90.75 518 LEU A CA 1
ATOM 4150 C C . LEU A 1 518 ? -125.169 -13.307 87.364 1.00 90.75 518 LEU A C 1
ATOM 4152 O O . LEU A 1 518 ? -126.193 -13.151 88.028 1.00 90.75 518 LEU A O 1
ATOM 4156 N N . GLU A 1 519 ? -125.227 -13.417 86.038 1.00 90.06 519 GLU A N 1
ATOM 4157 C CA . GLU A 1 519 ? -126.480 -13.443 85.280 1.00 90.06 519 GLU A CA 1
ATOM 4158 C C . GLU A 1 519 ? -127.286 -14.725 85.527 1.00 90.06 519 GLU A C 1
ATOM 4160 O O . GLU A 1 519 ? -128.516 -14.666 85.610 1.00 90.06 519 GLU A O 1
ATOM 4165 N N . ASN A 1 520 ? -126.621 -15.877 85.661 1.00 90.44 520 ASN A N 1
ATOM 4166 C CA . ASN A 1 520 ? -127.253 -17.152 86.004 1.00 90.44 520 ASN A CA 1
ATOM 4167 C C . ASN A 1 520 ? -127.915 -17.079 87.382 1.00 90.44 520 ASN A C 1
ATOM 4169 O O . ASN A 1 520 ? -129.119 -17.308 87.492 1.00 90.44 520 ASN A O 1
ATOM 4173 N N . THR A 1 521 ? -127.165 -16.661 88.401 1.00 91.69 521 THR A N 1
ATOM 4174 C CA . THR A 1 521 ? -127.690 -16.483 89.764 1.00 91.69 521 THR A CA 1
ATOM 4175 C C . THR A 1 521 ? -128.791 -15.420 89.819 1.00 91.69 521 THR A C 1
ATOM 4177 O O . THR A 1 521 ? -129.783 -15.590 90.527 1.00 91.69 521 THR A O 1
ATOM 4180 N N . SER A 1 522 ? -128.696 -14.353 89.017 1.00 90.56 522 SER A N 1
ATOM 4181 C CA . SER A 1 522 ? -129.769 -13.360 88.878 1.00 90.56 522 SER A CA 1
ATOM 4182 C C . SER A 1 522 ? -131.038 -13.946 88.245 1.00 90.56 522 SER A C 1
ATOM 4184 O O . SER A 1 522 ? -132.143 -13.680 88.724 1.00 90.56 522 SER A O 1
ATOM 4186 N N . ARG A 1 523 ? -130.911 -14.771 87.196 1.00 88.69 523 ARG A N 1
ATOM 4187 C CA . ARG A 1 523 ? -132.045 -15.478 86.576 1.00 88.69 523 ARG A CA 1
ATOM 4188 C C . ARG A 1 523 ? -132.703 -16.455 87.543 1.00 88.69 523 ARG A C 1
ATOM 4190 O O . ARG A 1 523 ? -133.929 -16.461 87.631 1.00 88.69 523 ARG A O 1
ATOM 4197 N N . GLU A 1 524 ? -131.915 -17.225 88.286 1.00 89.19 524 GLU A N 1
ATOM 4198 C CA . GLU A 1 524 ? -132.412 -18.131 89.327 1.00 89.19 524 GLU A CA 1
ATOM 4199 C C . GLU A 1 524 ? -133.154 -17.366 90.425 1.00 89.19 524 GLU A C 1
ATOM 4201 O O . GLU A 1 524 ? -134.303 -17.687 90.729 1.00 89.19 524 GLU A O 1
ATOM 4206 N N . LEU A 1 525 ? -132.569 -16.282 90.948 1.00 90.19 525 LEU A N 1
ATOM 4207 C CA . LEU A 1 525 ? -133.244 -15.398 91.902 1.00 90.19 525 LEU A CA 1
ATOM 4208 C C . LEU A 1 525 ? -134.572 -14.876 91.342 1.00 90.19 525 LEU A C 1
ATOM 4210 O O . LEU A 1 525 ? -135.585 -14.873 92.032 1.00 90.19 525 LEU A O 1
ATOM 4214 N N . LYS A 1 526 ? -134.614 -14.490 90.068 1.00 93.94 526 LYS A N 1
ATOM 4215 C CA . LYS A 1 526 ? -135.846 -14.016 89.430 1.00 93.94 526 LYS A CA 1
ATOM 4216 C C . LYS A 1 526 ? -136.904 -15.118 89.286 1.00 93.94 526 LYS A C 1
ATOM 4218 O O . LYS A 1 526 ? -138.084 -14.833 89.482 1.00 93.94 526 LYS A O 1
ATOM 4223 N N . SER A 1 527 ? -136.493 -16.351 88.982 1.00 89.75 527 SER A N 1
ATOM 4224 C CA . SER A 1 527 ? -137.380 -17.524 88.942 1.00 89.75 527 SER A CA 1
ATOM 4225 C C . SER A 1 527 ? -137.954 -17.822 90.321 1.00 89.75 527 SER A C 1
ATOM 4227 O O . SER A 1 527 ? -139.166 -17.888 90.471 1.00 89.75 527 SER A O 1
ATOM 4229 N N . THR A 1 528 ? -137.101 -17.894 91.346 1.00 89.56 528 THR A N 1
ATOM 4230 C CA . THR A 1 528 ? -137.550 -18.159 92.722 1.00 89.56 528 THR A CA 1
ATOM 4231 C C . THR A 1 528 ? -138.515 -17.088 93.230 1.00 89.56 528 THR A C 1
ATOM 4233 O O . THR A 1 528 ? -139.495 -17.412 93.894 1.00 89.56 528 THR A O 1
ATOM 4236 N N . ILE A 1 529 ? -138.302 -15.815 92.873 1.00 92.50 529 ILE A N 1
ATOM 4237 C CA . ILE A 1 529 ? -139.248 -14.735 93.182 1.00 92.50 529 ILE A CA 1
ATOM 4238 C C . ILE A 1 529 ? -140.595 -14.967 92.488 1.00 92.50 529 ILE A C 1
ATOM 4240 O O . ILE A 1 529 ? -141.629 -14.767 93.120 1.00 92.50 529 ILE A O 1
ATOM 4244 N N . LEU A 1 530 ? -140.611 -15.377 91.215 1.00 88.94 530 LEU A N 1
ATOM 4245 C CA . LEU A 1 530 ? -141.851 -15.693 90.496 1.00 88.94 530 LEU A CA 1
ATOM 4246 C C . LEU A 1 530 ? -142.593 -16.872 91.131 1.00 88.94 530 LEU A C 1
ATOM 4248 O O . LEU A 1 530 ? -143.800 -16.765 91.352 1.00 88.94 530 LEU A O 1
ATOM 4252 N N . ASP A 1 531 ? -141.876 -17.942 91.472 1.00 89.94 531 ASP A N 1
ATOM 4253 C CA . ASP A 1 531 ? -142.442 -19.129 92.115 1.00 89.94 531 ASP A CA 1
ATOM 4254 C C . ASP A 1 531 ? -143.068 -18.761 93.467 1.00 89.94 531 ASP A C 1
ATOM 4256 O O . ASP A 1 531 ? -144.255 -19.013 93.683 1.00 89.94 531 ASP A O 1
ATOM 4260 N N . LEU A 1 532 ? -142.333 -18.042 94.324 1.00 88.06 532 LEU A N 1
ATOM 4261 C CA . LEU A 1 532 ? -142.840 -17.548 95.609 1.00 88.06 532 LEU A CA 1
ATOM 4262 C C . LEU A 1 532 ? -144.058 -16.632 95.450 1.00 88.06 532 LEU A C 1
ATOM 4264 O O . LEU A 1 532 ? -144.980 -16.676 96.263 1.00 88.06 532 LEU A O 1
ATOM 4268 N N . ASN A 1 533 ? -144.089 -15.790 94.415 1.00 88.38 533 ASN A N 1
ATOM 4269 C CA . ASN A 1 533 ? -145.229 -14.905 94.187 1.00 88.38 533 ASN A CA 1
ATOM 4270 C C . ASN A 1 533 ? -146.458 -15.698 93.712 1.00 88.38 533 ASN A C 1
ATOM 4272 O O . ASN A 1 533 ? -147.566 -15.422 94.166 1.00 88.38 533 ASN A O 1
ATOM 4276 N N . SER A 1 534 ? -146.262 -16.718 92.870 1.00 85.44 534 SER A N 1
ATOM 4277 C CA . SER A 1 534 ? -147.335 -17.623 92.444 1.00 85.44 534 SER A CA 1
ATOM 4278 C C . SER A 1 534 ? -147.894 -18.450 93.608 1.00 85.44 534 SER A C 1
ATOM 4280 O O . SER A 1 534 ? -149.109 -18.616 93.723 1.00 85.44 534 SER A O 1
ATOM 4282 N N . GLU A 1 535 ? -147.031 -18.891 94.525 1.00 86.06 535 GLU A N 1
ATOM 4283 C CA . GLU A 1 535 ? -147.423 -19.600 95.741 1.00 86.06 535 GLU A CA 1
ATOM 4284 C C . GLU A 1 535 ? -148.193 -18.676 96.694 1.00 86.06 535 GLU A C 1
ATOM 4286 O O . GLU A 1 535 ? -149.263 -19.042 97.185 1.00 86.06 535 GLU A O 1
ATOM 4291 N N . LYS A 1 536 ? -147.722 -17.435 96.885 1.00 90.44 536 LYS A N 1
ATOM 4292 C CA . LYS A 1 536 ? -148.434 -16.407 97.660 1.00 90.44 536 LYS A CA 1
ATOM 4293 C C . LYS A 1 536 ? -149.839 -16.166 97.110 1.00 90.44 536 LYS A C 1
ATOM 4295 O O . LYS A 1 536 ? -150.796 -16.113 97.882 1.00 90.44 536 LYS A O 1
ATOM 4300 N N . ASP A 1 537 ? -149.968 -16.028 95.794 1.00 89.31 537 ASP A N 1
ATOM 4301 C CA . ASP A 1 537 ? -151.254 -15.781 95.146 1.00 89.31 537 ASP A CA 1
ATOM 4302 C C . ASP A 1 537 ? -152.190 -16.998 95.272 1.00 89.31 537 ASP A C 1
ATOM 4304 O O . ASP A 1 537 ? -153.380 -16.826 95.544 1.00 89.31 537 ASP A O 1
ATOM 4308 N N . ALA A 1 538 ? -151.667 -18.228 95.182 1.00 86.25 538 ALA A N 1
ATOM 4309 C CA . ALA A 1 538 ? -152.436 -19.454 95.411 1.00 86.25 538 ALA A CA 1
ATOM 4310 C C . ALA A 1 538 ? -152.950 -19.567 96.859 1.00 86.25 538 ALA A C 1
ATOM 4312 O O . ALA A 1 538 ? -154.127 -19.875 97.077 1.00 86.25 538 ALA A O 1
ATOM 4313 N N . VAL A 1 539 ? -152.101 -19.264 97.848 1.00 85.88 539 VAL A N 1
ATOM 4314 C CA . VAL A 1 539 ? -152.478 -19.239 99.272 1.00 85.88 539 VAL A CA 1
ATOM 4315 C C . VAL A 1 539 ? -153.534 -18.166 99.537 1.00 85.88 539 VAL A C 1
ATOM 4317 O O . VAL A 1 539 ? -154.512 -18.425 100.240 1.00 85.88 539 VAL A O 1
ATOM 4320 N N . LEU A 1 540 ? -153.396 -16.981 98.934 1.00 88.31 540 LEU A N 1
ATOM 4321 C CA . LEU A 1 540 ? -154.381 -15.906 99.054 1.00 88.31 540 LEU A CA 1
ATOM 4322 C C . LEU A 1 540 ? -155.756 -16.345 98.522 1.00 88.31 540 LEU A C 1
ATOM 4324 O O . LEU A 1 540 ? -156.777 -16.124 99.173 1.00 88.31 540 LEU A O 1
ATOM 4328 N N . LEU A 1 541 ? -155.784 -17.027 97.374 1.00 85.75 541 LEU A N 1
ATOM 4329 C CA . LEU A 1 541 ? -157.005 -17.554 96.758 1.00 85.75 541 LEU A CA 1
ATOM 4330 C C . LEU A 1 541 ? -157.661 -18.635 97.632 1.00 85.75 541 LEU A C 1
ATOM 4332 O O . LEU A 1 541 ? -158.881 -18.635 97.817 1.00 85.75 541 LEU A O 1
ATOM 4336 N N . GLN A 1 542 ? -156.855 -19.517 98.229 1.00 86.00 542 GLN A N 1
ATOM 4337 C CA . GLN A 1 542 ? -157.327 -20.527 99.176 1.00 86.00 542 GLN A CA 1
ATOM 4338 C C . GLN A 1 542 ? -157.923 -19.890 100.442 1.00 86.00 542 GLN A C 1
ATOM 4340 O O . GLN A 1 542 ? -158.990 -20.310 100.901 1.00 86.00 542 GLN A O 1
ATOM 4345 N N . GLN A 1 543 ? -157.281 -18.849 100.981 1.00 85.50 543 GLN A N 1
ATOM 4346 C CA . GLN A 1 543 ? -157.784 -18.068 102.116 1.00 85.50 543 GLN A CA 1
ATOM 4347 C C . GLN A 1 543 ? -159.123 -17.388 101.781 1.00 85.50 543 GLN A C 1
ATOM 4349 O O . GLN A 1 543 ? -160.038 -17.342 102.600 1.00 85.50 543 GLN A O 1
ATOM 4354 N N . GLN A 1 544 ? -159.269 -16.877 100.561 1.00 85.50 544 GLN A N 1
ATOM 4355 C CA . GLN A 1 544 ? -160.486 -16.199 100.121 1.00 85.50 544 GLN A CA 1
ATOM 4356 C C . GLN A 1 544 ? -161.657 -17.183 99.946 1.00 85.50 544 GLN A C 1
ATOM 4358 O O . GLN A 1 544 ? -162.790 -16.876 100.319 1.00 85.50 544 GLN A O 1
ATOM 4363 N N . GLN A 1 545 ? -161.383 -18.401 99.466 1.00 84.44 545 GLN A N 1
ATOM 4364 C CA . GLN A 1 545 ? -162.372 -19.483 99.401 1.00 84.44 545 GLN A CA 1
ATOM 4365 C C . GLN A 1 545 ? -162.801 -19.986 100.786 1.00 84.44 545 GLN A C 1
ATOM 4367 O O . GLN A 1 545 ? -163.979 -20.297 100.985 1.00 84.44 545 GLN A O 1
ATOM 4372 N N . SER A 1 546 ? -161.876 -20.083 101.748 1.00 83.00 546 SER A N 1
ATOM 4373 C CA . SER A 1 546 ? -162.219 -20.495 103.114 1.00 83.00 546 SER A CA 1
ATOM 4374 C C . SER A 1 546 ? -163.062 -19.435 103.827 1.00 83.00 546 SER A C 1
ATOM 4376 O O . SER A 1 546 ? -164.061 -19.790 104.450 1.00 83.00 546 SER A O 1
ATOM 4378 N N . LEU A 1 547 ? -162.753 -18.147 103.645 1.00 80.75 547 LEU A N 1
ATOM 4379 C CA . LEU A 1 547 ? -163.581 -17.031 104.119 1.00 80.75 547 LEU A CA 1
ATOM 4380 C C . LEU A 1 547 ? -164.999 -17.061 103.533 1.00 80.75 547 LEU A C 1
ATOM 4382 O O . LEU A 1 547 ? -165.965 -16.922 104.279 1.00 80.75 547 LEU A O 1
ATOM 4386 N N . ALA A 1 548 ? -165.143 -17.307 102.228 1.00 80.62 548 ALA A N 1
ATOM 4387 C CA . ALA A 1 548 ? -166.458 -17.423 101.598 1.00 80.62 548 ALA A CA 1
ATOM 4388 C C . ALA A 1 548 ? -167.282 -18.583 102.186 1.00 80.62 548 ALA A C 1
ATOM 4390 O O . ALA A 1 548 ? -168.459 -18.406 102.491 1.00 80.62 548 ALA A O 1
ATOM 4391 N N . LYS A 1 549 ? -166.657 -19.749 102.417 1.00 83.06 549 LYS A N 1
ATOM 4392 C CA . LYS A 1 549 ? -167.308 -20.881 103.103 1.00 83.06 549 LYS A CA 1
ATOM 4393 C C . LYS A 1 549 ? -167.732 -20.536 104.529 1.00 83.06 549 LYS A C 1
ATOM 4395 O O . LYS A 1 549 ? -168.800 -20.970 104.949 1.00 83.06 549 LYS A O 1
ATOM 4400 N N . ILE A 1 550 ? -166.911 -19.789 105.269 1.00 80.12 550 ILE A N 1
ATOM 4401 C CA . ILE A 1 550 ? -167.251 -19.347 106.627 1.00 80.12 550 ILE A CA 1
ATOM 4402 C C . ILE A 1 550 ? -168.476 -18.425 106.589 1.00 80.12 550 ILE A C 1
ATOM 4404 O O . ILE A 1 550 ? -169.424 -18.692 107.319 1.00 80.12 550 ILE A O 1
ATOM 4408 N N . SER A 1 551 ? -168.527 -17.431 105.694 1.00 79.88 551 SER A N 1
ATOM 4409 C CA . SER A 1 551 ? -169.713 -16.568 105.553 1.00 79.88 551 SER A CA 1
ATOM 4410 C C . SER A 1 551 ? -170.978 -17.333 105.160 1.00 79.88 551 SER A C 1
ATOM 4412 O O . SER A 1 551 ? -172.055 -17.037 105.675 1.00 79.88 551 SER A O 1
ATOM 4414 N N . ASP A 1 552 ? -170.874 -18.325 104.275 1.00 83.56 552 ASP A N 1
ATOM 4415 C CA . ASP A 1 552 ? -172.030 -19.126 103.854 1.00 83.56 552 ASP A CA 1
ATOM 4416 C C . ASP A 1 552 ? -172.554 -20.001 105.009 1.00 83.56 552 ASP A C 1
ATOM 4418 O O . ASP A 1 552 ? -173.763 -20.098 105.242 1.00 83.56 552 ASP A O 1
ATOM 4422 N N . LEU A 1 553 ? -171.640 -20.575 105.802 1.00 82.81 553 LEU A N 1
ATOM 4423 C CA . LEU A 1 553 ? -171.976 -21.284 107.037 1.00 82.81 553 LEU A CA 1
ATOM 4424 C C . LEU A 1 553 ? -172.595 -20.350 108.082 1.00 82.81 553 LEU A C 1
ATOM 4426 O O . LEU A 1 553 ? -173.584 -20.736 108.699 1.00 82.81 553 LEU A O 1
ATOM 4430 N N . GLU A 1 554 ? -172.082 -19.131 108.261 1.00 80.44 554 GLU A N 1
ATOM 4431 C CA . GLU A 1 554 ? -172.664 -18.118 109.157 1.00 80.44 554 GLU A CA 1
ATOM 4432 C C . GLU A 1 554 ? -174.095 -17.740 108.743 1.00 80.44 554 GLU A C 1
ATOM 4434 O O . GLU A 1 554 ? -174.982 -17.629 109.595 1.00 80.44 554 GLU A O 1
ATOM 4439 N N . LEU A 1 555 ? -174.353 -17.617 107.438 1.00 80.38 555 LEU A N 1
ATOM 4440 C CA . LEU A 1 555 ? -175.687 -17.376 106.881 1.00 80.38 555 LEU A CA 1
ATOM 4441 C C . LEU A 1 555 ? -176.646 -18.538 107.168 1.00 80.38 555 LEU A C 1
ATOM 4443 O O . LEU A 1 555 ? -177.783 -18.314 107.599 1.00 80.38 555 LEU A O 1
ATOM 4447 N N . GLN A 1 556 ? -176.194 -19.783 106.986 1.00 83.06 556 GLN A N 1
ATOM 4448 C CA . GLN A 1 556 ? -176.986 -20.961 107.348 1.00 83.06 556 GLN A CA 1
ATOM 4449 C C . GLN A 1 556 ? -177.234 -21.054 108.858 1.00 83.06 556 GLN A C 1
ATOM 4451 O O . GLN A 1 556 ? -178.341 -21.394 109.284 1.00 83.06 556 GLN A O 1
ATOM 4456 N N . LEU A 1 557 ? -176.246 -20.707 109.681 1.00 81.38 557 LEU A N 1
ATOM 4457 C CA . LEU A 1 557 ? -176.366 -20.703 111.139 1.00 81.38 557 LEU A CA 1
ATOM 4458 C C . LEU A 1 557 ? -177.389 -19.651 111.602 1.00 81.38 557 LEU A C 1
ATOM 4460 O O . LEU A 1 557 ? -178.263 -19.961 112.406 1.00 81.38 557 LEU A O 1
ATOM 4464 N N . SER A 1 558 ? -177.379 -18.450 111.015 1.00 78.69 558 SER A N 1
ATOM 4465 C CA . SER A 1 558 ? -178.414 -17.431 111.257 1.00 78.69 558 SER A CA 1
ATOM 4466 C C . SER A 1 558 ? -179.809 -17.894 110.832 1.00 78.69 558 SER A C 1
ATOM 4468 O O . SER A 1 558 ? -180.780 -17.689 111.561 1.00 78.69 558 SER A O 1
ATOM 4470 N N . LYS A 1 559 ? -179.932 -18.553 109.673 1.00 85.88 559 LYS A N 1
ATOM 4471 C CA . LYS A 1 559 ? -181.218 -19.074 109.191 1.00 85.88 559 LYS A CA 1
ATOM 4472 C C . LYS A 1 559 ? -181.782 -20.149 110.123 1.00 85.88 559 LYS A C 1
ATOM 4474 O O . LYS A 1 559 ? -182.946 -20.071 110.511 1.00 85.88 559 LYS A O 1
ATOM 4479 N N . THR A 1 560 ? -180.950 -21.110 110.520 1.00 78.94 560 THR A N 1
ATOM 4480 C CA . THR A 1 560 ? -181.347 -22.175 111.454 1.00 78.94 560 THR A CA 1
ATOM 4481 C C . THR A 1 560 ? -181.667 -21.634 112.848 1.00 78.94 560 THR A C 1
ATOM 4483 O O . THR A 1 560 ? -182.638 -22.076 113.455 1.00 78.94 560 THR A O 1
ATOM 4486 N N . GLN A 1 561 ? -180.945 -20.618 113.336 1.00 81.75 561 GLN A N 1
ATOM 4487 C CA . GLN A 1 561 ? -181.288 -19.923 114.584 1.00 81.75 561 GLN A CA 1
ATOM 4488 C C . GLN A 1 561 ? -182.657 -19.228 114.517 1.00 81.75 561 GLN A C 1
ATOM 4490 O O . GLN A 1 561 ? -183.402 -19.235 115.497 1.00 81.75 561 GLN A O 1
ATOM 4495 N N . LEU A 1 562 ? -183.012 -18.639 113.374 1.00 80.94 562 LEU A N 1
ATOM 4496 C CA . LEU A 1 562 ? -184.292 -17.952 113.185 1.00 80.94 562 LEU A CA 1
ATOM 4497 C C . LEU A 1 562 ? -185.459 -18.949 113.087 1.00 80.94 562 LEU A C 1
ATOM 4499 O O . LEU A 1 562 ? -186.507 -18.736 113.700 1.00 80.94 562 LEU A O 1
ATOM 4503 N N . GLU A 1 563 ? -185.262 -20.066 112.381 1.00 80.50 563 GLU A N 1
ATOM 4504 C CA . GLU A 1 563 ? -186.216 -21.181 112.340 1.00 80.50 563 GLU A CA 1
ATOM 4505 C C . GLU A 1 563 ? -186.429 -21.788 113.733 1.00 80.50 563 GLU A C 1
ATOM 4507 O O . GLU A 1 563 ? -187.580 -21.939 114.146 1.00 80.50 563 GLU A O 1
ATOM 4512 N N . LEU A 1 564 ? -185.347 -22.026 114.488 1.00 83.06 564 LEU A N 1
ATOM 4513 C CA . LEU A 1 564 ? -185.394 -22.517 115.868 1.00 83.06 564 LEU A CA 1
ATOM 4514 C C . LEU A 1 564 ? -186.237 -21.594 116.756 1.00 83.06 564 LEU A C 1
ATOM 4516 O O . LEU A 1 564 ? -187.183 -22.055 117.396 1.00 83.06 564 LEU A O 1
ATOM 4520 N N . LYS A 1 565 ? -185.958 -20.286 116.729 1.00 81.94 565 LYS A N 1
ATOM 4521 C CA . LYS A 1 565 ? -186.688 -19.277 117.508 1.00 81.94 565 LYS A CA 1
ATOM 4522 C C . LYS A 1 565 ? -188.181 -19.235 117.161 1.00 81.94 565 LYS A C 1
ATOM 4524 O O . LYS A 1 565 ? -189.020 -19.035 118.035 1.00 81.94 565 LYS A O 1
ATOM 4529 N N . ASN A 1 566 ? -188.534 -19.460 115.896 1.00 82.38 566 ASN A N 1
ATOM 4530 C CA . ASN A 1 566 ? -189.928 -19.520 115.454 1.00 82.38 566 ASN A CA 1
ATOM 4531 C C . ASN A 1 566 ? -190.629 -20.803 115.946 1.00 82.38 566 ASN A C 1
ATOM 4533 O O . ASN A 1 566 ? -191.785 -20.767 116.372 1.00 82.38 566 ASN A O 1
ATOM 4537 N N . SER A 1 567 ? -189.933 -21.945 115.937 1.00 75.19 567 SER A N 1
ATOM 4538 C CA . SER A 1 567 ? -190.431 -23.178 116.564 1.00 75.19 567 SER A CA 1
ATOM 4539 C C . SER A 1 567 ? -190.553 -23.071 118.088 1.00 75.19 567 SER A C 1
ATOM 4541 O O . SER A 1 567 ? -191.535 -23.567 118.634 1.00 75.19 567 SER A O 1
ATOM 4543 N N . GLU A 1 568 ? -189.640 -22.374 118.768 1.00 78.12 568 GLU A N 1
ATOM 4544 C CA . GLU A 1 568 ? -189.743 -22.081 120.205 1.00 78.12 568 GLU A CA 1
ATOM 4545 C C . GLU A 1 568 ? -190.977 -21.227 120.519 1.00 78.12 568 GLU A C 1
ATOM 4547 O O . GLU A 1 568 ? -191.739 -21.559 121.424 1.00 78.12 568 GLU A O 1
ATOM 4552 N N . GLN A 1 569 ? -191.243 -20.179 119.731 1.00 78.81 569 GLN A N 1
ATOM 4553 C CA . GLN A 1 569 ? -192.454 -19.365 119.884 1.00 78.81 569 GLN A CA 1
ATOM 4554 C C . GLN A 1 569 ? -193.736 -20.179 119.663 1.00 78.81 569 GLN A C 1
ATOM 4556 O O . GLN A 1 569 ? -194.700 -20.020 120.410 1.00 78.81 569 GLN A O 1
ATOM 4561 N N . LYS A 1 570 ? -193.753 -21.086 118.676 1.00 82.19 570 LYS A N 1
ATOM 4562 C CA . LYS A 1 570 ? -194.884 -22.007 118.466 1.00 82.19 570 LYS A CA 1
ATOM 4563 C C . LYS A 1 570 ? -195.067 -22.981 119.629 1.00 82.19 570 LYS A C 1
ATOM 4565 O O . LYS A 1 570 ? -196.207 -23.236 120.006 1.00 82.19 570 LYS A O 1
ATOM 4570 N N . MET A 1 571 ? -193.978 -23.507 120.196 1.00 75.88 571 MET A N 1
ATOM 4571 C CA . MET A 1 571 ? -194.045 -24.351 121.393 1.00 75.88 571 MET A CA 1
ATOM 4572 C C . MET A 1 571 ? -194.648 -23.595 122.576 1.00 75.88 571 MET A C 1
ATOM 4574 O O . MET A 1 571 ? -195.567 -24.114 123.198 1.00 75.88 571 MET A O 1
ATOM 4578 N N . GLN A 1 572 ? -194.212 -22.359 122.832 1.00 76.75 572 GLN A N 1
ATOM 4579 C CA . GLN A 1 572 ? -194.772 -21.534 123.910 1.00 76.75 572 GLN A CA 1
ATOM 4580 C C . GLN A 1 572 ? -196.275 -21.270 123.718 1.00 76.75 572 GLN A C 1
ATOM 4582 O O . GLN A 1 572 ? -197.039 -21.256 124.681 1.00 76.75 572 GLN A O 1
ATOM 4587 N N . LEU A 1 573 ? -196.720 -21.098 122.469 1.00 79.38 573 LEU A N 1
ATOM 4588 C CA . LEU A 1 573 ? -198.131 -20.896 122.125 1.00 79.38 573 LEU A CA 1
ATOM 4589 C C . LEU A 1 573 ? -198.970 -22.161 122.366 1.00 79.38 573 LEU A C 1
ATOM 4591 O O . LEU A 1 573 ? -200.067 -22.077 122.915 1.00 79.38 573 LEU A O 1
ATOM 4595 N N . LEU A 1 574 ? -198.431 -23.332 122.012 1.00 75.25 574 LEU A N 1
ATOM 4596 C CA . LEU A 1 574 ? -199.059 -24.622 122.306 1.00 75.25 574 LEU A CA 1
ATOM 4597 C C . LEU A 1 574 ? -199.084 -24.921 123.811 1.00 75.25 574 LEU A C 1
ATOM 4599 O O . LEU A 1 574 ? -200.085 -25.433 124.304 1.00 75.25 574 LEU A O 1
ATOM 4603 N N . GLU A 1 575 ? -198.036 -24.575 124.562 1.00 77.00 575 GLU A N 1
ATOM 4604 C CA . GLU A 1 575 ? -198.019 -24.700 126.027 1.00 77.00 575 GLU A CA 1
ATOM 4605 C C . GLU A 1 575 ? -199.092 -23.830 126.691 1.00 77.00 575 GLU A C 1
ATOM 4607 O O . GLU A 1 575 ? -199.773 -24.290 127.613 1.00 77.00 575 GLU A O 1
ATOM 4612 N N . LEU A 1 576 ? -199.307 -22.607 126.194 1.00 77.31 576 LEU A N 1
ATOM 4613 C CA . LEU A 1 576 ? -200.384 -21.735 126.666 1.00 77.31 576 LEU A CA 1
ATOM 4614 C C . LEU A 1 576 ? -201.775 -22.326 126.358 1.00 77.31 576 LEU A C 1
ATOM 4616 O O . LEU A 1 576 ? -202.679 -22.296 127.191 1.00 77.31 576 LEU A O 1
ATOM 4620 N N . GLU A 1 577 ? -201.952 -22.919 125.176 1.00 77.56 577 GLU A N 1
ATOM 4621 C CA . GLU A 1 577 ? -203.225 -23.538 124.794 1.00 77.56 577 GLU A CA 1
ATOM 4622 C C . GLU A 1 577 ? -203.508 -24.820 125.597 1.00 77.56 577 GLU A C 1
ATOM 4624 O O . GLU A 1 577 ? -204.644 -25.056 126.021 1.00 77.56 577 GLU A O 1
ATOM 4629 N N . ILE A 1 578 ? -202.481 -25.635 125.864 1.00 77.69 578 ILE A N 1
ATOM 4630 C CA . ILE A 1 578 ? -202.587 -26.831 126.712 1.00 77.69 578 ILE A CA 1
ATOM 4631 C C . ILE A 1 578 ? -202.934 -26.436 128.147 1.00 77.69 578 ILE A C 1
ATOM 4633 O O . ILE A 1 578 ? -203.832 -27.040 128.736 1.00 77.69 578 ILE A O 1
ATOM 4637 N N . THR A 1 579 ? -202.275 -25.418 128.705 1.00 72.38 579 THR A N 1
ATOM 4638 C CA . THR A 1 579 ? -202.578 -24.937 130.062 1.00 72.38 579 THR A CA 1
ATOM 4639 C C . THR A 1 579 ? -204.009 -24.411 130.152 1.00 72.38 579 THR A C 1
ATOM 4641 O O . THR A 1 579 ? -204.754 -24.851 131.030 1.00 72.38 579 THR A O 1
ATOM 4644 N N . GLN A 1 580 ? -204.467 -23.620 129.182 1.00 75.19 580 GLN A N 1
ATOM 4645 C CA . GLN A 1 580 ? -205.843 -23.119 129.163 1.00 75.19 580 GLN A CA 1
ATOM 4646 C C . GLN A 1 580 ? -206.889 -24.227 128.960 1.00 75.19 580 GLN A C 1
ATOM 4648 O O . GLN A 1 580 ? -207.948 -24.224 129.597 1.00 75.19 580 GLN A O 1
ATOM 4653 N N . LYS A 1 581 ? -206.601 -25.233 128.122 1.00 75.19 581 LYS A N 1
ATOM 4654 C CA . LYS A 1 581 ? -207.465 -26.418 128.023 1.00 75.19 581 LYS A CA 1
ATOM 4655 C C . LYS A 1 581 ? -207.468 -27.233 129.309 1.00 75.19 581 LYS A C 1
ATOM 4657 O O . LYS A 1 581 ? -208.531 -27.720 129.682 1.00 75.19 581 LYS A O 1
ATOM 4662 N N . SER A 1 582 ? -206.336 -27.359 129.999 1.00 70.50 582 SER A N 1
ATOM 4663 C CA . SER A 1 582 ? -206.252 -28.073 131.276 1.00 70.50 582 SER A CA 1
ATOM 4664 C C . SER A 1 582 ? -207.073 -27.385 132.372 1.00 70.50 582 SER A C 1
ATOM 4666 O O . SER A 1 582 ? -207.799 -28.059 133.100 1.00 70.50 582 SER A O 1
ATOM 4668 N N . GLU A 1 583 ? -207.072 -26.050 132.427 1.00 68.38 583 GLU A N 1
ATOM 4669 C CA . GLU A 1 583 ? -207.902 -25.279 133.359 1.00 68.38 583 GLU A CA 1
ATOM 4670 C C . GLU A 1 583 ? -209.396 -25.441 133.061 1.00 68.38 583 GLU A C 1
ATOM 4672 O O . GLU A 1 583 ? -210.186 -25.699 133.973 1.00 68.38 583 GLU A O 1
ATOM 4677 N N . ASN A 1 584 ? -209.789 -25.401 131.784 1.00 72.25 584 ASN A N 1
ATOM 4678 C CA . ASN A 1 584 ? -211.173 -25.662 131.377 1.00 72.25 584 ASN A CA 1
ATOM 4679 C C . ASN A 1 584 ? -211.617 -27.097 131.708 1.00 72.25 584 ASN A C 1
ATOM 4681 O O . ASN A 1 584 ? -212.747 -27.315 132.147 1.00 72.25 584 ASN A O 1
ATOM 4685 N N . MET A 1 585 ? -210.729 -28.079 131.539 1.00 66.69 585 MET A N 1
ATOM 4686 C CA . MET A 1 585 ? -210.999 -29.483 131.863 1.00 66.69 585 MET A CA 1
ATOM 4687 C C . MET A 1 585 ? -211.139 -29.686 133.380 1.00 66.69 585 MET A C 1
ATOM 4689 O O . MET A 1 585 ? -212.051 -30.380 133.834 1.00 66.69 585 MET A O 1
ATOM 4693 N N . ASN A 1 586 ? -210.318 -29.001 134.178 1.00 65.94 586 ASN A N 1
ATOM 4694 C CA . ASN A 1 586 ? -210.431 -28.994 135.637 1.00 65.94 586 ASN A CA 1
ATOM 4695 C C . ASN A 1 586 ? -211.736 -28.326 136.105 1.00 65.94 586 ASN A C 1
ATOM 4697 O O . ASN A 1 586 ? -212.410 -28.864 136.983 1.00 65.94 586 ASN A O 1
ATOM 4701 N N . SER A 1 587 ? -212.152 -27.224 135.470 1.00 64.00 587 SER A N 1
ATOM 4702 C CA . SER A 1 587 ? -213.440 -26.557 135.724 1.00 64.00 587 SER A CA 1
ATOM 4703 C C . SER A 1 587 ? -214.644 -27.456 135.401 1.00 64.00 587 SER A C 1
ATOM 4705 O O . SER A 1 587 ? -215.575 -27.577 136.201 1.00 64.00 587 SER A O 1
ATOM 4707 N N . LEU A 1 588 ? -214.616 -28.161 134.264 1.00 65.81 588 LEU A N 1
ATOM 4708 C CA . LEU A 1 588 ? -215.663 -29.122 133.895 1.00 65.81 588 LEU A CA 1
ATOM 4709 C C . LEU A 1 588 ? -215.706 -30.323 134.846 1.00 65.81 588 LEU A C 1
ATOM 4711 O O . LEU A 1 588 ? -216.788 -30.760 135.238 1.00 65.81 588 LEU A O 1
ATOM 4715 N N . THR A 1 589 ? -214.545 -30.831 135.258 1.00 68.44 589 THR A N 1
ATOM 4716 C CA . THR A 1 589 ? -214.449 -31.957 136.198 1.00 68.44 589 THR A CA 1
ATOM 4717 C C . THR A 1 589 ? -215.003 -31.584 137.572 1.00 68.44 589 THR A C 1
ATOM 4719 O O . THR A 1 589 ? -215.700 -32.389 138.190 1.00 68.44 589 THR A O 1
ATOM 4722 N N . LEU A 1 590 ? -214.744 -30.360 138.040 1.00 65.56 590 LEU A N 1
ATOM 4723 C CA . LEU A 1 590 ? -215.243 -29.868 139.323 1.00 65.56 590 LEU A CA 1
ATOM 4724 C C . LEU A 1 590 ? -216.764 -29.651 139.283 1.00 65.56 590 LEU A C 1
ATOM 4726 O O . LEU A 1 590 ? -217.461 -30.103 140.189 1.00 65.56 590 LEU A O 1
ATOM 4730 N N . ASN A 1 591 ? -217.296 -29.102 138.184 1.00 64.94 591 ASN A N 1
ATOM 4731 C CA . ASN A 1 591 ? -218.742 -28.968 137.980 1.00 64.94 591 ASN A CA 1
ATOM 4732 C C . ASN A 1 591 ? -219.462 -30.325 137.909 1.00 64.94 591 ASN A C 1
ATOM 4734 O O . ASN A 1 591 ? -220.504 -30.500 138.536 1.00 64.94 591 ASN A O 1
ATOM 4738 N N . LEU A 1 592 ? -218.894 -31.318 137.215 1.00 65.56 592 LEU A N 1
ATOM 4739 C CA . LEU A 1 592 ? -219.456 -32.675 137.179 1.00 65.56 592 LEU A CA 1
ATOM 4740 C C . LEU A 1 592 ? -219.418 -33.356 138.555 1.00 65.56 592 LEU A C 1
ATOM 4742 O O . LEU A 1 592 ? -220.361 -34.066 138.921 1.00 65.56 592 LEU A O 1
ATOM 4746 N N . LYS A 1 593 ? -218.361 -33.131 139.345 1.00 67.44 593 LYS A N 1
ATOM 4747 C CA . LYS A 1 593 ? -218.280 -33.630 140.726 1.00 67.44 593 LYS A CA 1
ATOM 4748 C C . LYS A 1 593 ? -219.347 -32.997 141.616 1.00 67.44 593 LYS A C 1
ATOM 4750 O O . LYS A 1 593 ? -220.093 -33.720 142.269 1.00 67.44 593 LYS A O 1
ATOM 4755 N N . GLU A 1 594 ? -219.489 -31.677 141.581 1.00 62.75 594 GLU A N 1
ATOM 4756 C CA . GLU A 1 594 ? -220.505 -30.992 142.383 1.00 62.75 594 GLU A CA 1
ATOM 4757 C C . GLU A 1 594 ? -221.933 -31.339 141.947 1.00 62.75 594 GLU A C 1
ATOM 4759 O O . GLU A 1 594 ? -222.828 -31.471 142.784 1.00 62.75 594 GLU A O 1
ATOM 4764 N N . GLU A 1 595 ? -222.184 -31.511 140.647 1.00 65.06 595 GLU A N 1
ATOM 4765 C CA . GLU A 1 595 ? -223.519 -31.844 140.153 1.00 65.06 595 GLU A CA 1
ATOM 4766 C C . GLU A 1 595 ? -223.912 -33.285 140.504 1.00 65.06 595 GLU A C 1
ATOM 4768 O O . GLU A 1 595 ? -225.060 -33.548 140.879 1.00 65.06 595 GLU A O 1
ATOM 4773 N N . THR A 1 596 ? -222.962 -34.224 140.474 1.00 66.94 596 THR A N 1
ATOM 4774 C CA . THR A 1 596 ? -223.204 -35.600 140.933 1.00 66.94 596 THR A CA 1
ATOM 4775 C C . THR A 1 596 ? -223.399 -35.677 142.448 1.00 66.94 596 THR A C 1
ATOM 4777 O O . THR A 1 596 ? -224.309 -36.384 142.895 1.00 66.94 596 THR A O 1
ATOM 4780 N N . GLU A 1 597 ? -222.669 -34.884 143.237 1.00 59.34 597 GLU A N 1
ATOM 4781 C CA . GLU A 1 597 ? -222.898 -34.758 144.683 1.00 59.34 597 GLU A CA 1
ATOM 4782 C C . GLU A 1 597 ? -224.257 -34.130 145.010 1.00 59.34 597 GLU A C 1
ATOM 4784 O O . GLU A 1 597 ? -224.996 -34.669 145.841 1.00 59.34 597 GLU A O 1
ATOM 4789 N N . LYS A 1 598 ? -224.662 -33.057 144.315 1.00 62.66 598 LYS A N 1
ATOM 4790 C CA . LYS A 1 598 ? -225.999 -32.448 144.464 1.00 62.66 598 LYS A CA 1
ATOM 4791 C C . LYS A 1 598 ? -227.113 -33.431 144.102 1.00 62.66 598 LYS A C 1
ATOM 4793 O O . LYS A 1 598 ? -228.149 -33.488 144.767 1.00 62.66 598 LYS A O 1
ATOM 4798 N N . LYS A 1 599 ? -226.916 -34.252 143.069 1.00 63.78 599 LYS A N 1
ATOM 4799 C CA . LYS A 1 599 ? -227.924 -35.229 142.629 1.00 63.78 599 LYS A CA 1
ATOM 4800 C C . LYS A 1 599 ? -228.033 -36.423 143.580 1.00 63.78 599 LYS A C 1
ATOM 4802 O O . LYS A 1 599 ? -229.141 -36.918 143.801 1.00 63.78 599 LYS A O 1
ATOM 4807 N N . LEU A 1 600 ? -226.920 -36.862 144.171 1.00 61.62 600 LEU A N 1
ATOM 4808 C CA . LEU A 1 600 ? -226.910 -37.895 145.210 1.00 61.62 600 LEU A CA 1
ATOM 4809 C C . LEU A 1 600 ? -227.537 -37.393 146.513 1.00 61.62 600 LEU A C 1
ATOM 4811 O O . LEU A 1 600 ? -228.396 -38.078 147.067 1.00 61.62 600 LEU A O 1
ATOM 4815 N N . THR A 1 601 ? -227.207 -36.180 146.956 1.00 61.34 601 THR A N 1
ATOM 4816 C CA . THR A 1 601 ? -227.798 -35.585 148.168 1.00 61.34 601 THR A CA 1
ATOM 4817 C C . THR A 1 601 ? -229.292 -35.314 148.015 1.00 61.34 601 THR A C 1
ATOM 4819 O O . THR A 1 601 ? -230.058 -35.618 148.929 1.00 61.34 601 THR A O 1
ATOM 4822 N N . LEU A 1 602 ? -229.758 -34.850 146.849 1.00 61.88 602 LEU A N 1
ATOM 4823 C CA . LEU A 1 602 ? -231.195 -34.704 146.589 1.00 61.88 602 LEU A CA 1
ATOM 4824 C C . LEU A 1 602 ? -231.925 -36.050 146.548 1.00 61.88 602 LEU A C 1
ATOM 4826 O O . LEU A 1 602 ? -233.034 -36.149 147.074 1.00 61.88 602 LEU A O 1
ATOM 4830 N N . LYS A 1 603 ? -231.328 -37.103 145.973 1.00 60.22 603 LYS A N 1
ATOM 4831 C CA . LYS A 1 603 ? -231.927 -38.449 146.005 1.00 60.22 603 LYS A CA 1
ATOM 4832 C C . LYS A 1 603 ? -231.987 -39.013 147.424 1.00 60.22 603 LYS A C 1
ATOM 4834 O O . LYS A 1 603 ? -233.022 -39.560 147.800 1.00 60.22 603 LYS A O 1
ATOM 4839 N N . LEU A 1 604 ? -230.931 -38.838 148.214 1.00 60.78 604 LEU A N 1
ATOM 4840 C CA . LEU A 1 604 ? -230.869 -39.331 149.588 1.00 60.78 604 LEU A CA 1
ATOM 4841 C C . LEU A 1 604 ? -231.853 -38.586 150.502 1.00 60.78 604 LEU A C 1
ATOM 4843 O O . LEU A 1 604 ? -232.613 -39.212 151.237 1.00 60.78 604 LEU A O 1
ATOM 4847 N N . ASN A 1 605 ? -231.929 -37.258 150.392 1.00 58.56 605 ASN A N 1
ATOM 4848 C CA . ASN A 1 605 ? -232.853 -36.470 151.206 1.00 58.56 605 ASN A CA 1
ATOM 4849 C C . ASN A 1 605 ? -234.310 -36.658 150.792 1.00 58.56 605 ASN A C 1
ATOM 4851 O O . ASN A 1 605 ? -235.182 -36.685 151.656 1.00 58.56 605 ASN A O 1
ATOM 4855 N N . LYS A 1 606 ? -234.601 -36.866 149.502 1.00 62.41 606 LYS A N 1
ATOM 4856 C CA . LYS A 1 606 ? -235.961 -37.214 149.071 1.00 62.41 606 LYS A CA 1
ATOM 4857 C C . LYS A 1 606 ? -236.376 -38.586 149.612 1.00 62.41 606 LYS A C 1
ATOM 4859 O O . LYS A 1 606 ? -237.524 -38.751 150.014 1.00 62.41 606 LYS A O 1
ATOM 4864 N N . PHE A 1 607 ? -235.443 -39.534 149.702 1.00 60.62 607 PHE A N 1
ATOM 4865 C CA . PHE A 1 607 ? -235.691 -40.832 150.330 1.00 60.62 607 PHE A CA 1
ATOM 4866 C C . PHE A 1 607 ? -235.965 -40.699 151.838 1.00 60.62 607 PHE A C 1
ATOM 4868 O O . PHE A 1 607 ? -236.952 -41.239 152.338 1.00 60.62 607 PHE A O 1
ATOM 4875 N N . LEU A 1 608 ? -235.174 -39.894 152.552 1.00 55.53 608 LEU A N 1
ATOM 4876 C CA . LEU A 1 608 ? -235.394 -39.630 153.978 1.00 55.53 608 LEU A CA 1
ATOM 4877 C C . LEU A 1 608 ? -236.688 -38.847 154.247 1.00 55.53 608 LEU A C 1
ATOM 4879 O O . LEU A 1 608 ? -237.381 -39.125 155.224 1.00 55.53 608 LEU A O 1
ATOM 4883 N N . PHE A 1 609 ? -237.071 -37.925 153.361 1.00 59.75 609 PHE A N 1
ATOM 4884 C CA . PHE A 1 609 ? -238.311 -37.154 153.477 1.00 59.75 609 PHE A CA 1
ATOM 4885 C C . PHE A 1 609 ? -239.565 -38.033 153.354 1.00 59.75 609 PHE A C 1
ATOM 4887 O O . PHE A 1 609 ? -240.551 -37.816 154.058 1.00 59.75 609 PHE A O 1
ATOM 4894 N N . LEU A 1 610 ? -239.521 -39.067 152.509 1.00 55.34 610 LEU A N 1
ATOM 4895 C CA . LEU A 1 610 ? -240.608 -40.044 152.401 1.00 55.34 610 LEU A CA 1
ATOM 4896 C C . LEU A 1 610 ? -240.638 -41.021 153.580 1.00 55.34 610 LEU A C 1
ATOM 4898 O O . LEU A 1 610 ? -241.723 -41.418 154.006 1.00 55.34 610 LEU A O 1
ATOM 4902 N N . HIS A 1 611 ? -239.484 -41.367 154.150 1.00 56.09 611 HIS A N 1
ATOM 4903 C CA . HIS A 1 611 ? -239.454 -42.290 155.278 1.00 56.09 611 HIS A CA 1
ATOM 4904 C C . HIS A 1 611 ? -239.867 -41.623 156.599 1.00 56.09 611 HIS A C 1
ATOM 4906 O O . HIS A 1 611 ? -240.655 -42.191 157.359 1.00 56.09 611 HIS A O 1
ATOM 4912 N N . ASN A 1 612 ? -239.401 -40.400 156.859 1.00 48.94 612 ASN A N 1
ATOM 4913 C CA . ASN A 1 612 ? -239.595 -39.760 158.161 1.00 48.94 612 ASN A CA 1
ATOM 4914 C C . ASN A 1 612 ? -240.956 -39.080 158.320 1.00 48.94 612 ASN A C 1
ATOM 4916 O O . ASN A 1 612 ? -241.447 -38.968 159.442 1.00 48.94 612 ASN A O 1
ATOM 4920 N N . ARG A 1 613 ? -241.645 -38.738 157.224 1.00 49.88 613 ARG A N 1
ATOM 4921 C CA . ARG A 1 613 ? -243.045 -38.289 157.293 1.00 49.88 613 ARG A CA 1
ATOM 4922 C C . ARG A 1 613 ? -244.005 -39.401 157.742 1.00 49.88 613 ARG A C 1
ATOM 4924 O O . ARG A 1 613 ? -245.061 -39.091 158.281 1.00 49.88 613 ARG A O 1
ATOM 4931 N N . ASN A 1 614 ? -243.631 -40.673 157.587 1.00 53.44 614 ASN A N 1
ATOM 4932 C CA . ASN A 1 614 ? -244.451 -41.794 158.058 1.00 53.44 614 ASN A CA 1
ATOM 4933 C C . ASN A 1 614 ? -244.193 -42.201 159.515 1.00 53.44 614 ASN A C 1
ATOM 4935 O O . ASN A 1 614 ? -245.025 -42.892 160.094 1.00 53.44 614 ASN A O 1
ATOM 4939 N N . LEU A 1 615 ? -243.096 -41.760 160.132 1.00 48.22 615 LEU A N 1
ATOM 4940 C CA . LEU A 1 615 ? -242.776 -42.127 161.518 1.00 48.22 615 LEU A CA 1
ATOM 4941 C C . LEU A 1 615 ? -243.092 -41.020 162.532 1.00 48.22 615 LEU A C 1
ATOM 4943 O O . LEU A 1 615 ? -243.278 -41.304 163.709 1.00 48.22 615 LEU A O 1
ATOM 4947 N N . PHE A 1 616 ? -243.281 -39.778 162.085 1.00 39.78 616 PHE A N 1
ATOM 4948 C CA . PHE A 1 616 ? -243.488 -38.628 162.974 1.00 39.78 616 PHE A CA 1
ATOM 4949 C C . PHE A 1 616 ? -244.901 -38.486 163.581 1.00 39.78 616 PHE A C 1
ATOM 4951 O O . PHE A 1 616 ? -245.163 -37.518 164.289 1.00 39.78 616 PHE A O 1
ATOM 4958 N N . ALA A 1 617 ? -245.824 -39.424 163.334 1.00 37.66 617 ALA A N 1
ATOM 4959 C CA . ALA A 1 617 ? -247.219 -39.311 163.787 1.00 37.66 617 ALA A CA 1
ATOM 4960 C C . ALA A 1 617 ? -247.687 -40.396 164.780 1.00 37.66 617 ALA A C 1
ATOM 4962 O O . ALA A 1 617 ? -248.862 -40.406 165.144 1.00 37.66 617 ALA A O 1
ATOM 4963 N N . LYS A 1 618 ? -246.806 -41.277 165.281 1.00 33.28 618 LYS A N 1
ATOM 4964 C CA . LYS A 1 618 ? -247.122 -42.160 166.421 1.00 33.28 618 LYS A CA 1
ATOM 4965 C C . LYS A 1 618 ? -245.926 -42.304 167.383 1.00 33.28 618 LYS A C 1
ATOM 4967 O O . LYS A 1 618 ? -245.056 -43.126 167.141 1.00 33.28 618 LYS A O 1
ATOM 4972 N N . LEU A 1 619 ? -246.017 -41.579 168.512 1.00 26.95 619 LEU A N 1
ATOM 4973 C CA . LEU A 1 619 ? -245.448 -41.860 169.855 1.00 26.95 619 LEU A CA 1
ATOM 4974 C C . LEU A 1 619 ? -243.991 -41.398 170.183 1.00 26.95 619 LEU A C 1
ATOM 4976 O O . LEU A 1 619 ? -243.068 -42.124 169.861 1.00 26.95 619 LEU A O 1
ATOM 4980 N N . HIS A 1 620 ? -243.848 -40.286 170.954 1.00 29.34 620 HIS A N 1
ATOM 4981 C CA . HIS A 1 620 ? -242.798 -39.930 171.976 1.00 29.34 620 HIS A CA 1
ATOM 4982 C C . HIS A 1 620 ? -241.263 -40.002 171.618 1.00 29.34 620 HIS A C 1
ATOM 4984 O O . HIS A 1 620 ? -240.899 -40.661 170.660 1.00 29.34 620 HIS A O 1
ATOM 4990 N N . PRO A 1 621 ? -240.292 -39.509 172.441 1.00 42.47 621 PRO A N 1
ATOM 4991 C CA . PRO A 1 621 ? -239.864 -38.144 172.841 1.00 42.47 621 PRO A CA 1
ATOM 4992 C C . PRO A 1 621 ? -238.394 -37.728 172.420 1.00 42.47 621 PRO A C 1
ATOM 4994 O O . PRO A 1 621 ? -237.581 -38.577 172.096 1.00 42.47 621 PRO A O 1
ATOM 4997 N N . SER A 1 622 ? -238.054 -36.420 172.523 1.00 27.39 622 SER A N 1
ATOM 4998 C CA . SER A 1 622 ? -236.773 -35.734 172.939 1.00 27.39 622 SER A CA 1
ATOM 4999 C C . SER A 1 622 ? -235.328 -36.042 172.421 1.00 27.39 622 SER A C 1
ATOM 5001 O O . SER A 1 622 ? -234.909 -37.190 172.422 1.00 27.39 622 SER A O 1
ATOM 5003 N N . SER A 1 623 ? -234.532 -34.945 172.289 1.00 26.14 623 SER A N 1
ATOM 5004 C CA . SER A 1 623 ? -233.037 -34.780 172.336 1.00 26.14 623 SER A CA 1
ATOM 5005 C C . SER A 1 623 ? -232.232 -35.205 171.076 1.00 26.14 623 SER A C 1
ATOM 5007 O O . SER A 1 623 ? -232.702 -36.031 170.316 1.00 26.14 623 SER A O 1
ATOM 5009 N N . GLU A 1 624 ? -231.045 -34.714 170.681 1.00 28.05 624 GLU A N 1
ATOM 5010 C CA . GLU A 1 624 ? -230.027 -33.759 171.150 1.00 28.05 624 GLU A CA 1
ATOM 5011 C C . GLU A 1 624 ? -228.929 -33.669 170.035 1.00 28.05 624 GLU A C 1
ATOM 5013 O O . GLU A 1 624 ? -228.768 -34.612 169.268 1.00 28.05 624 GLU A O 1
ATOM 5018 N N . LYS A 1 625 ? -228.092 -32.614 170.049 1.00 28.64 625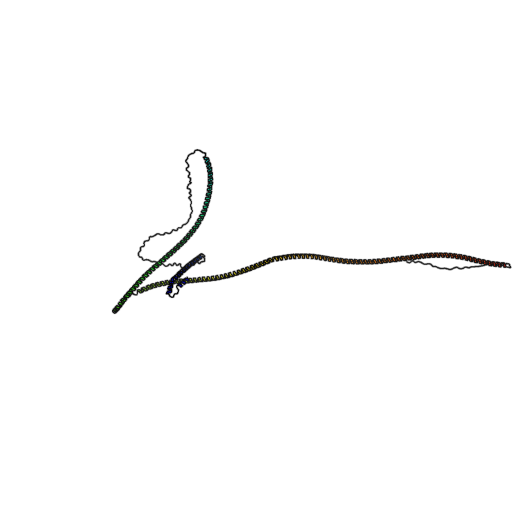 LYS A N 1
ATOM 5019 C CA . LYS A 1 625 ? -226.616 -32.659 169.831 1.00 28.64 625 LYS A CA 1
ATOM 5020 C C . LYS A 1 625 ? -225.937 -32.784 168.429 1.00 28.64 625 LYS A C 1
ATOM 5022 O O . LYS A 1 625 ? -226.022 -33.786 167.741 1.00 28.64 625 LYS A O 1
ATOM 5027 N N . VAL A 1 626 ? -225.028 -31.812 168.201 1.00 28.34 626 VAL A N 1
ATOM 5028 C CA . VAL A 1 626 ? -223.553 -31.981 168.003 1.00 28.34 626 VAL A CA 1
ATOM 5029 C C . VAL A 1 626 ? -222.981 -32.234 166.588 1.00 28.34 626 VAL A C 1
ATOM 5031 O O . VAL A 1 626 ? -222.945 -33.347 166.095 1.00 28.34 626 VAL A O 1
ATOM 5034 N N . ALA A 1 627 ? -222.442 -31.152 166.006 1.00 28.83 627 ALA A N 1
ATOM 5035 C CA . ALA A 1 627 ? -221.006 -30.827 165.871 1.00 28.83 627 ALA A CA 1
ATOM 5036 C C . ALA A 1 627 ? -220.009 -31.583 164.943 1.00 28.83 627 ALA A C 1
ATOM 5038 O O . ALA A 1 627 ? -220.068 -32.786 164.752 1.00 28.83 627 ALA A O 1
ATOM 5039 N N . MET A 1 628 ? -218.969 -30.805 164.575 1.00 26.91 628 MET A N 1
ATOM 5040 C CA . MET A 1 628 ? -217.521 -31.130 164.569 1.00 26.91 628 MET A CA 1
ATOM 5041 C C . MET A 1 628 ? -216.799 -31.733 163.325 1.00 26.91 628 MET A C 1
ATOM 5043 O O . MET A 1 628 ? -217.059 -32.852 162.915 1.00 26.91 628 MET A O 1
ATOM 5047 N N . HIS A 1 629 ? -215.731 -31.008 162.915 1.00 29.64 629 HIS A N 1
ATOM 5048 C CA . HIS A 1 629 ? -214.309 -31.438 162.779 1.00 29.64 629 HIS A CA 1
ATOM 5049 C C . HIS A 1 629 ? -213.635 -31.762 161.407 1.00 29.64 629 HIS A C 1
ATOM 5051 O O . HIS A 1 629 ? -213.967 -32.729 160.740 1.00 29.64 629 HIS A O 1
ATOM 5057 N N . ASN A 1 630 ? -212.524 -31.023 161.168 1.00 29.94 630 ASN A N 1
ATOM 5058 C CA . ASN A 1 630 ? -211.139 -31.456 160.832 1.00 29.94 630 ASN A CA 1
ATOM 5059 C C . ASN A 1 630 ? -210.581 -31.671 159.389 1.00 29.94 630 ASN A C 1
ATOM 5061 O O . ASN A 1 630 ? -210.909 -32.636 158.716 1.00 29.94 630 ASN A O 1
ATOM 5065 N N . GLN A 1 631 ? -209.533 -30.863 159.098 1.00 31.52 631 GLN A N 1
ATOM 5066 C CA . GLN A 1 631 ? -208.110 -31.207 158.795 1.00 31.52 631 GLN A CA 1
ATOM 5067 C C . GLN A 1 631 ? -207.566 -31.533 157.374 1.00 31.52 631 GLN A C 1
ATOM 5069 O O . GLN A 1 631 ? -207.905 -32.535 156.764 1.00 31.52 631 GLN A O 1
ATOM 5074 N N . ASN A 1 632 ? -206.562 -30.712 156.994 1.00 32.41 632 ASN A N 1
ATOM 5075 C CA . ASN A 1 632 ? -205.178 -30.989 156.529 1.00 32.41 632 ASN A CA 1
ATOM 5076 C C . ASN A 1 632 ? -204.879 -31.937 155.346 1.00 32.41 632 ASN A C 1
ATOM 5078 O O . ASN A 1 632 ? -205.108 -33.129 155.462 1.00 32.41 632 ASN A O 1
ATOM 5082 N N . TYR A 1 633 ? -204.134 -31.438 154.338 1.00 34.81 633 TYR A N 1
ATOM 5083 C CA . TYR A 1 633 ? -202.926 -32.089 153.776 1.00 34.81 633 TYR A CA 1
ATOM 5084 C C . TYR A 1 633 ? -202.066 -31.101 152.950 1.00 34.81 633 TYR A C 1
ATOM 5086 O O . TYR A 1 633 ? -202.570 -30.359 152.111 1.00 34.81 633 TYR A O 1
ATOM 5094 N N . THR A 1 634 ? -200.756 -31.123 153.200 1.00 32.19 634 THR A N 1
ATOM 5095 C CA . THR A 1 634 ? -199.647 -30.477 152.474 1.00 32.19 634 THR A CA 1
ATOM 5096 C C . THR A 1 634 ? -198.862 -31.531 151.682 1.00 32.19 634 THR A C 1
ATOM 5098 O O . THR A 1 634 ? -198.806 -32.688 152.107 1.00 32.19 634 THR A O 1
ATOM 5101 N N . PRO A 1 635 ? -198.205 -31.151 150.567 1.00 33.69 635 PRO A N 1
ATOM 5102 C CA . PRO A 1 635 ? -196.887 -31.728 150.291 1.00 33.69 635 PRO A CA 1
ATOM 5103 C C . PRO A 1 635 ? -195.824 -30.786 149.659 1.00 33.69 635 PRO A C 1
ATOM 5105 O O . PRO A 1 635 ? -196.069 -30.130 148.657 1.00 33.69 635 PRO A O 1
ATOM 5108 N N . TRP A 1 636 ? -194.617 -30.845 150.239 1.00 31.53 636 TRP A N 1
ATOM 5109 C CA . TRP A 1 636 ? -193.273 -30.952 149.628 1.00 31.53 636 TRP A CA 1
ATOM 5110 C C . TRP A 1 636 ? -192.634 -29.813 148.796 1.00 31.53 636 TRP A C 1
ATOM 5112 O O . TRP A 1 636 ? -192.990 -29.489 147.670 1.00 31.53 636 TRP A O 1
ATOM 5122 N N . SER A 1 637 ? -191.544 -29.327 149.389 1.00 29.58 637 SER A N 1
ATOM 5123 C CA . SER A 1 637 ? -190.427 -28.503 148.921 1.00 29.58 637 SER A CA 1
ATOM 5124 C C . SER A 1 637 ? -189.229 -29.330 148.384 1.00 29.58 637 SER A C 1
ATOM 5126 O O . SER A 1 637 ? -189.120 -30.499 148.739 1.00 29.58 637 SER A O 1
ATOM 5128 N N . LEU A 1 638 ? -188.249 -28.654 147.743 1.00 32.09 638 LEU A N 1
ATOM 5129 C CA . LEU A 1 638 ? -186.788 -28.962 147.657 1.00 32.09 638 LEU A CA 1
ATOM 5130 C C . LEU A 1 638 ? -186.251 -30.034 146.668 1.00 32.09 638 LEU A C 1
ATOM 5132 O O . LEU A 1 638 ? -186.293 -31.209 146.993 1.00 32.09 638 LEU A O 1
ATOM 5136 N N . VAL A 1 639 ? -185.537 -29.603 145.602 1.00 40.31 639 VAL A N 1
ATOM 5137 C CA . VAL A 1 639 ? -184.292 -30.201 145.016 1.00 40.31 639 VAL A CA 1
ATOM 5138 C C . VAL A 1 639 ? -183.547 -29.074 144.253 1.00 40.31 639 VAL A C 1
ATOM 5140 O O . VAL A 1 639 ? -184.079 -28.526 143.299 1.00 40.31 639 VAL A O 1
ATOM 5143 N N . LEU A 1 640 ? -182.489 -28.475 144.824 1.00 34.56 640 LEU A N 1
ATOM 5144 C CA . LEU A 1 640 ? -181.052 -28.683 144.521 1.00 34.56 640 LEU A CA 1
ATOM 5145 C C . LEU A 1 640 ? -180.592 -28.277 143.099 1.00 34.56 640 LEU A C 1
ATOM 5147 O O . LEU A 1 640 ? -181.020 -28.857 142.117 1.00 34.56 640 LEU A O 1
ATOM 5151 N N . LYS A 1 641 ? -179.690 -27.280 143.019 1.00 31.28 641 LYS A N 1
ATOM 5152 C CA . LYS A 1 641 ? -178.255 -27.406 142.644 1.00 31.28 641 LYS A CA 1
ATOM 5153 C C . LYS A 1 641 ? -178.010 -27.883 141.201 1.00 31.28 641 LYS A C 1
ATOM 5155 O O . LYS A 1 641 ? -178.418 -28.978 140.867 1.00 31.28 641 LYS A O 1
ATOM 5160 N N . TRP A 1 642 ? -177.181 -27.158 140.441 1.00 35.03 642 TRP A N 1
ATOM 5161 C CA . TRP A 1 642 ? -175.881 -27.641 139.933 1.00 35.03 642 TRP A CA 1
ATOM 5162 C C . TRP A 1 642 ? -175.155 -26.555 139.099 1.00 35.03 642 TRP A C 1
ATOM 5164 O O . TRP A 1 642 ? -175.707 -26.023 138.151 1.00 35.03 642 TRP A O 1
ATOM 5174 N N . TYR A 1 643 ? -173.901 -26.293 139.500 1.00 31.48 643 TYR A N 1
ATOM 5175 C CA . TYR A 1 643 ? -172.692 -26.065 138.683 1.00 31.48 643 TYR A CA 1
ATOM 5176 C C . TYR A 1 643 ? -172.582 -24.803 137.799 1.00 31.48 643 TYR A C 1
ATOM 5178 O O . TYR A 1 643 ? -173.397 -24.549 136.930 1.00 31.48 643 TYR A O 1
ATOM 5186 N N . ARG A 1 644 ? -171.624 -23.898 138.075 1.00 29.92 644 ARG A N 1
ATOM 5187 C CA . ARG A 1 644 ? -170.146 -24.003 137.893 1.00 29.92 644 ARG A CA 1
ATOM 5188 C C . ARG A 1 644 ? -169.743 -24.081 136.410 1.00 29.92 644 ARG A C 1
ATOM 5190 O O . ARG A 1 644 ? -169.984 -25.108 135.798 1.00 29.92 644 ARG A O 1
ATOM 5197 N N . PHE A 1 645 ? -169.040 -23.062 135.901 1.00 37.16 645 PHE A N 1
ATOM 5198 C CA . PHE A 1 645 ? -167.599 -23.081 135.560 1.00 37.16 645 PHE A CA 1
ATOM 5199 C C . PHE A 1 645 ? -167.229 -21.808 134.759 1.00 37.16 645 PHE A C 1
ATOM 5201 O O . PHE A 1 645 ? -167.577 -21.668 133.593 1.00 37.16 645 PHE A O 1
ATOM 5208 N N . SER A 1 646 ? -166.497 -20.885 135.395 1.00 42.81 646 SER A N 1
ATOM 5209 C CA . SER A 1 646 ? -165.476 -20.033 134.742 1.00 42.81 646 SER A CA 1
ATOM 5210 C C . SER A 1 646 ? -164.303 -20.925 134.263 1.00 42.81 646 SER A C 1
ATOM 5212 O O . SER A 1 646 ? -164.386 -22.139 134.452 1.00 42.81 646 SER A O 1
ATOM 5214 N N . PRO A 1 647 ? -163.095 -20.423 133.930 1.00 45.25 647 PRO A N 1
ATOM 5215 C CA . PRO A 1 647 ? -162.598 -19.240 133.194 1.00 45.25 647 PRO A CA 1
ATOM 5216 C C . PRO A 1 647 ? -161.697 -19.703 132.004 1.00 45.25 647 PRO A C 1
ATOM 5218 O O . PRO A 1 647 ? -161.626 -20.899 131.767 1.00 45.25 647 PRO A O 1
ATOM 5221 N N . TRP A 1 648 ? -160.962 -18.825 131.295 1.00 35.78 648 TRP A N 1
ATOM 5222 C CA . TRP A 1 648 ? -159.544 -19.051 130.897 1.00 35.78 648 TRP A CA 1
ATOM 5223 C C . TRP A 1 648 ? -158.867 -17.769 130.329 1.00 35.78 648 TRP A C 1
ATOM 5225 O O . TRP A 1 648 ? -159.581 -16.847 129.933 1.00 35.78 648 TRP A O 1
ATOM 5235 N N . PRO A 1 649 ? -157.514 -17.662 130.366 1.00 44.06 649 PRO A N 1
ATOM 5236 C CA . PRO A 1 649 ? -156.754 -16.402 130.414 1.00 44.06 649 PRO A CA 1
ATOM 5237 C C . PRO A 1 649 ? -155.753 -16.167 129.248 1.00 44.06 649 PRO A C 1
ATOM 5239 O O . PRO A 1 649 ? -155.516 -17.044 128.430 1.00 44.06 649 PRO A O 1
ATOM 5242 N N . ARG A 1 650 ? -155.139 -14.965 129.252 1.00 36.56 650 ARG A N 1
ATOM 5243 C CA . ARG A 1 650 ? -153.810 -14.529 128.730 1.00 36.56 650 ARG A CA 1
ATOM 5244 C C . ARG A 1 650 ? -152.968 -15.514 127.889 1.00 36.56 650 ARG A C 1
ATOM 5246 O O . ARG A 1 650 ? -152.610 -16.553 128.419 1.00 36.56 650 ARG A O 1
ATOM 5253 N N . PHE A 1 651 ? -152.418 -15.045 126.756 1.00 43.53 651 PHE A N 1
ATOM 5254 C CA . PHE A 1 651 ? -151.022 -15.291 126.326 1.00 43.53 651 PHE A CA 1
ATOM 5255 C C . PHE A 1 651 ? -150.548 -14.223 125.311 1.00 43.53 651 PHE A C 1
ATOM 5257 O O . PHE A 1 651 ? -151.153 -14.047 124.262 1.00 43.53 651 PHE A O 1
ATOM 5264 N N . ASN A 1 652 ? -149.462 -13.526 125.655 1.00 39.16 652 ASN A N 1
ATOM 5265 C CA . ASN A 1 652 ? -148.518 -12.874 124.738 1.00 39.16 652 ASN A CA 1
ATOM 5266 C C . ASN A 1 652 ? -147.294 -13.800 124.661 1.00 39.16 652 ASN A C 1
ATOM 5268 O O . ASN A 1 652 ? -146.850 -14.242 125.723 1.00 39.16 652 ASN A O 1
ATOM 5272 N N . LEU A 1 653 ? -146.742 -14.051 123.469 1.00 44.38 653 LEU A N 1
ATOM 5273 C CA . LEU A 1 653 ? -145.358 -14.495 123.228 1.00 44.38 653 LEU A CA 1
ATOM 5274 C C . LEU A 1 653 ? -145.077 -14.474 121.710 1.00 44.38 653 LEU A C 1
ATOM 5276 O O . LEU A 1 653 ? -145.815 -15.115 120.968 1.00 44.38 653 LEU A O 1
ATOM 5280 N N . LEU A 1 654 ? -143.977 -13.792 121.346 1.00 44.19 654 LEU A N 1
ATOM 5281 C CA . LEU A 1 654 ? -143.383 -13.530 120.016 1.00 44.19 654 LEU A CA 1
ATOM 5282 C C . LEU A 1 654 ? -144.029 -12.438 119.154 1.00 44.19 654 LEU A C 1
ATOM 5284 O O . LEU A 1 654 ? -145.167 -12.617 118.675 1.00 44.19 654 LEU A O 1
#

Secondary structure (DSSP, 8-state):
-HHHHHHHHHHHS---SSHHHHHHHHHHHHHHHHHHHHHHHHHHHHHHHHHHHHHHHHHHHHHHHHHH-TTSS---------------PPP--------------PPP--------------------------------------------------SHHHHHHHHHHHHHHHHHHHHHHHHHHHHHHHHHHHHHHHHHHHHHHHHHHHHHHHHHHHHHHHHHHHHHHHHHHHHHHHHHHHHHHHHHHHHHHHHHHHHHHHHHHHHHHHHHHHHHHHHHHHHHHHHHHHHHHHHHHHHHHHHHHHHHHHHHHTTT--------THHHHHHHHHHHHHHHHHHHHHHHHHHHHHHHHHHHHHHHHHHHHHHHHHHHHHHHHHHHHHHHHHHHHHHHHHHHHHHHHHHHHHHHHHHHHHHHHHHHHHHHHHHHHHHHHHHHHHHHHHHHHHHHHHHHHHHHHHHHHHHHHHHHHHHHHHHHHHHHHHHHHHHHHHHHHHHHHHHHHHHHHHHHHHHHHHHHHHHHHHHHHHHHHHHHHHHHHHHHHHHHHHHHHHHHHHHHHHHHHHHHHHHHHHHHHHHHHHHHHHHHHHHHHHHHHHHHHHHHHHHHHHHHTTTTTS------------------------------------

Foldseek 3Di:
DVVLVVVLVCQQPDDDPDPVVSVVSCVVCVVVSVVSVVVVVVVVVVVVVVVVVVVVVVVVVVVVCCVVCVPPDDDPPPPPDDDPDPDDDDDDDDDDDDDDDDDDDDDDDDDDDDDDDDDDDDDDDDDDDDDDDDDDDDDDPDDPDDPDDDDDDDDDDDDVVVVVVVVVVVVVVVVVVVVVVVVVVVVVVVVVVVVVVVVVVVVVVVVVVVVVVVVVVVVVVVVVVVVVVVVVVVVVVVVVVVVVVVVVVVVVVVVVVVVVVVVVVVVVVVVVVVVVVVVVVVVVVVVVVVVVVVCVVVVVVVVVVCVVCCVVCCVPDDDDDDDDPPPVVVVVVVVVVVVVVVVVVVVVVVVVVVVVVVVVVVVVVVVVVVVVVVVVVVVVVVVVVVVVVVVVVVVVVVVVVVVVVVVVVVVVVVVVVVVVVVVVVVVVVVVVVCVVVVVVVVVVVVVVVVVVVVVVVVVVVVVVVVVVVVVVVVVVVVVVVVVVVVVVVVVVVVVVVVVVVVVVVVVVVVVVVVVVVVVVVVVVVVVVVVVVVVVVVVVVVVVVVVVVVVVVVVVVVVVVVVVVVVVVVVVVVVVVVVVVVVVVVVVVVVVVVVVVVVVVVVVVVVVVVVVVVVVVPDDDDDDDYDDYDYDDDDDDDDDDDDDDDDDDDDDDDD

Sequence (654 aa):
MDSKVKAMIKLLNEDADSFARRAEMYYKKRPELMKLVEEFYRAYRALAERYDQATGALRQAHKSISEAFPNQMPPMSDESPSSSGQEVEPHTPDLPTFTRLPFDLDDLQKDGVGVSPQQFTSKRNGTHPEEASALPNRKGFDVKVRKGLSFGSPEVKGCDAISNEMVNLQQEISRLLAESNSMKQQILSESERANKAENEIQVLKDTVLKLNSDKDTSLLQYNQSTERLSTLESELSKAQDDLKKLTDEMATEVQKLSSAEARNSEIQSELEALDQKVKMQQEELEQKQKELKSFNLTFQEEQDKRLQAESALLSEGKELAQCQEVQRLTMEIQMANEKLNELKQTKVNLENAVSELKKEVESLTEQNRSSELLIQELRDEINSLTDSRNELQNEIQSLRSTISQLNTEKDAALFQHQQSVERVSDLESQLLKLQPELEEIEQKVQMLMQDLEQKRQEADNAHAQLQDECNRHTQTEADLHRFKNLHSQLEEEVIKLTENLDRSTKGLEELENAKLDLENTSRELKSTILDLNSEKDAVLLQQQQSLAKISDLELQLSKTQLELKNSEQKMQLLELEITQKSENMNSLTLNLKEETEKKLTLKLNKFLFLHNRNLFAKLHPSSEKVAMHNQNYTPWSLVLKWYRFSPWPRFNLL

Radius of gyration: 135.17 Å; chains: 1; bounding box: 384×165×255 Å

pLDDT: mean 76.69, std 23.8, range [24.67, 97.94]

Organism: Oryza sativa subsp. japonica (NCBI:txid39947)

InterPro domains:
  IPR011684 Protein Networked (NET), actin-binding (NAB) domain [PF07765] (1-52)
  IPR011684 Protein Networked (NET), actin-binding (NAB) domain [PS51774] (1-58)
  IPR051861 NET actin-binding domain-containing protein [PTHR32258] (1-396)